Protein AF-A0A662GI03-F1 (afdb_monomer_lite)

Secondary structure (DSSP, 8-state):
------EEEPPPPPEE-GGG-EESSHHHHHHHH--TTTTT-S-SEEEEEEEE-STTHHHHHHHHHHHHHHHHHHHS-EEEEEEEEE--SSSHHHHHHHHHHHS-SSPPTTEEEEEEESS---STTT-HHHHHHHHHHTSSS---EEEEEHHHHHT--THHHHHHHHHHHHHTT----EESS-S-SS-SSEEEEEEEEPPPPBPTTSPBPPEEEEEEEE-TT--EEEEEEEEE--SSSSPPHHHHHHHHHHHHHHHHTTT----EEEEEEEB---HHHHHHHHHHHHHTT-EEEEEEE-S--PPPEETTTTEEPPTTEEEEEEEEEETTTEEEEEEEE--------TT-----EEEEEEEEEGGG---TTHHHHHHHHHHHHHHHHTT--TTSTT---SS-HHHHHHHHHHHHHTTT-------TT--TT-

Foldseek 3Di:
DDDDWDKDFDDFFWWAADPRDTDNFLQVRQQVHAANCLPPDQDQAAEEAEEEAPPPVVLVVVLVVLLQVLCCRRHVHGYHHPYYQHDDLQPVVRSQVSVVVVDDPPDGQNYAYEAEAADADPQLVSGNVQVNLQSQLVDPRHHFYQYDYVVCSVVPDSFVSNLSSLQSCLQSLHGRIWTSAWLFPLDDFEKEKFKDWADWDQHPVRDTDFIKMKIWIATRRLATFFIDIDGQPDPDPDGALVRLLVVVLVVVVVVVVVVGDHQAYEYEYEADDDPSNVNSNVVSCVVVVHWYWYKYWHDDFAFDADPVVRFGDDFRIKTFPAWDDDPNPDTWTKMWGQLDTDGDDPPDGRGTTIMTTPDGDDPQDDDDPVVVSSVSRVNSSFNNQQQCPSSGSRSGDRTRCRHVLNVLVSVSVSSVRDRDDDDSSRSSSD

Radius of gyration: 22.02 Å; chains: 1; bounding box: 53×44×62 Å

pLDDT: mean 90.19, std 10.07, range [45.5, 98.69]

Structure (mmCIF, N/CA/C/O backbone):
data_AF-A0A662GI03-F1
#
_entry.id   AF-A0A662GI03-F1
#
loop_
_atom_site.group_PDB
_atom_site.id
_atom_site.type_symbol
_atom_site.label_atom_id
_atom_site.label_alt_id
_atom_site.label_comp_id
_atom_site.label_asym_id
_atom_site.label_entity_id
_atom_site.label_seq_id
_atom_site.pdbx_PDB_ins_code
_atom_site.Cartn_x
_atom_site.Cartn_y
_atom_site.Cartn_z
_atom_site.occupancy
_atom_site.B_iso_or_equiv
_atom_site.auth_seq_id
_atom_site.auth_comp_id
_atom_site.auth_asym_id
_atom_site.auth_atom_id
_atom_site.pdbx_PDB_model_num
ATOM 1 N N . MET A 1 1 ? 7.456 24.854 -31.309 1.00 45.62 1 MET A N 1
ATOM 2 C CA . MET A 1 1 ? 7.544 23.437 -31.722 1.00 45.62 1 MET A CA 1
ATOM 3 C C . MET A 1 1 ? 6.599 22.639 -30.829 1.00 45.62 1 MET A C 1
ATOM 5 O O . MET A 1 1 ? 6.781 22.667 -29.619 1.00 45.62 1 MET A O 1
ATOM 9 N N . VAL A 1 2 ? 5.539 22.038 -31.376 1.00 51.50 2 VAL A N 1
ATOM 10 C CA . VAL A 1 2 ? 4.622 21.190 -30.591 1.00 51.50 2 VAL A CA 1
ATOM 11 C C . VAL A 1 2 ? 5.268 19.815 -30.478 1.00 51.50 2 VAL A C 1
ATOM 13 O O . VAL A 1 2 ? 5.455 19.148 -31.493 1.00 51.50 2 VAL A O 1
ATOM 16 N N . ALA A 1 3 ? 5.648 19.407 -29.269 1.00 59.94 3 ALA A N 1
ATOM 17 C CA . ALA A 1 3 ? 6.129 18.051 -29.043 1.00 59.94 3 ALA A CA 1
ATOM 18 C C . ALA A 1 3 ? 4.972 17.072 -29.296 1.00 59.94 3 ALA A C 1
ATOM 20 O O . ALA A 1 3 ? 3.913 17.186 -28.678 1.00 59.94 3 ALA A O 1
ATOM 21 N N . ARG A 1 4 ? 5.158 16.144 -30.240 1.00 70.31 4 ARG A N 1
ATOM 22 C CA . ARG A 1 4 ? 4.221 15.048 -30.505 1.00 70.31 4 ARG A CA 1
ATOM 23 C C . ARG A 1 4 ? 4.760 13.795 -29.828 1.00 70.31 4 ARG A C 1
ATOM 25 O O . ARG A 1 4 ? 5.910 13.431 -30.046 1.00 70.31 4 ARG A O 1
ATOM 32 N N . PHE A 1 5 ? 3.929 13.148 -29.022 1.00 81.44 5 PHE A N 1
ATOM 33 C CA . PHE A 1 5 ? 4.227 11.855 -28.407 1.00 81.44 5 PHE A CA 1
ATOM 34 C C . PHE A 1 5 ? 3.177 10.850 -28.874 1.00 81.44 5 PHE A C 1
ATOM 36 O O . PHE A 1 5 ? 2.023 11.224 -29.088 1.00 81.44 5 PHE A O 1
ATOM 43 N N . ILE A 1 6 ? 3.570 9.586 -29.004 1.00 86.75 6 ILE A N 1
ATOM 44 C CA . ILE A 1 6 ? 2.640 8.488 -29.268 1.00 86.75 6 ILE A CA 1
ATOM 45 C C . ILE A 1 6 ? 2.184 7.950 -27.914 1.00 86.75 6 ILE A C 1
ATOM 47 O O . ILE A 1 6 ? 3.010 7.581 -27.078 1.00 86.75 6 ILE A O 1
ATOM 51 N N . ALA A 1 7 ? 0.872 7.967 -27.688 1.00 91.62 7 ALA A N 1
ATOM 52 C CA . ALA A 1 7 ? 0.261 7.357 -26.520 1.00 91.62 7 ALA A CA 1
ATOM 53 C C . ALA A 1 7 ? -0.231 5.954 -26.865 1.00 91.62 7 ALA A C 1
ATOM 55 O O . ALA A 1 7 ? -0.853 5.738 -27.904 1.00 91.62 7 ALA A O 1
ATOM 56 N N . GLU A 1 8 ? 0.015 5.020 -25.961 1.00 94.38 8 GLU A N 1
ATOM 57 C CA . GLU A 1 8 ? -0.404 3.630 -26.070 1.00 94.38 8 GLU A CA 1
ATOM 58 C C . GLU A 1 8 ? -1.310 3.264 -24.903 1.00 94.38 8 GLU A C 1
ATOM 60 O O . GLU A 1 8 ? -1.233 3.849 -23.820 1.00 94.38 8 GLU A O 1
ATOM 65 N N . LYS A 1 9 ? -2.188 2.285 -25.123 1.00 95.44 9 LYS A N 1
ATOM 66 C CA . LYS A 1 9 ? -3.139 1.831 -24.112 1.00 95.44 9 LYS A CA 1
ATOM 67 C C . LYS A 1 9 ? -2.747 0.457 -23.588 1.00 95.44 9 LYS A C 1
ATOM 69 O O . LYS A 1 9 ? -2.629 -0.500 -24.349 1.00 95.44 9 LYS A O 1
ATOM 74 N N . ILE A 1 10 ? -2.608 0.362 -22.273 1.00 96.56 10 ILE A N 1
ATOM 75 C CA . ILE A 1 10 ? -2.456 -0.890 -21.536 1.00 96.56 10 ILE A CA 1
ATOM 76 C C . ILE A 1 10 ? -3.825 -1.288 -21.000 1.00 96.56 10 ILE A C 1
ATOM 78 O O . ILE A 1 10 ? -4.564 -0.461 -20.460 1.00 96.56 10 ILE A O 1
ATOM 82 N N . ARG A 1 11 ? -4.176 -2.563 -21.154 1.00 95.31 11 ARG A N 1
ATOM 83 C CA . ARG A 1 11 ? -5.406 -3.110 -20.585 1.00 95.31 11 ARG A CA 1
ATOM 84 C C . ARG A 1 11 ? -5.276 -3.181 -19.063 1.00 95.31 11 ARG A C 1
ATOM 86 O O . ARG A 1 11 ? -4.255 -3.628 -18.552 1.00 95.31 11 ARG A O 1
ATOM 93 N N . GLU A 1 12 ? -6.312 -2.765 -18.343 1.00 94.25 12 GLU A N 1
ATOM 94 C CA . GLU A 1 12 ? -6.364 -2.992 -16.897 1.00 94.25 12 GLU A CA 1
ATOM 95 C C . GLU A 1 12 ? -6.367 -4.502 -16.583 1.00 94.25 12 GLU A C 1
ATOM 97 O O . GLU A 1 12 ? -7.020 -5.254 -17.314 1.00 94.25 12 GLU A O 1
ATOM 102 N N . PRO A 1 13 ? -5.673 -4.944 -15.517 1.00 95.19 13 PRO A N 1
ATOM 103 C CA . PRO A 1 13 ? -5.681 -6.346 -15.120 1.00 95.19 13 PRO A CA 1
ATOM 104 C C . PRO A 1 13 ? -7.061 -6.770 -14.650 1.00 95.19 13 PRO A C 1
ATOM 106 O O . PRO A 1 13 ? -7.812 -5.971 -14.075 1.00 95.19 13 PRO A O 1
ATOM 109 N N . LYS A 1 14 ? -7.332 -8.064 -14.783 1.00 96.12 14 LYS A N 1
ATOM 110 C CA . LYS A 1 14 ? -8.406 -8.688 -14.014 1.00 96.12 14 LYS A CA 1
ATOM 111 C C . LYS A 1 14 ? -7.930 -9.058 -12.609 1.00 96.12 14 LYS A C 1
ATOM 113 O O . LYS A 1 14 ? -6.732 -9.196 -12.356 1.00 96.12 14 LYS A O 1
ATOM 118 N N . LEU A 1 15 ? -8.874 -9.229 -11.691 1.00 97.00 15 LEU A N 1
ATOM 119 C CA . LEU A 1 15 ? -8.607 -9.584 -10.300 1.00 97.00 15 LEU A CA 1
ATOM 120 C C . LEU A 1 15 ? -9.063 -11.010 -10.014 1.00 97.00 15 LEU A C 1
ATOM 122 O O . LEU A 1 15 ? -10.101 -11.438 -10.517 1.00 97.00 15 LEU A O 1
ATOM 126 N N . ARG A 1 16 ? -8.293 -11.714 -9.188 1.00 97.31 16 ARG A N 1
ATOM 127 C CA . ARG A 1 16 ? -8.521 -13.096 -8.770 1.00 97.31 16 ARG A CA 1
ATOM 128 C C . ARG A 1 16 ? -9.036 -13.153 -7.336 1.00 97.31 16 ARG A C 1
ATOM 130 O O . ARG A 1 16 ? -8.500 -12.484 -6.449 1.00 97.31 16 ARG A O 1
ATOM 137 N N . PHE A 1 17 ? -10.060 -13.970 -7.134 1.00 97.94 17 PHE A N 1
ATOM 138 C CA . PHE A 1 17 ? -10.792 -14.164 -5.885 1.00 97.94 17 PHE A CA 1
ATOM 139 C C . PHE A 1 17 ? -10.767 -15.640 -5.479 1.00 97.94 17 PHE A C 1
ATOM 141 O O . PHE A 1 17 ? -10.035 -16.445 -6.057 1.00 97.94 17 PHE A O 1
ATOM 148 N N . PHE A 1 18 ? -11.548 -15.997 -4.461 1.00 97.88 18 PHE A N 1
ATOM 149 C CA . PHE A 1 18 ? -11.647 -17.371 -3.987 1.00 97.88 18 PHE A CA 1
ATOM 150 C C . PHE A 1 18 ? -11.956 -18.362 -5.122 1.00 97.88 18 PHE A C 1
ATOM 152 O O . PHE A 1 18 ? -12.808 -18.100 -5.975 1.00 97.88 18 PHE A O 1
ATOM 159 N N . GLY A 1 19 ? -11.280 -19.515 -5.111 1.00 96.69 19 GLY A N 1
ATOM 160 C CA . GLY A 1 19 ? -11.459 -20.565 -6.119 1.00 96.69 19 GLY A CA 1
ATOM 161 C C . GLY A 1 19 ? -11.015 -20.156 -7.525 1.00 96.69 19 GLY A C 1
ATOM 162 O O . GLY A 1 19 ? -11.622 -20.601 -8.491 1.00 96.69 19 GLY A O 1
ATOM 163 N N . ASP A 1 20 ? -10.030 -19.257 -7.628 1.00 95.88 20 ASP A N 1
ATOM 164 C CA . ASP A 1 20 ? -9.485 -18.716 -8.882 1.00 95.88 20 ASP A CA 1
ATOM 165 C C . ASP A 1 20 ? -10.515 -18.010 -9.782 1.00 95.88 20 ASP A C 1
ATOM 167 O O . ASP A 1 20 ? -10.274 -17.762 -10.964 1.00 95.88 20 ASP A O 1
ATOM 171 N N . ASN A 1 21 ? -11.654 -17.612 -9.209 1.00 98.06 21 ASN A N 1
ATOM 172 C CA . ASN A 1 21 ? -12.661 -16.834 -9.917 1.00 98.06 21 ASN A CA 1
ATOM 173 C C . ASN A 1 21 ? -12.143 -15.430 -10.242 1.00 98.06 21 ASN A C 1
ATOM 175 O O . ASN A 1 21 ? -11.393 -14.829 -9.469 1.00 98.06 21 ASN A O 1
ATOM 179 N N . ILE A 1 22 ? -12.579 -14.886 -11.379 1.00 97.94 22 ILE A N 1
ATOM 180 C CA . ILE A 1 22 ? -12.039 -13.644 -11.934 1.00 97.94 22 ILE A CA 1
ATOM 181 C C . ILE A 1 22 ? -13.128 -12.570 -12.046 1.00 97.94 22 ILE A C 1
ATOM 183 O O . ILE A 1 22 ? -14.236 -12.840 -12.503 1.00 97.94 22 ILE A O 1
ATOM 187 N N . SER A 1 23 ? -12.799 -11.328 -11.682 1.00 97.44 23 SER A N 1
ATOM 188 C CA . SER A 1 23 ? -13.647 -10.150 -11.916 1.00 97.44 23 SER A CA 1
ATOM 189 C C . SER A 1 23 ? -12.811 -8.903 -12.209 1.00 97.44 23 SER A C 1
ATOM 191 O O . SER A 1 23 ? -11.705 -8.743 -11.699 1.00 97.44 23 SER A O 1
ATOM 193 N N . ASP A 1 24 ? -13.361 -7.981 -12.996 1.00 94.25 24 ASP A N 1
ATOM 194 C CA . ASP A 1 24 ? -12.740 -6.681 -13.287 1.00 94.25 24 ASP A CA 1
ATOM 195 C C . ASP A 1 24 ? -12.992 -5.654 -12.161 1.00 94.25 24 ASP A C 1
ATOM 197 O O . ASP A 1 24 ? -12.408 -4.566 -12.138 1.00 94.25 24 ASP A O 1
ATOM 201 N N . LYS A 1 25 ? -13.901 -5.974 -11.228 1.00 94.38 25 LYS A N 1
ATOM 202 C CA . LYS A 1 25 ? -14.351 -5.080 -10.155 1.00 94.38 25 LYS A CA 1
ATOM 203 C C . LYS A 1 25 ? -14.201 -5.754 -8.786 1.00 94.38 25 LYS A C 1
ATOM 205 O O . LYS A 1 25 ? -14.849 -6.776 -8.552 1.00 94.38 25 LYS A O 1
ATOM 210 N N . PRO A 1 26 ? -13.449 -5.147 -7.845 1.00 95.88 26 PRO A N 1
ATOM 211 C CA . PRO A 1 26 ? -13.208 -5.719 -6.521 1.00 95.88 26 PRO A CA 1
ATOM 212 C C . PRO A 1 26 ? -14.477 -6.114 -5.763 1.00 95.88 26 PRO A C 1
ATOM 214 O O . PRO A 1 26 ? -14.590 -7.235 -5.286 1.00 95.88 26 PRO A O 1
ATOM 217 N N . ILE A 1 27 ? -15.451 -5.205 -5.672 1.00 96.56 27 ILE A N 1
ATOM 218 C CA . ILE A 1 27 ? -16.671 -5.433 -4.883 1.00 96.56 27 ILE A CA 1
ATOM 219 C C . ILE A 1 27 ? -17.552 -6.518 -5.492 1.00 96.56 27 ILE A C 1
ATOM 221 O O . ILE A 1 27 ? -18.110 -7.324 -4.752 1.00 96.56 27 ILE A O 1
ATOM 225 N N . ASP A 1 28 ? -17.665 -6.555 -6.817 1.00 97.38 28 ASP A N 1
ATOM 226 C CA . ASP A 1 28 ? -18.482 -7.563 -7.492 1.00 97.38 28 ASP A CA 1
ATOM 227 C C . ASP A 1 28 ? -17.844 -8.950 -7.327 1.00 97.38 28 ASP A C 1
ATOM 229 O O . ASP A 1 28 ? -18.539 -9.904 -6.985 1.00 97.38 28 ASP A O 1
ATOM 233 N N . GLY A 1 29 ? -16.513 -9.042 -7.459 1.00 98.00 29 GLY A N 1
ATOM 234 C CA . GLY A 1 29 ? -15.771 -10.281 -7.216 1.00 98.00 29 GLY A CA 1
ATOM 235 C C . GLY A 1 29 ? -15.878 -10.774 -5.770 1.00 98.00 29 GLY A C 1
ATOM 236 O O . GLY A 1 29 ? -16.196 -11.936 -5.539 1.00 98.00 29 GLY A O 1
ATOM 237 N N . LEU A 1 30 ? -15.711 -9.885 -4.786 1.00 98.31 30 LEU A N 1
ATOM 238 C CA . LEU A 1 30 ? -15.852 -10.226 -3.365 1.00 98.31 30 LEU A CA 1
ATOM 239 C C . LEU A 1 30 ? -17.264 -10.700 -3.005 1.00 98.31 30 LEU A C 1
ATOM 241 O O . LEU A 1 30 ? -17.422 -11.683 -2.286 1.00 98.31 30 LEU A O 1
ATOM 245 N N . ARG A 1 31 ? -18.307 -10.040 -3.521 1.00 97.69 31 ARG A N 1
ATOM 246 C CA . ARG A 1 31 ? -19.694 -10.462 -3.272 1.00 97.69 31 ARG A CA 1
ATOM 247 C C . ARG A 1 31 ? -19.980 -11.841 -3.844 1.00 97.69 31 ARG A C 1
ATOM 249 O O . ARG A 1 31 ? -20.590 -12.656 -3.153 1.00 97.69 31 ARG A O 1
ATOM 256 N N . ALA A 1 32 ? -19.547 -12.075 -5.082 1.00 98.00 32 ALA A N 1
ATOM 257 C CA . ALA A 1 32 ? -19.814 -13.312 -5.800 1.00 98.00 32 ALA A CA 1
ATOM 258 C C . ALA A 1 32 ? -19.013 -14.495 -5.241 1.00 98.00 32 ALA A C 1
ATOM 260 O O . ALA A 1 32 ? -19.567 -15.574 -5.060 1.00 98.00 32 ALA A O 1
ATOM 261 N N . PHE A 1 33 ? -17.729 -14.289 -4.945 1.00 98.25 33 PHE A N 1
ATOM 262 C CA . PHE A 1 33 ? -16.793 -15.389 -4.697 1.00 98.25 33 PHE A CA 1
ATOM 263 C C . PHE A 1 33 ? -16.184 -15.366 -3.292 1.00 98.25 33 PHE A C 1
ATOM 265 O O . PHE A 1 33 ? -15.834 -16.414 -2.760 1.00 98.25 33 PHE A O 1
ATOM 272 N N . GLY A 1 34 ? -16.102 -14.200 -2.651 1.00 98.19 34 GLY A N 1
ATOM 273 C CA . GLY A 1 34 ? -15.358 -14.010 -1.406 1.00 98.19 34 GLY A CA 1
ATOM 274 C C . GLY A 1 34 ? -13.864 -13.735 -1.636 1.00 98.19 34 GLY A C 1
ATOM 275 O O . GLY A 1 34 ? -13.396 -13.693 -2.778 1.00 98.19 34 GLY A O 1
ATOM 276 N N . PRO A 1 35 ? -13.103 -13.492 -0.557 1.00 97.62 35 PRO A N 1
ATOM 277 C CA . PRO A 1 35 ? -11.713 -13.072 -0.645 1.00 97.62 35 PRO A CA 1
ATOM 278 C C . PRO A 1 35 ? -10.800 -14.217 -1.093 1.00 97.62 35 PRO A C 1
ATOM 280 O O . PRO A 1 35 ? -11.078 -15.383 -0.820 1.00 97.62 35 PRO A O 1
ATOM 283 N N . VAL A 1 36 ? -9.692 -13.902 -1.769 1.00 96.62 36 VAL A N 1
ATOM 284 C CA . VAL A 1 36 ? -8.783 -14.936 -2.308 1.00 96.62 36 VAL A CA 1
ATOM 285 C C . VAL A 1 36 ? -8.231 -15.871 -1.226 1.00 96.62 36 VAL A C 1
ATOM 287 O O . VAL A 1 36 ? -8.028 -17.056 -1.475 1.00 96.62 36 VAL A O 1
ATOM 290 N N . ASP A 1 37 ? -8.071 -15.375 -0.002 1.00 95.69 37 ASP A N 1
ATOM 291 C CA . ASP A 1 37 ? -7.581 -16.134 1.145 1.00 95.69 37 ASP A CA 1
ATOM 292 C C . ASP A 1 37 ? -8.682 -16.768 2.009 1.00 95.69 37 ASP A C 1
ATOM 294 O O . ASP A 1 37 ? -8.401 -17.192 3.129 1.00 95.69 37 ASP A O 1
ATOM 298 N N . LEU A 1 38 ? -9.926 -16.866 1.522 1.00 96.38 38 LEU A N 1
ATOM 299 C CA . LEU A 1 38 ? -11.083 -17.311 2.312 1.00 96.38 38 LEU A CA 1
ATOM 300 C C . LEU A 1 38 ? -10.837 -18.603 3.118 1.00 96.38 38 LEU A C 1
ATOM 302 O O . LEU A 1 38 ? -11.316 -18.714 4.243 1.00 96.38 38 LEU A O 1
ATOM 306 N N . ARG A 1 39 ? -10.082 -19.565 2.565 1.00 94.69 39 ARG A N 1
ATOM 307 C CA . ARG A 1 39 ? -9.721 -20.831 3.238 1.00 94.69 39 ARG A CA 1
ATOM 308 C C . ARG A 1 39 ? -8.345 -20.836 3.909 1.00 94.69 39 ARG A C 1
ATOM 310 O O . ARG A 1 39 ? -8.073 -21.744 4.684 1.00 94.69 39 ARG A O 1
ATOM 317 N N . SER A 1 40 ? -7.477 -19.880 3.592 1.00 93.38 40 SER A N 1
ATOM 318 C CA . SER A 1 40 ? -6.078 -19.853 4.046 1.00 93.38 40 SER A CA 1
ATOM 319 C C . SER A 1 40 ? -5.782 -18.762 5.075 1.00 93.38 40 SER A C 1
ATOM 321 O O . SER A 1 40 ? -4.675 -18.712 5.605 1.00 93.38 40 SER A O 1
ATOM 323 N N . ARG A 1 41 ? -6.729 -17.854 5.332 1.00 93.38 41 ARG A N 1
ATOM 324 C CA . ARG A 1 41 ? -6.586 -16.792 6.332 1.00 93.38 41 ARG A CA 1
ATOM 325 C C . ARG A 1 41 ? -6.449 -17.365 7.745 1.00 93.38 41 ARG A C 1
ATOM 327 O O . ARG A 1 41 ? -7.053 -18.382 8.077 1.00 93.38 41 ARG A O 1
ATOM 334 N N . LYS A 1 42 ? -5.701 -16.663 8.598 1.00 92.88 42 LYS A N 1
ATOM 335 C CA . LYS A 1 42 ? -5.391 -17.084 9.979 1.00 92.88 42 LYS A CA 1
ATOM 336 C C . LYS A 1 42 ? -6.550 -16.915 10.974 1.00 92.88 42 LYS A C 1
ATOM 338 O O . LYS A 1 42 ? -6.441 -17.340 12.118 1.00 92.88 42 LYS A O 1
ATOM 343 N N . PHE A 1 43 ? -7.656 -16.292 10.563 1.00 94.25 43 PHE A N 1
ATOM 344 C CA . PHE A 1 43 ? -8.796 -15.990 11.428 1.00 94.25 43 PHE A CA 1
ATOM 345 C C . PHE A 1 43 ? -10.130 -16.320 10.749 1.00 94.25 43 PHE A C 1
ATOM 347 O O . PHE A 1 43 ? -10.336 -16.061 9.564 1.00 94.25 43 PHE A O 1
ATOM 354 N N . THR A 1 44 ? -11.066 -16.888 11.506 1.00 93.44 44 THR A N 1
ATOM 355 C CA . THR A 1 44 ? -12.404 -17.258 11.008 1.00 93.44 44 THR A CA 1
ATOM 356 C C . THR A 1 44 ? -13.435 -16.148 11.198 1.00 93.44 44 THR A C 1
ATOM 358 O O . THR A 1 44 ? -14.379 -16.055 10.414 1.00 93.44 44 THR A O 1
ATOM 361 N N . LYS A 1 45 ? -13.211 -15.273 12.183 1.00 96.25 45 LYS A N 1
ATOM 362 C CA . LYS A 1 45 ? -14.009 -14.082 12.487 1.00 96.25 45 LYS A CA 1
ATOM 363 C C . LYS A 1 45 ? -13.111 -12.896 12.815 1.00 96.25 45 LYS A C 1
ATOM 365 O O . LYS A 1 45 ? -11.942 -13.075 13.151 1.00 96.25 45 LYS A O 1
ATOM 370 N N . MET A 1 46 ? -13.663 -11.694 12.726 1.00 98.06 46 MET A N 1
ATOM 371 C CA . MET A 1 46 ? -13.007 -10.471 13.173 1.00 98.06 46 MET A CA 1
ATOM 372 C C . MET A 1 46 ? -13.647 -9.972 14.459 1.00 98.06 46 MET A C 1
ATOM 374 O O . MET A 1 46 ? -14.867 -9.972 14.603 1.00 98.06 46 MET A O 1
ATOM 378 N N . GLN A 1 47 ? -12.816 -9.511 15.383 1.00 98.06 47 GLN A N 1
ATOM 379 C CA . GLN A 1 47 ? -13.243 -9.030 16.688 1.00 98.06 47 GLN A CA 1
ATOM 380 C C . GLN A 1 47 ? -12.768 -7.592 16.872 1.00 98.06 47 GLN A C 1
ATOM 382 O O . GLN A 1 47 ? -11.578 -7.295 16.771 1.00 98.06 47 GLN A O 1
ATOM 387 N N . VAL A 1 48 ? -13.707 -6.675 17.100 1.00 98.44 48 VAL A N 1
ATOM 388 C CA . VAL A 1 48 ? -13.420 -5.240 17.143 1.00 98.44 48 VAL A CA 1
ATOM 389 C C . VAL A 1 48 ? -13.590 -4.661 18.544 1.00 98.44 48 VAL A C 1
ATOM 391 O O . VAL A 1 48 ? -14.635 -4.822 19.177 1.00 98.44 48 VAL A O 1
ATOM 394 N N . TYR A 1 49 ? -12.568 -3.942 19.009 1.00 98.62 49 TYR A N 1
ATOM 395 C CA . TYR A 1 49 ? -12.678 -3.019 20.139 1.00 98.62 49 TYR A CA 1
ATOM 396 C C . TYR A 1 49 ? -13.148 -1.668 19.599 1.00 98.62 49 TYR A C 1
ATOM 398 O O . TYR A 1 49 ? -12.422 -1.010 18.850 1.00 98.62 49 TYR A O 1
ATOM 406 N N . VAL A 1 50 ? -14.367 -1.256 19.937 1.00 98.56 50 VAL A N 1
ATOM 407 C CA . VAL A 1 50 ? -14.942 0.010 19.466 1.00 98.56 50 VAL A CA 1
ATOM 408 C C . VAL A 1 50 ? -14.629 1.094 20.488 1.00 98.56 50 VAL A C 1
ATOM 410 O O . VAL A 1 50 ? -15.186 1.109 21.580 1.00 98.56 50 VAL A O 1
ATOM 413 N N . VAL A 1 51 ? -13.719 1.998 20.132 1.00 98.38 51 VAL A N 1
ATOM 414 C CA . VAL A 1 51 ? -13.251 3.088 20.991 1.00 98.38 51 VAL A CA 1
ATOM 415 C C . VAL A 1 51 ? -13.897 4.392 20.543 1.00 98.38 51 VAL A C 1
ATOM 417 O O . VAL A 1 51 ? -13.634 4.872 19.438 1.00 98.38 51 VAL A O 1
ATOM 420 N N . HIS A 1 52 ? -14.701 5.002 21.407 1.00 97.00 52 HIS A N 1
ATOM 421 C CA . HIS A 1 52 ? -15.336 6.293 21.139 1.00 97.00 52 HIS A CA 1
ATOM 422 C C . HIS A 1 52 ? -15.620 7.044 22.447 1.00 97.00 52 HIS A C 1
ATOM 424 O O . HIS A 1 52 ? -15.368 6.547 23.536 1.00 97.00 52 HIS A O 1
ATOM 430 N N . ASP A 1 53 ? -16.122 8.270 22.361 1.00 94.94 53 ASP A N 1
ATOM 431 C CA . ASP A 1 53 ? -16.325 9.161 23.513 1.00 94.94 53 ASP A CA 1
ATOM 432 C C . ASP A 1 53 ? -17.772 9.196 24.036 1.00 94.94 53 ASP A C 1
ATOM 434 O O . ASP A 1 53 ? -18.156 10.128 24.741 1.00 94.94 53 ASP A O 1
ATOM 438 N N . GLY A 1 54 ? -18.603 8.232 23.631 1.00 92.94 54 GLY A N 1
ATOM 439 C CA . GLY A 1 54 ? -20.017 8.149 24.008 1.00 92.94 54 GLY A CA 1
ATOM 440 C C . GLY A 1 54 ? -20.943 9.107 23.253 1.00 92.94 54 GLY A C 1
ATOM 441 O O . GLY A 1 54 ? -22.158 8.905 23.262 1.00 92.94 54 GLY A O 1
ATOM 442 N N . ARG A 1 55 ? -20.412 10.121 22.556 1.00 89.44 55 ARG A N 1
ATOM 443 C CA . ARG A 1 55 ? -21.239 11.030 21.754 1.00 89.44 55 ARG A CA 1
ATOM 444 C C . ARG A 1 55 ? -21.823 10.278 20.570 1.00 89.44 55 ARG A C 1
ATOM 446 O O . ARG A 1 55 ? -21.143 9.467 19.956 1.00 89.44 55 ARG A O 1
ATOM 453 N N . ARG A 1 56 ? -23.076 10.582 20.223 1.00 92.50 56 ARG A N 1
ATOM 454 C CA . ARG A 1 56 ? -23.726 10.040 19.016 1.00 92.50 56 ARG A CA 1
ATOM 455 C C . ARG A 1 56 ? -23.575 8.514 18.909 1.00 92.50 56 ARG A C 1
ATOM 457 O O . ARG A 1 56 ? -23.226 7.983 17.855 1.00 92.50 56 ARG A O 1
ATOM 464 N N . LYS A 1 57 ? -23.773 7.813 20.034 1.00 95.62 57 LYS A N 1
ATOM 465 C CA . LYS A 1 57 ? -23.651 6.350 20.132 1.00 95.62 57 LYS A CA 1
ATOM 466 C C . LYS A 1 57 ? -24.536 5.632 19.106 1.00 95.62 57 LYS A C 1
ATOM 468 O O . LYS A 1 57 ? -24.135 4.615 18.555 1.00 95.62 57 LYS A O 1
ATOM 473 N N . ASP A 1 58 ? -25.690 6.208 18.791 1.00 96.69 58 ASP A N 1
ATOM 474 C CA . ASP A 1 58 ? -26.581 5.792 17.707 1.00 96.69 58 ASP A CA 1
ATOM 475 C C . ASP A 1 58 ? -25.866 5.713 16.347 1.00 96.69 58 ASP A C 1
ATOM 477 O O . ASP A 1 58 ? -25.974 4.700 15.656 1.00 96.69 58 ASP A O 1
ATOM 481 N N . LEU A 1 59 ? -25.069 6.728 15.986 1.00 97.00 59 LEU A N 1
ATOM 482 C CA . LEU A 1 59 ? -24.297 6.730 14.741 1.00 97.00 59 LEU A CA 1
ATOM 483 C C . LEU A 1 59 ? -23.189 5.678 14.747 1.00 97.00 59 LEU A C 1
ATOM 485 O O . LEU A 1 59 ? -22.937 5.049 13.719 1.00 97.00 59 LEU A O 1
ATOM 489 N N . VAL A 1 60 ? -22.518 5.497 15.888 1.00 98.19 60 VAL A N 1
ATOM 490 C CA . VAL A 1 60 ? -21.465 4.483 16.042 1.00 98.19 60 VAL A CA 1
ATOM 491 C C . VAL A 1 60 ? -22.059 3.086 15.872 1.00 98.19 60 VAL A C 1
ATOM 493 O O . VAL A 1 60 ? -21.553 2.314 15.060 1.00 98.19 60 VAL A O 1
ATOM 496 N N . ASN A 1 61 ? -23.174 2.794 16.545 1.00 97.81 61 ASN A N 1
ATOM 497 C CA . ASN A 1 61 ? -23.877 1.516 16.440 1.00 97.81 61 ASN A CA 1
ATOM 498 C C . ASN A 1 61 ? -24.351 1.249 15.006 1.00 97.81 61 ASN A C 1
ATOM 500 O O . ASN A 1 61 ? -24.011 0.220 14.428 1.00 97.81 61 ASN A O 1
ATOM 504 N N . ALA A 1 62 ? -25.030 2.219 14.383 1.00 97.31 62 ALA A N 1
ATOM 505 C CA . ALA A 1 62 ? -25.490 2.093 13.001 1.00 97.31 62 ALA A CA 1
ATOM 506 C C . ALA A 1 62 ? -24.332 1.874 12.010 1.00 97.31 62 ALA A C 1
ATOM 508 O O . ALA A 1 62 ? -24.480 1.181 10.999 1.00 97.31 62 ALA A O 1
ATOM 509 N N . PHE A 1 63 ? -23.164 2.465 12.275 1.00 98.50 63 PHE A N 1
ATOM 510 C CA . PHE A 1 63 ? -21.970 2.232 11.473 1.00 98.50 63 PHE A CA 1
ATOM 511 C C . PHE A 1 63 ? -21.397 0.827 11.681 1.00 98.50 63 PHE A C 1
ATOM 513 O O . PHE A 1 63 ? -21.077 0.162 10.695 1.00 98.50 63 PHE A O 1
ATOM 520 N N . VAL A 1 64 ? -21.310 0.356 12.927 1.00 98.50 64 VAL A N 1
ATOM 521 C CA . VAL A 1 64 ? -20.870 -1.007 13.253 1.00 98.50 64 VAL A CA 1
ATOM 522 C C . VAL A 1 64 ? -21.778 -2.047 12.594 1.00 98.50 64 VAL A C 1
ATOM 524 O O . VAL A 1 64 ? -21.266 -2.983 11.988 1.00 98.50 64 VAL A O 1
ATOM 527 N N . ASP A 1 65 ? -23.096 -1.856 12.596 1.00 98.25 65 ASP A N 1
ATOM 528 C CA . ASP A 1 65 ? -24.026 -2.777 11.928 1.00 98.25 65 ASP A CA 1
ATOM 529 C C . ASP A 1 65 ? -23.801 -2.827 10.409 1.00 98.25 65 ASP A C 1
ATOM 531 O O . ASP A 1 65 ? -23.817 -3.894 9.790 1.00 98.25 65 ASP A O 1
ATOM 535 N N . ARG A 1 66 ? -23.488 -1.683 9.788 1.00 98.25 66 ARG A N 1
ATOM 536 C CA . ARG A 1 66 ? -23.090 -1.644 8.372 1.00 98.25 66 ARG A CA 1
ATOM 537 C C . ARG A 1 66 ? -21.744 -2.324 8.123 1.00 98.25 66 ARG A C 1
ATOM 539 O O . ARG A 1 66 ? -21.569 -2.906 7.052 1.00 98.25 66 ARG A O 1
ATOM 546 N N . LEU A 1 67 ? -20.801 -2.258 9.066 1.00 98.56 67 LEU A N 1
ATOM 547 C CA . LEU A 1 67 ? -19.542 -3.004 8.976 1.00 98.56 67 LEU A CA 1
ATOM 548 C C . LEU A 1 67 ? -19.781 -4.510 9.075 1.00 98.56 67 LEU A C 1
ATOM 550 O O . LEU A 1 67 ? -19.229 -5.235 8.256 1.00 98.56 67 LEU A O 1
ATOM 554 N N . LYS A 1 68 ? -20.648 -4.969 9.989 1.00 98.69 68 LYS A N 1
ATOM 555 C CA . LYS A 1 68 ? -21.038 -6.385 10.099 1.00 98.69 68 LYS A CA 1
ATOM 556 C C . LYS A 1 68 ? -21.595 -6.911 8.783 1.00 98.69 68 LYS A C 1
ATOM 558 O O . LYS A 1 68 ? -21.070 -7.879 8.243 1.00 98.69 68 LYS A O 1
ATOM 563 N N . LYS A 1 69 ? -22.559 -6.190 8.202 1.00 98.06 69 LYS A N 1
ATOM 564 C CA . LYS A 1 69 ? -23.102 -6.524 6.882 1.00 98.06 69 LYS A CA 1
ATOM 565 C C . LYS A 1 69 ? -22.026 -6.526 5.792 1.00 98.06 69 LYS A C 1
ATOM 567 O O . LYS A 1 69 ? -21.996 -7.415 4.954 1.00 98.06 69 LYS A O 1
ATOM 572 N N . SER A 1 70 ? -21.117 -5.549 5.803 1.00 98.06 70 SER A N 1
ATOM 573 C CA . SER A 1 70 ? -20.020 -5.493 4.823 1.00 98.06 70 SER A CA 1
ATOM 574 C C . SER A 1 70 ? -19.051 -6.673 4.969 1.00 98.06 70 SER A C 1
ATOM 576 O O . SER A 1 70 ? -18.544 -7.168 3.965 1.00 98.06 70 SER A O 1
ATOM 578 N N . ALA A 1 71 ? -18.781 -7.118 6.198 1.00 98.31 71 ALA A N 1
ATOM 579 C CA . ALA A 1 71 ? -17.925 -8.262 6.487 1.00 98.31 71 ALA A CA 1
ATOM 580 C C . ALA A 1 71 ? -18.544 -9.567 5.967 1.00 98.31 71 ALA A C 1
ATOM 582 O O . ALA A 1 71 ? -17.875 -10.338 5.277 1.00 98.31 71 ALA A O 1
ATOM 583 N N . GLU A 1 72 ? -19.837 -9.761 6.212 1.00 98.19 72 GLU A N 1
ATOM 584 C CA . GLU A 1 72 ? -20.594 -10.903 5.707 1.00 98.19 72 GLU A CA 1
ATOM 585 C C . GLU A 1 72 ? -20.671 -10.885 4.172 1.00 98.19 72 GLU A C 1
ATOM 587 O O . GLU A 1 72 ? -20.219 -11.826 3.513 1.00 98.19 72 GLU A O 1
ATOM 592 N N . ASP A 1 73 ? -21.150 -9.779 3.591 1.00 97.38 73 ASP A N 1
ATOM 593 C CA . ASP A 1 73 ? -21.394 -9.643 2.153 1.00 97.38 73 ASP A CA 1
ATOM 594 C C . ASP A 1 73 ? -20.109 -9.829 1.331 1.00 97.38 73 ASP A C 1
ATOM 596 O O . ASP A 1 73 ? -20.114 -10.533 0.314 1.00 97.38 73 ASP A O 1
ATOM 600 N N . LEU A 1 74 ? -19.014 -9.179 1.745 1.00 97.75 74 LEU A N 1
ATOM 601 C CA . LEU A 1 74 ? -17.778 -9.093 0.960 1.00 97.75 74 LEU A CA 1
ATOM 602 C C . LEU A 1 74 ? -16.742 -10.145 1.347 1.00 97.75 74 LEU A C 1
ATOM 604 O O . LEU A 1 74 ? -16.027 -10.649 0.486 1.00 97.75 74 LEU A O 1
ATOM 608 N N . LEU A 1 75 ? -16.607 -10.431 2.639 1.00 97.81 75 LEU A N 1
ATOM 609 C CA . LEU A 1 75 ? -15.469 -11.186 3.163 1.00 97.81 75 LEU A CA 1
ATOM 610 C C . LEU A 1 75 ? -15.859 -12.578 3.664 1.00 97.81 75 LEU A C 1
ATOM 612 O O . LEU A 1 75 ? -14.975 -13.347 4.050 1.00 97.81 75 LEU A O 1
ATOM 616 N N . LYS A 1 76 ? -17.161 -12.903 3.641 1.00 97.44 76 LYS A N 1
ATOM 617 C CA . LYS A 1 76 ? -17.720 -14.172 4.126 1.00 97.44 76 LYS A CA 1
ATOM 618 C C . LYS A 1 76 ? -17.199 -14.470 5.537 1.00 97.44 76 LYS A C 1
ATOM 620 O O . LYS A 1 76 ? -16.602 -15.517 5.800 1.00 97.44 76 LYS A O 1
ATOM 625 N N . LEU A 1 77 ? -17.291 -13.467 6.411 1.00 96.75 77 LEU A N 1
ATOM 626 C CA . LEU A 1 77 ? -16.800 -13.537 7.784 1.00 96.75 77 LEU A CA 1
ATOM 627 C C . LEU A 1 77 ? -17.725 -12.798 8.739 1.00 96.75 77 LEU A C 1
ATOM 629 O O . LEU A 1 77 ? -18.364 -11.814 8.369 1.00 96.75 77 LEU A O 1
ATOM 633 N N . GLU A 1 78 ? -17.730 -13.256 9.983 1.00 97.88 78 GLU A N 1
ATOM 634 C CA . GLU A 1 78 ? -18.440 -12.607 11.075 1.00 97.88 78 GLU A CA 1
ATOM 635 C C . GLU A 1 78 ? -17.588 -11.491 11.694 1.00 97.88 78 GLU A C 1
ATOM 637 O O . GLU A 1 78 ? -16.392 -11.673 11.940 1.00 97.88 78 GLU A O 1
ATOM 642 N N . LEU A 1 79 ? -18.207 -10.336 11.957 1.00 98.56 79 LEU A N 1
ATOM 643 C CA . LEU A 1 79 ? -17.609 -9.241 12.719 1.00 98.56 79 LEU A CA 1
ATOM 644 C C . LEU A 1 79 ? -18.328 -9.099 14.066 1.00 98.56 79 LEU A C 1
ATOM 646 O O . LEU A 1 79 ? -19.496 -8.714 14.127 1.00 98.56 79 LEU A O 1
ATOM 650 N N . GLU A 1 80 ? -17.605 -9.328 15.152 1.00 98.12 80 GLU A N 1
ATOM 651 C CA . GLU A 1 80 ? -18.119 -9.214 16.515 1.00 98.12 80 GLU A CA 1
ATOM 652 C C . GLU A 1 80 ? -17.537 -7.989 17.218 1.00 98.12 80 GLU A C 1
ATOM 654 O O . GLU A 1 80 ? -16.341 -7.708 17.125 1.00 98.12 80 GLU A O 1
ATOM 659 N N . VAL A 1 81 ? -18.364 -7.280 17.989 1.00 98.44 81 VAL A N 1
ATOM 660 C CA . VAL A 1 81 ? -17.855 -6.275 18.931 1.00 98.44 81 VAL A CA 1
ATOM 661 C C . VAL A 1 81 ? -17.357 -7.017 20.160 1.00 98.44 81 VAL A C 1
ATOM 663 O O . VAL A 1 81 ? -18.159 -7.534 20.931 1.00 98.44 81 VAL A O 1
ATOM 666 N N . LYS A 1 82 ? -16.035 -7.065 20.338 1.00 97.69 82 LYS A N 1
ATOM 667 C CA . LYS A 1 82 ? -15.418 -7.697 21.508 1.00 97.69 82 LYS A CA 1
ATOM 668 C C . LYS A 1 82 ? -15.629 -6.848 22.754 1.00 97.69 82 LYS A C 1
ATOM 670 O O . LYS A 1 82 ? -15.972 -7.366 23.811 1.00 97.69 82 LYS A O 1
ATOM 675 N N . LYS A 1 83 ? -15.454 -5.530 22.616 1.00 98.00 83 LYS A N 1
ATOM 676 C CA . LYS A 1 83 ? -15.687 -4.568 23.694 1.00 98.00 83 LYS A CA 1
ATOM 677 C C . LYS A 1 83 ? -15.987 -3.179 23.150 1.00 98.00 83 LYS A C 1
ATOM 679 O O . LYS A 1 83 ? -15.350 -2.730 22.198 1.00 98.00 83 LYS A O 1
ATOM 684 N N . GLU A 1 84 ? -16.924 -2.487 23.784 1.00 98.12 84 GLU A N 1
ATOM 685 C CA . GLU A 1 84 ? -17.148 -1.052 23.600 1.00 98.12 84 GLU A CA 1
ATOM 686 C C . GLU A 1 84 ? -16.403 -0.303 24.716 1.00 98.12 84 GLU A C 1
ATOM 688 O O . GLU A 1 84 ? -16.643 -0.540 25.899 1.00 98.12 84 GLU A O 1
ATOM 693 N N . ILE A 1 85 ? -15.471 0.577 24.347 1.00 97.88 85 ILE A N 1
ATOM 694 C CA . ILE A 1 85 ? -14.643 1.350 25.278 1.00 97.88 85 ILE A CA 1
ATOM 695 C C . ILE A 1 85 ? -15.030 2.822 25.132 1.00 97.88 85 ILE A C 1
ATOM 697 O O . ILE A 1 85 ? -14.634 3.497 24.177 1.00 97.88 85 ILE A O 1
ATOM 701 N N . ILE A 1 86 ? -15.813 3.313 26.095 1.00 96.56 86 ILE A N 1
ATOM 702 C CA . ILE A 1 86 ? -16.291 4.697 26.136 1.00 96.56 86 ILE A CA 1
ATOM 703 C C . ILE A 1 86 ? -15.326 5.539 26.971 1.00 96.56 86 ILE A C 1
ATOM 705 O O . ILE A 1 86 ? -15.210 5.348 28.184 1.00 96.56 86 ILE A O 1
ATOM 709 N N . VAL A 1 87 ? -14.630 6.474 26.326 1.00 95.56 87 VAL A N 1
ATOM 710 C CA . VAL A 1 87 ? -13.605 7.297 26.974 1.00 95.56 87 VAL A CA 1
ATOM 711 C C . VAL A 1 87 ? -13.459 8.671 26.312 1.00 95.56 87 VAL A C 1
ATOM 713 O O . VAL A 1 87 ? -13.461 8.794 25.085 1.00 95.56 87 VAL A O 1
ATOM 716 N N . ASP A 1 88 ? -13.338 9.729 27.120 1.00 91.50 88 ASP A N 1
ATOM 717 C CA . ASP A 1 88 ? -13.125 11.082 26.598 1.00 91.50 88 ASP A CA 1
ATOM 718 C C . ASP A 1 88 ? -11.730 11.211 25.968 1.00 91.50 88 ASP A C 1
ATOM 720 O O . ASP A 1 88 ? -10.735 10.762 26.522 1.00 91.50 88 ASP A O 1
ATOM 724 N N . GLN A 1 89 ? -11.666 11.850 24.801 1.00 89.31 89 GLN A N 1
ATOM 725 C CA . GLN A 1 89 ? -10.444 12.047 24.015 1.00 89.31 89 GLN A CA 1
ATOM 726 C C . GLN A 1 89 ? -9.669 13.311 24.408 1.00 89.31 89 GLN A C 1
ATOM 728 O O . GLN A 1 89 ? -8.560 13.510 23.920 1.00 89.31 89 GLN A O 1
ATOM 733 N N . LYS A 1 90 ? -10.252 14.188 25.239 1.00 87.44 90 LYS A N 1
ATOM 734 C CA . LYS A 1 90 ? -9.605 15.439 25.678 1.00 87.44 90 LYS A CA 1
ATOM 735 C C . LYS A 1 90 ? -8.460 15.196 26.655 1.00 87.44 90 LYS A C 1
ATOM 737 O O . LYS A 1 90 ? -7.424 15.843 26.544 1.00 87.44 90 LYS A O 1
ATOM 742 N N . ASP A 1 91 ? -8.653 14.279 27.597 1.00 90.50 91 ASP A N 1
ATOM 743 C CA . ASP A 1 91 ? -7.590 13.822 28.485 1.00 90.50 91 ASP A CA 1
ATOM 744 C C . ASP A 1 91 ? -6.892 12.627 27.838 1.00 90.50 91 ASP A C 1
ATOM 746 O O . ASP A 1 91 ? -7.304 11.478 27.989 1.00 90.50 91 ASP A O 1
ATOM 750 N N . LEU A 1 92 ? -5.837 12.921 27.081 1.00 93.00 92 LEU A N 1
ATOM 751 C CA . LEU A 1 92 ? -5.088 11.924 26.331 1.00 93.00 92 LEU A CA 1
ATOM 752 C C . LEU A 1 92 ? -4.467 10.840 27.234 1.00 93.00 92 LEU A C 1
ATOM 754 O O . LEU A 1 92 ? -4.397 9.680 26.833 1.00 93.00 92 LEU A O 1
ATOM 758 N N . THR A 1 93 ? -4.036 11.179 28.449 1.00 93.75 93 THR A N 1
ATOM 759 C CA . THR A 1 93 ? -3.406 10.212 29.362 1.00 93.75 93 THR A CA 1
ATOM 760 C C . THR A 1 93 ? -4.427 9.198 29.860 1.00 93.75 93 THR A C 1
ATOM 762 O O . THR A 1 93 ? -4.192 7.987 29.773 1.00 93.75 93 THR A O 1
ATOM 765 N N . THR A 1 94 ? -5.585 9.681 30.318 1.00 94.12 94 THR A N 1
ATOM 766 C CA . THR A 1 94 ? -6.700 8.822 30.736 1.00 94.12 94 THR A CA 1
ATOM 767 C C . THR A 1 94 ? -7.252 8.032 29.550 1.00 94.12 94 THR A C 1
ATOM 769 O O . THR A 1 94 ? -7.523 6.838 29.680 1.00 94.12 94 THR A O 1
ATOM 772 N N . TYR A 1 95 ? -7.347 8.666 28.376 1.00 96.00 95 TYR A N 1
ATOM 773 C CA . TYR A 1 95 ? -7.753 8.039 27.121 1.00 96.00 95 TYR A CA 1
ATOM 774 C C . TYR A 1 95 ? -6.918 6.800 26.796 1.00 96.00 95 TYR A C 1
ATOM 776 O O . TYR A 1 95 ? -7.464 5.709 26.632 1.00 96.00 95 TYR A O 1
ATOM 784 N N . LEU A 1 96 ? -5.593 6.955 26.738 1.00 97.00 96 LEU A N 1
ATOM 785 C CA . LEU A 1 96 ? -4.680 5.871 26.378 1.00 97.00 96 LEU A CA 1
ATOM 786 C C . LEU A 1 96 ? -4.655 4.775 27.448 1.00 97.00 96 LEU A C 1
ATOM 788 O O . LEU A 1 96 ? -4.840 3.608 27.113 1.00 97.00 96 LEU A O 1
ATOM 792 N N . THR A 1 97 ? -4.495 5.154 28.720 1.00 95.75 97 THR A N 1
ATOM 793 C CA . THR A 1 97 ? -4.403 4.202 29.843 1.00 95.75 97 THR A CA 1
ATOM 794 C C . THR A 1 97 ? -5.650 3.331 29.938 1.00 95.75 97 THR A C 1
ATOM 796 O O . THR A 1 97 ? -5.557 2.118 30.112 1.00 95.75 97 THR A O 1
ATOM 799 N N . ARG A 1 98 ? -6.839 3.930 29.781 1.00 96.31 98 ARG A N 1
ATOM 800 C CA . ARG A 1 98 ? -8.089 3.172 29.825 1.00 96.31 98 ARG A CA 1
ATOM 801 C C . ARG A 1 98 ? -8.174 2.167 28.684 1.00 96.31 98 ARG A C 1
ATOM 803 O O . ARG A 1 98 ? -8.508 1.020 28.935 1.00 96.31 98 ARG A O 1
ATOM 810 N N . ILE A 1 99 ? -7.847 2.560 27.454 1.00 97.12 99 ILE A N 1
ATOM 811 C CA . ILE A 1 99 ? -7.899 1.635 26.313 1.00 97.12 99 ILE A CA 1
ATOM 812 C C . ILE A 1 99 ? -6.897 0.490 26.486 1.00 97.12 99 ILE A C 1
ATOM 814 O O . ILE A 1 99 ? -7.245 -0.659 26.234 1.00 97.12 99 ILE A O 1
ATOM 818 N N . GLU A 1 100 ? -5.676 0.781 26.939 1.00 94.69 100 GLU A N 1
ATOM 819 C CA . GLU A 1 100 ? -4.644 -0.236 27.175 1.00 94.69 100 GLU A CA 1
ATOM 820 C C . GLU A 1 100 ? -5.066 -1.274 28.224 1.00 94.69 100 GLU A C 1
ATOM 822 O O . GLU A 1 100 ? -4.815 -2.459 28.016 1.00 94.69 100 GLU A O 1
ATOM 827 N N . ASN A 1 101 ? -5.735 -0.843 29.299 1.00 94.88 101 ASN A N 1
ATOM 828 C CA . ASN A 1 101 ? -6.234 -1.726 30.359 1.00 94.88 101 ASN A CA 1
ATOM 829 C C . ASN A 1 101 ? -7.433 -2.583 29.926 1.00 94.88 101 ASN A C 1
ATOM 831 O O . ASN A 1 101 ? -7.677 -3.642 30.497 1.00 94.88 101 ASN A O 1
ATOM 835 N N . GLU A 1 102 ? -8.206 -2.111 28.949 1.00 96.12 102 GLU A N 1
ATOM 836 C CA . GLU A 1 102 ? -9.433 -2.768 28.489 1.00 96.12 102 GLU A CA 1
ATOM 837 C C . GLU A 1 102 ? -9.178 -3.760 27.339 1.00 96.12 102 GLU A C 1
ATOM 839 O O . GLU A 1 102 ? -10.042 -4.592 27.052 1.00 96.12 102 GLU A O 1
ATOM 844 N N . ILE A 1 103 ? -8.016 -3.673 26.677 1.00 95.06 103 ILE A N 1
ATOM 845 C CA . ILE A 1 103 ? -7.581 -4.612 25.636 1.00 95.06 103 ILE A CA 1
ATOM 846 C C . ILE A 1 103 ? -6.942 -5.836 26.288 1.00 95.06 103 ILE A C 1
ATOM 848 O O . ILE A 1 103 ? -5.935 -5.743 26.989 1.00 95.06 103 ILE A O 1
ATOM 852 N N . GLU A 1 104 ? -7.517 -6.999 26.006 1.00 92.00 104 GLU A N 1
ATOM 853 C CA . GLU A 1 104 ? -7.062 -8.278 26.541 1.00 92.00 104 GLU A CA 1
ATOM 854 C C . GLU A 1 104 ? -5.783 -8.762 25.841 1.00 92.00 104 GLU A C 1
ATOM 856 O O . GLU A 1 104 ? -5.636 -8.633 24.625 1.00 92.00 104 GLU A O 1
ATOM 861 N N . SER A 1 105 ? -4.884 -9.379 26.611 1.00 90.06 105 SER A N 1
ATOM 862 C CA . SER A 1 105 ? -3.692 -10.074 26.111 1.00 90.06 105 SER A CA 1
ATOM 863 C C . SER A 1 105 ? -3.782 -11.584 26.371 1.00 90.06 105 SER A C 1
ATOM 865 O O . SER A 1 105 ? -4.241 -11.972 27.447 1.00 90.06 105 SER A O 1
ATOM 867 N N . PRO A 1 106 ? -3.282 -12.447 25.462 1.00 90.94 106 PRO A N 1
ATOM 868 C CA . PRO A 1 106 ? -2.662 -12.104 24.180 1.00 90.94 106 PRO A CA 1
ATOM 869 C C . PRO A 1 106 ? -3.693 -11.738 23.099 1.00 90.94 106 PRO A C 1
ATOM 871 O O . PRO A 1 106 ? -4.734 -12.388 22.982 1.00 90.94 106 PRO A O 1
ATOM 874 N N . VAL A 1 107 ? -3.368 -10.739 22.274 1.00 90.38 107 VAL A N 1
ATOM 875 C CA . VAL A 1 107 ? -4.161 -10.367 21.087 1.00 90.38 107 VAL A CA 1
ATOM 876 C C . VAL A 1 107 ? -4.106 -11.487 20.038 1.00 90.38 107 VAL A C 1
ATOM 878 O O . VAL A 1 107 ? -3.027 -11.975 19.697 1.00 90.38 107 VAL A O 1
ATOM 881 N N . ARG A 1 108 ? -5.268 -11.891 19.512 1.00 91.25 108 ARG A N 1
ATOM 882 C CA . ARG A 1 108 ? -5.401 -12.937 18.479 1.00 91.25 108 ARG A CA 1
ATOM 883 C C . ARG A 1 108 ? -5.484 -12.350 17.068 1.00 91.25 108 ARG A C 1
ATOM 885 O O . ARG A 1 108 ? -5.847 -11.189 16.881 1.00 91.25 108 ARG A O 1
ATOM 892 N N . ASP A 1 109 ? -5.202 -13.168 16.054 1.00 91.25 109 ASP A N 1
ATOM 893 C CA . ASP A 1 109 ? -5.469 -12.784 14.665 1.00 91.25 109 ASP A CA 1
ATOM 894 C C . ASP A 1 109 ? -6.958 -12.484 14.450 1.00 91.25 109 ASP A C 1
ATOM 896 O O . ASP A 1 109 ? -7.834 -13.141 15.010 1.00 91.25 109 ASP A O 1
ATOM 900 N N . GLY A 1 110 ? -7.243 -11.462 13.641 1.00 93.94 110 GLY A N 1
ATOM 901 C CA . GLY A 1 110 ? -8.599 -10.940 13.458 1.00 93.94 110 GLY A CA 1
ATOM 902 C C . GLY A 1 110 ? -9.044 -9.917 14.513 1.00 93.94 110 GLY A C 1
ATOM 903 O O . GLY A 1 110 ? -10.106 -9.320 14.336 1.00 93.94 110 GLY A O 1
ATOM 904 N N . GLU A 1 111 ? -8.256 -9.658 15.567 1.00 96.31 111 GLU A N 1
ATOM 905 C CA . GLU A 1 111 ? -8.532 -8.577 16.526 1.00 96.31 111 GLU A CA 1
ATOM 906 C C . GLU A 1 111 ? -8.039 -7.207 16.022 1.00 96.31 111 GLU A C 1
ATOM 908 O O . GLU A 1 111 ? -6.943 -7.080 15.469 1.00 96.31 111 GLU A O 1
ATOM 913 N N . ILE A 1 112 ? -8.853 -6.161 16.207 1.00 97.50 112 ILE A N 1
ATOM 914 C CA . ILE A 1 112 ? -8.557 -4.791 15.754 1.00 97.50 112 ILE A CA 1
ATOM 915 C C . ILE A 1 112 ? -9.263 -3.732 16.610 1.00 97.50 112 ILE A C 1
ATOM 917 O O . ILE A 1 112 ? -10.373 -3.944 17.093 1.00 97.50 112 ILE A O 1
ATOM 921 N N . ALA A 1 113 ? -8.662 -2.551 16.760 1.00 98.25 113 ALA A N 1
ATOM 922 C CA . ALA A 1 113 ? -9.323 -1.393 17.360 1.00 98.25 113 ALA A CA 1
ATOM 923 C C . ALA A 1 113 ? -9.960 -0.487 16.288 1.00 98.25 113 ALA A C 1
ATOM 925 O O . ALA A 1 113 ? -9.277 -0.033 15.365 1.00 98.25 113 ALA A O 1
ATOM 926 N N . LEU A 1 114 ? -11.252 -0.174 16.431 1.00 98.62 114 LEU A N 1
ATOM 927 C CA . LEU A 1 114 ? -11.955 0.858 15.664 1.00 98.62 114 LEU A CA 1
ATOM 928 C C . LEU A 1 114 ? -12.087 2.125 16.514 1.00 98.62 114 LEU A C 1
ATOM 930 O O . LEU A 1 114 ? -12.907 2.200 17.423 1.00 98.62 114 LEU A O 1
ATOM 934 N N . GLN A 1 115 ? -11.287 3.133 16.192 1.00 98.31 115 GLN A N 1
ATOM 935 C CA . GLN A 1 115 ? -11.243 4.421 16.869 1.00 98.31 115 GLN A CA 1
ATOM 936 C C . GLN A 1 115 ? -12.139 5.451 16.167 1.00 98.31 115 GLN A C 1
ATOM 938 O O . GLN A 1 115 ? -11.869 5.853 15.033 1.00 98.31 115 GLN A O 1
ATOM 943 N N . VAL A 1 116 ? -13.162 5.946 16.857 1.00 98.06 116 VAL A N 1
ATOM 944 C CA . VAL A 1 116 ? -14.006 7.050 16.380 1.00 98.06 116 VAL A CA 1
ATOM 945 C C . VAL A 1 116 ? -13.510 8.362 16.981 1.00 98.06 116 VAL A C 1
ATOM 947 O O . VAL A 1 116 ? -13.516 8.543 18.195 1.00 98.06 116 VAL A O 1
ATOM 950 N N . LEU A 1 117 ? -13.060 9.284 16.135 1.00 96.62 117 LEU A N 1
ATOM 951 C CA . LEU A 1 117 ? -12.433 10.548 16.517 1.00 96.62 117 LEU A CA 1
ATOM 952 C C . LEU A 1 117 ? -13.402 11.727 16.380 1.00 96.62 117 LEU A C 1
ATOM 954 O O . LEU A 1 117 ? -14.167 11.804 15.415 1.00 96.62 117 LEU A O 1
ATOM 958 N N . ARG A 1 118 ? -13.314 12.686 17.309 1.00 93.81 118 ARG A N 1
ATOM 959 C CA . ARG A 1 118 ? -14.037 13.973 17.226 1.00 93.81 118 ARG A CA 1
ATOM 960 C C . ARG A 1 118 ? -13.597 14.793 16.028 1.00 93.81 118 ARG A C 1
ATOM 962 O O . ARG A 1 118 ? -14.406 15.184 15.192 1.00 93.81 118 ARG A O 1
ATOM 969 N N . GLU A 1 119 ? -12.298 15.016 15.951 1.00 92.62 119 GLU A N 1
ATOM 970 C CA . GLU A 1 119 ? -11.677 15.917 15.000 1.00 92.62 119 GLU A CA 1
ATOM 971 C C . GLU A 1 119 ? -10.263 15.446 14.671 1.00 92.62 119 GLU A C 1
ATOM 973 O O . GLU A 1 119 ? -9.760 14.461 15.222 1.00 92.62 119 GLU A O 1
ATOM 978 N N . LYS A 1 120 ? -9.633 16.131 13.719 1.00 92.19 120 LYS A N 1
ATOM 979 C CA . LYS A 1 120 ? -8.225 15.910 13.414 1.00 92.19 120 LYS A CA 1
ATOM 980 C C . LYS A 1 120 ? -7.392 16.804 14.319 1.00 92.19 120 LYS A C 1
ATOM 982 O O . LYS A 1 120 ? -7.562 18.013 14.291 1.00 92.19 120 LYS A O 1
ATOM 987 N N . GLU A 1 121 ? -6.460 16.201 15.039 1.00 91.31 121 GLU A N 1
ATOM 988 C CA . GLU A 1 121 ? -5.391 16.913 15.735 1.00 91.31 121 GLU A CA 1
ATOM 989 C C . GLU A 1 121 ? -4.087 16.663 14.974 1.00 91.31 121 GLU A C 1
ATOM 991 O O . GLU A 1 121 ? -3.669 15.509 14.801 1.00 91.31 121 GLU A O 1
ATOM 996 N N . GLU A 1 122 ? -3.491 17.738 14.462 1.00 84.25 122 GLU A N 1
ATOM 997 C CA . GLU A 1 122 ? -2.286 17.688 13.628 1.00 84.25 122 GLU A CA 1
ATOM 998 C C . GLU A 1 122 ? -1.013 17.542 14.465 1.00 84.25 122 GLU A C 1
ATOM 1000 O O . GLU A 1 122 ? -0.023 16.977 13.993 1.00 84.25 122 GLU A O 1
ATOM 1005 N N . THR A 1 123 ? -1.050 17.993 15.720 1.00 86.62 123 THR A N 1
ATOM 1006 C CA . THR A 1 123 ? 0.078 17.902 16.642 1.00 86.62 123 THR A CA 1
ATOM 1007 C C . THR A 1 123 ? 0.195 16.474 17.168 1.00 86.62 123 THR A C 1
ATOM 1009 O O . THR A 1 123 ? -0.649 16.000 17.926 1.00 86.62 123 THR A O 1
ATOM 1012 N N . ILE A 1 124 ? 1.246 15.763 16.752 1.00 86.19 124 ILE A N 1
ATOM 1013 C CA . ILE A 1 124 ? 1.428 14.323 17.007 1.00 86.19 124 ILE A CA 1
ATOM 1014 C C . ILE A 1 124 ? 1.316 13.954 18.494 1.00 86.19 124 ILE A C 1
ATOM 1016 O O . ILE A 1 124 ? 0.681 12.952 18.815 1.00 86.19 124 ILE A O 1
ATOM 1020 N N . ASP A 1 125 ? 1.915 14.742 19.388 1.00 86.56 125 ASP A N 1
ATOM 1021 C CA . ASP A 1 125 ? 1.939 14.532 20.845 1.00 86.56 125 ASP A CA 1
ATOM 1022 C C . ASP A 1 125 ? 0.561 14.692 21.503 1.00 86.56 125 ASP A C 1
ATOM 1024 O O . ASP A 1 125 ? 0.287 14.047 22.508 1.00 86.56 125 ASP A O 1
ATOM 1028 N N . LYS A 1 126 ? -0.324 15.500 20.915 1.00 89.00 126 LYS A N 1
ATOM 1029 C CA . LYS A 1 126 ? -1.700 15.707 21.394 1.00 89.00 126 LYS A CA 1
ATOM 1030 C C . LYS A 1 126 ? -2.726 14.833 20.690 1.00 89.00 126 LYS A C 1
ATOM 1032 O O . LYS A 1 126 ? -3.851 14.711 21.157 1.00 89.00 126 LYS A O 1
ATOM 1037 N N . SER A 1 127 ? -2.360 14.262 19.548 1.00 93.25 127 SER A N 1
ATOM 1038 C CA . SER A 1 127 ? -3.301 13.619 18.643 1.00 93.25 127 SER A CA 1
ATOM 1039 C C . SER A 1 127 ? -3.701 12.227 19.129 1.00 93.25 127 SER A C 1
ATOM 1041 O O . SER A 1 127 ? -2.876 11.308 19.058 1.00 93.25 127 SER A O 1
ATOM 1043 N N . PRO A 1 128 ? -4.976 11.992 19.507 1.00 95.69 128 PRO A N 1
ATOM 1044 C CA . PRO A 1 128 ? -5.434 10.651 19.872 1.00 95.69 128 PRO A CA 1
ATOM 1045 C C . PRO A 1 128 ? -5.243 9.653 18.721 1.00 95.69 128 PRO A C 1
ATOM 1047 O O . PRO A 1 128 ? -5.018 8.465 18.950 1.00 95.69 128 PRO A O 1
ATOM 1050 N N . TYR A 1 129 ? -5.278 10.135 17.472 1.00 95.38 129 TYR A N 1
ATOM 1051 C CA . TYR A 1 129 ? -5.013 9.344 16.270 1.00 95.38 129 TYR A CA 1
ATOM 1052 C C . TYR A 1 129 ? -3.603 8.733 16.261 1.00 95.38 129 TYR A C 1
ATOM 1054 O O . TYR A 1 129 ? -3.458 7.532 16.010 1.00 95.38 129 TYR A O 1
ATOM 1062 N N . TYR A 1 130 ? -2.567 9.548 16.490 1.00 93.19 130 TYR A N 1
ATOM 1063 C CA . TYR A 1 130 ? -1.179 9.078 16.454 1.00 93.19 130 TYR A CA 1
ATOM 1064 C C . TYR A 1 130 ? -0.832 8.318 17.730 1.00 93.19 130 TYR A C 1
ATOM 1066 O O . TYR A 1 130 ? -0.290 7.218 17.657 1.00 93.19 130 TYR A O 1
ATOM 1074 N N . GLN A 1 131 ? -1.203 8.863 18.886 1.00 94.75 131 GLN A N 1
ATOM 1075 C CA . GLN A 1 131 ? -0.813 8.311 20.179 1.00 94.75 131 GLN A CA 1
ATOM 1076 C C . GLN A 1 131 ? -1.402 6.922 20.420 1.00 94.75 131 GLN A C 1
ATOM 1078 O O . GLN A 1 131 ? -0.673 6.025 20.838 1.00 94.75 131 GLN A O 1
ATOM 1083 N N . LEU A 1 132 ? -2.669 6.686 20.053 1.00 95.94 132 LEU A N 1
ATOM 1084 C CA . LEU A 1 132 ? -3.246 5.347 20.176 1.00 95.94 132 LEU A CA 1
ATOM 1085 C C . LEU A 1 132 ? -2.516 4.329 19.291 1.00 95.94 132 LEU A C 1
ATOM 1087 O O . LEU A 1 132 ? -2.254 3.217 19.732 1.00 95.94 132 LEU A O 1
ATOM 1091 N N . ARG A 1 133 ? -2.138 4.702 18.061 1.00 95.00 133 ARG A N 1
ATOM 1092 C CA . ARG A 1 133 ? -1.370 3.813 17.173 1.00 95.00 133 ARG A CA 1
ATOM 1093 C C . ARG A 1 133 ? 0.006 3.496 17.732 1.00 95.00 133 ARG A C 1
ATOM 1095 O O . ARG A 1 133 ? 0.394 2.337 17.690 1.00 95.00 133 ARG A O 1
ATOM 1102 N N . ILE A 1 134 ? 0.721 4.500 18.243 1.00 92.06 134 ILE A N 1
ATOM 1103 C CA . ILE A 1 134 ? 2.046 4.321 18.855 1.00 92.06 134 ILE A CA 1
ATOM 1104 C C . ILE A 1 134 ? 1.955 3.308 19.991 1.00 92.06 134 ILE A C 1
ATOM 1106 O O . ILE A 1 134 ? 2.727 2.354 20.020 1.00 92.06 134 ILE A O 1
ATOM 1110 N N . ARG A 1 135 ? 0.968 3.476 20.876 1.00 93.38 135 ARG A N 1
ATOM 1111 C CA . ARG A 1 135 ? 0.734 2.550 21.980 1.00 93.38 135 ARG A CA 1
ATOM 1112 C C . ARG A 1 135 ? 0.388 1.152 21.489 1.00 93.38 135 ARG A C 1
ATOM 1114 O O . ARG A 1 135 ? 1.101 0.212 21.808 1.00 93.38 135 ARG A O 1
ATOM 1121 N N . LEU A 1 136 ? -0.657 1.017 20.676 1.00 94.50 136 LEU A N 1
ATOM 1122 C CA . LEU A 1 136 ? -1.226 -0.277 20.299 1.00 94.50 136 LEU A CA 1
ATOM 1123 C C . LEU A 1 136 ? -0.355 -1.095 19.337 1.00 94.50 136 LEU A C 1
ATOM 1125 O O . LEU A 1 136 ? -0.279 -2.314 19.481 1.00 94.50 136 LEU A O 1
ATOM 1129 N N . LEU A 1 137 ? 0.349 -0.448 18.406 1.00 92.31 137 LEU A N 1
ATOM 1130 C CA . LEU A 1 137 ? 1.295 -1.123 17.512 1.00 92.31 137 LEU A CA 1
ATOM 1131 C C . LEU A 1 137 ? 2.665 -1.365 18.169 1.00 92.31 137 LEU A C 1
ATOM 1133 O O . LEU A 1 137 ? 3.401 -2.240 17.722 1.00 92.31 137 LEU A O 1
ATOM 1137 N N . GLY A 1 138 ? 3.006 -0.621 19.226 1.00 90.00 138 GLY A N 1
ATOM 1138 C CA . GLY A 1 138 ? 4.245 -0.790 19.996 1.00 90.00 138 GLY A CA 1
ATOM 1139 C C . GLY A 1 138 ? 4.181 -1.873 21.083 1.00 90.00 138 GLY A C 1
ATOM 1140 O O . GLY A 1 138 ? 5.174 -2.117 21.775 1.00 90.00 138 GLY A O 1
ATOM 1141 N N . ARG A 1 139 ? 3.025 -2.525 21.262 1.00 90.31 139 ARG A N 1
ATOM 1142 C CA . ARG A 1 139 ? 2.827 -3.626 22.219 1.00 90.31 139 ARG A CA 1
ATOM 1143 C C . ARG A 1 139 ? 3.653 -4.858 21.849 1.00 90.31 139 ARG A C 1
ATOM 1145 O O . ARG A 1 139 ? 4.059 -5.030 20.706 1.00 90.31 139 ARG A O 1
ATOM 1152 N N . LYS A 1 140 ? 3.899 -5.739 22.830 1.00 88.50 140 LYS A N 1
ATOM 1153 C CA . LYS A 1 140 ? 4.497 -7.066 22.570 1.00 88.50 140 LYS A CA 1
ATOM 1154 C C . LYS A 1 140 ? 3.590 -7.929 21.683 1.00 88.50 140 LYS A C 1
ATOM 1156 O O . LYS A 1 140 ? 4.105 -8.692 20.880 1.00 88.50 140 LYS A O 1
ATOM 1161 N N . ASP A 1 141 ? 2.279 -7.769 21.832 1.00 89.69 141 ASP A N 1
ATOM 1162 C CA . ASP A 1 141 ? 1.207 -8.327 21.012 1.00 89.69 141 ASP A CA 1
ATOM 1163 C C . ASP A 1 141 ? 0.468 -7.175 20.289 1.00 89.69 141 ASP A C 1
ATOM 1165 O O . ASP A 1 141 ? -0.522 -6.640 20.798 1.00 89.69 141 ASP A O 1
ATOM 1169 N N . PRO A 1 142 ? 0.988 -6.699 19.143 1.00 92.00 142 PRO A N 1
ATOM 1170 C CA . PRO A 1 142 ? 0.459 -5.523 18.460 1.00 92.00 142 PRO A CA 1
ATOM 1171 C C . PRO A 1 142 ? -0.998 -5.702 18.037 1.00 92.00 142 PRO A C 1
ATOM 1173 O O . PRO A 1 142 ? -1.361 -6.724 17.453 1.00 92.00 142 PRO A O 1
ATOM 1176 N N . ILE A 1 143 ? -1.807 -4.660 18.229 1.00 93.69 143 ILE A N 1
ATOM 1177 C CA . ILE A 1 143 ? -3.182 -4.612 17.722 1.00 93.69 143 ILE A CA 1
ATOM 1178 C C . ILE A 1 143 ? -3.319 -3.513 16.658 1.00 93.69 143 ILE A C 1
ATOM 1180 O O . ILE A 1 143 ? -2.997 -2.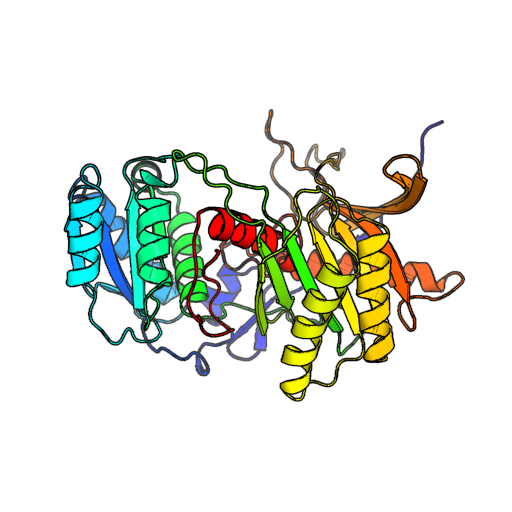347 16.919 1.00 93.69 143 ILE A O 1
ATOM 1184 N N . PRO A 1 144 ? -3.788 -3.843 15.442 1.00 95.06 144 PRO A N 1
ATOM 1185 C CA . PRO A 1 144 ? -4.021 -2.841 14.416 1.00 95.06 144 PRO A CA 1
ATOM 1186 C C . PRO A 1 144 ? -5.081 -1.815 14.830 1.00 95.06 144 PRO A C 1
ATOM 1188 O O . PRO A 1 144 ? -5.975 -2.090 15.631 1.00 95.06 144 PRO A O 1
ATOM 1191 N N . VAL A 1 145 ? -5.009 -0.619 14.237 1.00 96.75 145 VAL A N 1
ATOM 1192 C CA . VAL A 1 145 ? -5.955 0.471 14.517 1.00 96.75 145 VAL A CA 1
ATOM 1193 C C . VAL A 1 145 ? -6.550 1.013 13.223 1.00 96.75 145 VAL A C 1
ATOM 1195 O O . VAL A 1 145 ? -5.849 1.508 12.329 1.00 96.75 145 VAL A O 1
ATOM 1198 N N . GLN A 1 146 ? -7.872 0.979 13.136 1.00 97.94 146 GLN A N 1
ATOM 1199 C CA . GLN A 1 146 ? -8.656 1.675 12.129 1.00 97.94 146 GLN A CA 1
ATOM 1200 C C . GLN A 1 146 ? -9.298 2.907 12.761 1.00 97.94 146 GLN A C 1
ATOM 1202 O O . GLN A 1 146 ? -9.923 2.794 13.805 1.00 97.94 146 GLN A O 1
ATOM 1207 N N . SER A 1 147 ? -9.172 4.080 12.135 1.00 97.38 147 SER A N 1
ATOM 1208 C CA . SER A 1 147 ? -9.811 5.302 12.647 1.00 97.38 147 SER A CA 1
ATOM 1209 C C . SER A 1 147 ? -10.837 5.859 11.669 1.00 97.38 147 SER A C 1
ATOM 1211 O O . SER A 1 147 ? -10.686 5.713 10.453 1.00 97.38 147 SER A O 1
ATOM 1213 N N . ILE A 1 148 ? -11.852 6.532 12.201 1.00 97.56 148 ILE A N 1
ATOM 1214 C CA . ILE A 1 148 ? -12.874 7.267 11.451 1.00 97.56 148 ILE A CA 1
ATOM 1215 C C . ILE A 1 148 ? -13.287 8.519 12.233 1.00 97.56 148 ILE A C 1
ATOM 1217 O O . ILE A 1 148 ? -13.190 8.538 13.453 1.00 97.56 148 ILE A O 1
ATOM 1221 N N . LEU A 1 149 ? -13.716 9.581 11.549 1.00 97.12 149 LEU A N 1
ATOM 1222 C CA . LEU A 1 149 ? -14.206 10.805 12.196 1.00 97.12 149 LEU A CA 1
ATOM 1223 C C . LEU A 1 149 ? -15.724 10.758 12.370 1.00 97.12 149 LEU A C 1
ATOM 1225 O O . LEU A 1 149 ? -16.417 10.276 11.472 1.00 97.12 149 LEU A O 1
ATOM 1229 N N . TYR A 1 150 ? -16.254 11.369 13.432 1.00 96.19 150 TYR A N 1
ATOM 1230 C CA . TYR A 1 150 ? -17.703 11.562 13.582 1.00 96.19 150 TYR A CA 1
ATOM 1231 C C . TYR A 1 150 ? -18.325 12.278 12.382 1.00 96.19 150 TYR A C 1
ATOM 1233 O O . TYR A 1 150 ? -19.340 11.823 11.866 1.00 96.19 150 TYR A O 1
ATOM 1241 N N . SER A 1 151 ? -17.663 13.303 11.840 1.00 95.38 151 SER A N 1
ATOM 1242 C CA . SER A 1 151 ? -18.129 14.008 10.634 1.00 95.38 151 SER A CA 1
ATOM 1243 C C . SER A 1 151 ? -18.271 13.101 9.402 1.00 95.38 151 SER A C 1
ATOM 1245 O O . SER A 1 151 ? -19.051 13.387 8.491 1.00 95.38 151 SER A O 1
ATOM 1247 N N . THR A 1 152 ? -17.531 11.983 9.367 1.00 95.88 152 THR A N 1
ATOM 1248 C CA . THR A 1 152 ? -17.661 10.945 8.333 1.00 95.88 152 THR A CA 1
ATOM 1249 C C . THR A 1 152 ? -18.862 10.035 8.595 1.00 95.88 152 THR A C 1
ATOM 1251 O O . THR A 1 152 ? -19.520 9.628 7.641 1.00 95.88 152 THR A O 1
ATOM 1254 N N . LEU A 1 153 ? -19.163 9.737 9.863 1.00 95.69 153 LEU A N 1
ATOM 1255 C CA . LEU A 1 153 ? -20.346 8.967 10.263 1.00 95.69 153 LEU A CA 1
ATOM 1256 C C . LEU A 1 153 ? -21.646 9.752 10.041 1.00 95.69 153 LEU A C 1
ATOM 1258 O O . LEU A 1 153 ? -22.638 9.184 9.599 1.00 95.69 153 LEU A O 1
ATOM 1262 N N . GLU A 1 154 ? -21.632 11.062 10.277 1.00 93.44 154 GLU A N 1
ATOM 1263 C CA . GLU A 1 154 ? -22.776 11.946 10.016 1.00 93.44 154 GLU A CA 1
ATOM 1264 C C . GLU A 1 154 ? -23.119 12.026 8.523 1.00 93.44 154 GLU A C 1
ATOM 1266 O O . GLU A 1 154 ? -24.283 12.121 8.151 1.00 93.44 154 GLU A O 1
ATOM 1271 N N . ASN A 1 155 ? -22.105 11.928 7.659 1.00 91.88 155 ASN A N 1
ATOM 1272 C CA . ASN A 1 155 ? -22.243 11.986 6.204 1.00 91.88 155 ASN A CA 1
ATOM 1273 C C . ASN A 1 155 ? -21.908 10.635 5.554 1.00 91.88 155 ASN A C 1
ATOM 1275 O O . ASN A 1 155 ? -21.156 10.558 4.571 1.00 91.88 155 ASN A O 1
ATOM 1279 N N . LEU A 1 156 ? -22.437 9.552 6.131 1.00 90.81 156 LEU A N 1
ATOM 1280 C CA . LEU A 1 156 ? -22.044 8.192 5.786 1.00 90.81 156 LEU A CA 1
ATOM 1281 C C . LEU A 1 156 ? -22.526 7.772 4.390 1.00 90.81 156 LEU A C 1
ATOM 1283 O O . LEU A 1 156 ? -23.648 7.304 4.190 1.00 90.81 156 LEU A O 1
ATOM 1287 N N . ARG A 1 157 ? -21.622 7.860 3.414 1.00 90.56 157 ARG A N 1
ATOM 1288 C CA . ARG A 1 157 ? -21.827 7.325 2.061 1.00 90.56 157 ARG A CA 1
ATOM 1289 C C . ARG A 1 157 ? -21.752 5.798 2.055 1.00 90.56 157 ARG A C 1
ATOM 1291 O O . ARG A 1 157 ? -20.959 5.208 2.786 1.00 90.56 157 ARG A O 1
ATOM 1298 N N . SER A 1 158 ? -22.496 5.167 1.149 1.00 87.06 158 SER A N 1
ATOM 1299 C CA . SER A 1 158 ? -22.582 3.701 1.017 1.00 87.06 158 SER A CA 1
ATOM 1300 C C . SER A 1 158 ? -21.234 2.998 0.808 1.00 87.06 158 SER A C 1
ATOM 1302 O O . SER A 1 158 ? -21.063 1.867 1.244 1.00 87.06 158 SER A O 1
ATOM 1304 N N . ALA A 1 159 ? -20.256 3.662 0.187 1.00 91.25 159 ALA A N 1
ATOM 1305 C CA . ALA A 1 159 ? -18.930 3.087 -0.048 1.00 91.25 159 ALA A CA 1
ATOM 1306 C C . ALA A 1 159 ? -18.016 3.076 1.194 1.00 91.25 159 ALA A C 1
ATOM 1308 O O . ALA A 1 159 ? -17.008 2.371 1.200 1.00 91.25 159 ALA A O 1
ATOM 1309 N N . ILE A 1 160 ? -18.317 3.873 2.227 1.00 95.75 160 ILE A N 1
ATOM 1310 C CA . ILE A 1 160 ? -17.429 4.046 3.387 1.00 95.75 160 ILE A CA 1
ATOM 1311 C C . ILE A 1 160 ? -17.328 2.766 4.230 1.00 95.75 160 ILE A C 1
ATOM 1313 O O . ILE A 1 160 ? -16.192 2.368 4.487 1.00 95.75 160 ILE A O 1
ATOM 1317 N N . PRO A 1 161 ? -18.431 2.082 4.608 1.00 97.19 161 PRO A N 1
ATOM 1318 C CA . PRO A 1 161 ? -18.346 0.810 5.328 1.00 97.19 161 PRO A CA 1
ATOM 1319 C C . PRO A 1 161 ? -17.488 -0.226 4.593 1.00 97.19 161 PRO A C 1
ATOM 1321 O O . PRO A 1 161 ? -16.581 -0.787 5.196 1.00 97.19 161 PRO A O 1
ATOM 1324 N N . ASN A 1 162 ? -17.665 -0.378 3.275 1.00 97.44 162 ASN A N 1
ATOM 1325 C CA . ASN A 1 162 ? -16.853 -1.293 2.465 1.00 97.44 162 ASN A CA 1
ATOM 1326 C C . ASN A 1 162 ? -15.359 -0.936 2.510 1.00 97.44 162 ASN A C 1
ATOM 1328 O O . ASN A 1 162 ? -14.522 -1.813 2.699 1.00 97.44 162 ASN A O 1
ATOM 1332 N N . ASN A 1 163 ? -15.004 0.347 2.364 1.00 97.50 163 ASN A N 1
ATOM 1333 C CA . ASN A 1 163 ? -13.604 0.785 2.437 1.00 97.50 163 ASN A CA 1
ATOM 1334 C C . ASN A 1 163 ? -12.987 0.505 3.814 1.00 97.50 163 ASN A C 1
ATOM 1336 O O . ASN A 1 163 ? -11.845 0.053 3.903 1.00 97.50 163 ASN A O 1
ATOM 1340 N N . VAL A 1 164 ? -13.731 0.802 4.883 1.00 98.19 164 VAL A N 1
ATOM 1341 C CA . VAL A 1 164 ? -13.273 0.609 6.262 1.00 98.19 164 VAL A CA 1
ATOM 1342 C C . VAL A 1 164 ? -13.127 -0.878 6.563 1.00 98.19 164 VAL A C 1
ATOM 1344 O O . VAL A 1 164 ? -12.086 -1.276 7.071 1.00 98.19 164 VAL A O 1
ATOM 1347 N N . MET A 1 165 ? -14.097 -1.701 6.166 1.00 98.00 165 MET A N 1
ATOM 1348 C CA . MET A 1 165 ? -14.053 -3.145 6.369 1.00 98.00 165 MET A CA 1
ATOM 1349 C C . MET A 1 165 ? -12.886 -3.798 5.619 1.00 98.00 165 MET A C 1
ATOM 1351 O O . MET A 1 165 ? -12.146 -4.577 6.208 1.00 98.00 165 MET A O 1
ATOM 1355 N N . LEU A 1 166 ? -12.647 -3.422 4.356 1.00 97.88 166 LEU A N 1
ATOM 1356 C CA . LEU A 1 166 ? -11.484 -3.899 3.596 1.00 97.88 166 LEU A CA 1
ATOM 1357 C C . LEU A 1 166 ? -10.154 -3.483 4.242 1.00 97.88 166 LEU A C 1
ATOM 1359 O O . LEU A 1 166 ? -9.226 -4.285 4.330 1.00 97.88 166 LEU A O 1
ATOM 1363 N N . SER A 1 167 ? -10.082 -2.251 4.755 1.00 96.88 167 SER A N 1
ATOM 1364 C CA . SER A 1 167 ? -8.904 -1.761 5.480 1.00 96.88 167 SER A CA 1
ATOM 1365 C C . SER A 1 167 ? -8.668 -2.541 6.775 1.00 96.88 167 SER A C 1
ATOM 1367 O O . SER A 1 167 ? -7.534 -2.903 7.071 1.00 96.88 167 SER A O 1
ATOM 1369 N N . MET A 1 168 ? -9.729 -2.823 7.539 1.00 98.00 168 MET A N 1
ATOM 1370 C CA . MET A 1 168 ? -9.655 -3.643 8.751 1.00 98.00 168 MET A CA 1
ATOM 1371 C C . MET A 1 168 ? -9.198 -5.068 8.421 1.00 98.00 168 MET A C 1
ATOM 1373 O O . MET A 1 168 ? -8.301 -5.581 9.082 1.00 98.00 168 MET A O 1
ATOM 1377 N N . TYR A 1 169 ? -9.757 -5.678 7.373 1.00 97.31 169 TYR A N 1
ATOM 1378 C CA . TYR A 1 169 ? -9.392 -7.024 6.930 1.00 97.31 169 TYR A CA 1
ATOM 1379 C C . TYR A 1 169 ? -7.902 -7.124 6.589 1.00 97.31 169 TYR A C 1
ATOM 1381 O O . TYR A 1 169 ? -7.199 -7.965 7.145 1.00 97.31 169 TYR A O 1
ATOM 1389 N N . ALA A 1 170 ? -7.394 -6.198 5.768 1.00 95.19 170 ALA A N 1
ATOM 1390 C CA . ALA A 1 170 ? -5.982 -6.141 5.384 1.00 95.19 170 ALA A CA 1
ATOM 1391 C C . ALA A 1 170 ? -5.035 -5.864 6.564 1.00 95.19 170 ALA A C 1
ATOM 1393 O O . ALA A 1 170 ? -3.925 -6.392 6.630 1.00 95.19 170 ALA A O 1
ATOM 1394 N N . LYS A 1 171 ? -5.477 -5.062 7.536 1.00 94.81 171 LYS A N 1
ATOM 1395 C CA . LYS A 1 171 ? -4.734 -4.805 8.778 1.00 94.81 171 LYS A CA 1
ATOM 1396 C C . LYS A 1 171 ? -4.596 -6.034 9.664 1.00 94.81 171 LYS A C 1
ATOM 1398 O O . LYS A 1 171 ? -3.594 -6.158 10.361 1.00 94.81 171 LYS A O 1
ATOM 1403 N N . CYS A 1 172 ? -5.579 -6.924 9.626 1.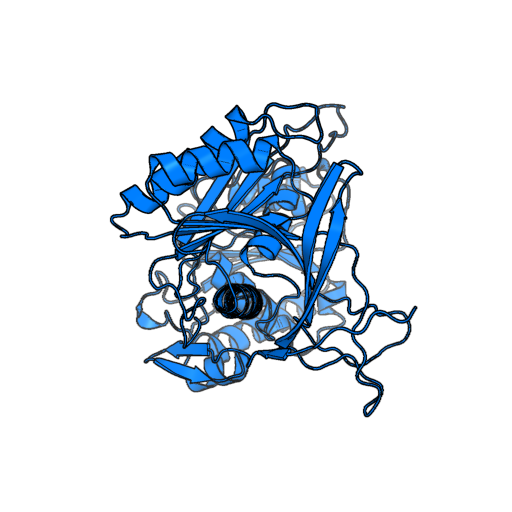00 93.75 172 CYS A N 1
ATOM 1404 C CA . CYS A 1 172 ? -5.555 -8.195 10.340 1.00 93.75 172 CYS A CA 1
ATOM 1405 C C . CYS A 1 172 ? -4.843 -9.316 9.564 1.00 93.75 1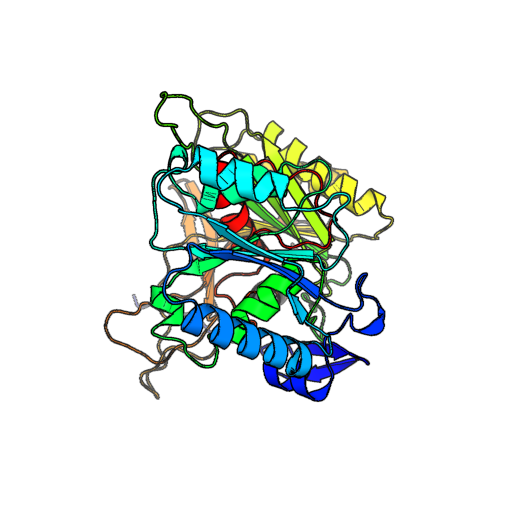72 CYS A C 1
ATOM 1407 O O . CYS A 1 172 ? -4.782 -10.429 10.071 1.00 93.75 172 CYS A O 1
ATOM 1409 N N . GLY A 1 173 ? -4.292 -9.035 8.376 1.00 91.62 173 GLY A N 1
ATOM 1410 C CA . GLY A 1 173 ? -3.570 -10.008 7.543 1.00 91.62 173 GLY A CA 1
ATOM 1411 C C . GLY A 1 173 ? -4.415 -10.638 6.431 1.00 91.62 173 GLY A C 1
ATOM 1412 O O . GLY A 1 173 ? -3.930 -11.494 5.696 1.00 91.62 173 GLY A O 1
ATOM 1413 N N . GLY A 1 174 ? -5.676 -10.218 6.294 1.00 94.62 174 GLY A N 1
ATOM 1414 C CA . GLY A 1 174 ? -6.576 -10.689 5.250 1.00 94.62 174 GLY A CA 1
ATOM 1415 C C . GLY A 1 174 ? -6.202 -10.165 3.859 1.00 94.62 174 GLY A C 1
ATOM 1416 O O . GLY A 1 174 ? -5.852 -8.998 3.683 1.00 94.62 174 GLY A O 1
ATOM 1417 N N . LYS A 1 175 ? -6.322 -11.015 2.843 1.00 94.81 175 LYS A N 1
ATOM 1418 C CA . LYS A 1 175 ? -5.981 -10.729 1.445 1.00 94.81 175 LYS A CA 1
ATOM 1419 C C . LYS A 1 175 ? -7.257 -10.766 0.604 1.00 94.81 175 LYS A C 1
ATOM 1421 O O . LYS A 1 175 ? -7.745 -11.841 0.266 1.00 94.81 175 LYS A O 1
ATOM 1426 N N . PRO A 1 176 ? -7.851 -9.608 0.272 1.00 96.12 176 PRO A N 1
ATOM 1427 C CA . PRO A 1 176 ? -9.170 -9.593 -0.344 1.00 96.12 176 PRO A CA 1
ATOM 1428 C C . PRO A 1 176 ? -9.139 -10.068 -1.805 1.00 96.12 176 PRO A C 1
ATOM 1430 O O . PRO A 1 176 ? -10.050 -10.768 -2.233 1.00 96.12 176 PRO A O 1
ATOM 1433 N N . TRP A 1 177 ? -8.096 -9.743 -2.572 1.00 96.75 177 TRP A N 1
ATOM 1434 C CA . TRP A 1 177 ? -7.919 -10.221 -3.948 1.00 96.75 177 TRP A CA 1
ATOM 1435 C C . TRP A 1 177 ? -6.459 -10.124 -4.392 1.00 96.75 177 TRP A C 1
ATOM 1437 O O . TRP A 1 177 ? -5.686 -9.336 -3.838 1.00 96.75 177 TRP A O 1
ATOM 1447 N N . PHE A 1 178 ? -6.124 -10.865 -5.447 1.00 95.31 178 PHE A N 1
ATOM 1448 C CA . PHE A 1 178 ? -4.863 -10.747 -6.185 1.00 95.31 178 PHE A CA 1
ATOM 1449 C C . PHE A 1 178 ? -5.102 -10.311 -7.627 1.00 95.31 178 PHE A C 1
ATOM 1451 O O . PHE A 1 178 ? -6.243 -10.137 -8.060 1.00 95.31 178 PHE A O 1
ATOM 1458 N N . LEU A 1 179 ? -4.023 -10.120 -8.379 1.00 96.19 179 LEU A N 1
ATOM 1459 C CA . LEU A 1 179 ? -4.113 -10.040 -9.830 1.00 96.19 179 LEU A CA 1
ATOM 1460 C C . LEU A 1 179 ? -4.417 -11.440 -10.390 1.00 96.19 179 LEU A C 1
ATOM 1462 O O . LEU A 1 179 ? -3.982 -12.453 -9.838 1.00 96.19 179 LEU A O 1
ATOM 1466 N N . ALA A 1 180 ? -5.197 -11.499 -11.468 1.00 96.06 180 ALA A N 1
ATOM 1467 C CA . ALA A 1 180 ? -5.406 -12.736 -12.226 1.00 96.06 180 ALA A CA 1
ATOM 1468 C C . ALA A 1 180 ? -4.249 -13.035 -13.192 1.00 96.06 180 ALA A C 1
ATOM 1470 O O . ALA A 1 180 ? -4.120 -14.150 -13.683 1.00 96.06 180 ALA A O 1
ATOM 1471 N N . GLU A 1 181 ? -3.423 -12.028 -13.458 1.00 95.31 181 GLU A N 1
ATOM 1472 C CA . GLU A 1 181 ? -2.267 -12.065 -14.345 1.00 95.31 181 GLU A CA 1
ATOM 1473 C C . GLU A 1 181 ? -1.033 -11.608 -13.560 1.00 95.31 181 GLU A C 1
ATOM 1475 O O . GLU A 1 181 ? -1.155 -10.851 -12.592 1.00 95.31 181 GLU A O 1
ATOM 1480 N N . SER A 1 182 ? 0.156 -12.015 -13.996 1.00 95.25 182 SER A N 1
ATOM 1481 C CA . SER A 1 182 ? 1.403 -11.511 -13.427 1.00 95.25 182 SER A CA 1
ATOM 1482 C C . SER A 1 182 ? 1.558 -10.000 -13.637 1.00 95.25 182 SER A C 1
ATOM 1484 O O . SER A 1 182 ? 1.031 -9.405 -14.587 1.00 95.25 182 SER A O 1
ATOM 1486 N N . VAL A 1 183 ? 2.301 -9.363 -12.730 1.00 96.88 183 VAL A N 1
ATOM 1487 C CA . VAL A 1 183 ? 2.599 -7.926 -12.775 1.00 96.88 183 VAL A CA 1
ATOM 1488 C C . VAL A 1 183 ? 3.407 -7.585 -14.033 1.00 96.88 183 VAL A C 1
ATOM 1490 O O . VAL A 1 183 ? 3.094 -6.598 -14.703 1.00 96.88 183 VAL A O 1
ATOM 1493 N N . SER A 1 184 ? 4.403 -8.409 -14.371 1.00 96.19 184 SER A N 1
ATOM 1494 C CA . SER A 1 184 ? 5.152 -8.345 -15.632 1.00 96.19 184 SER A CA 1
ATOM 1495 C C . SER A 1 184 ? 4.726 -9.461 -16.590 1.00 96.19 184 SER A C 1
ATOM 1497 O O . SER A 1 184 ? 4.465 -10.586 -16.168 1.00 96.19 184 SER A O 1
ATOM 1499 N N . GLU A 1 185 ? 4.674 -9.150 -17.886 1.00 94.62 185 GLU A N 1
ATOM 1500 C CA . GLU A 1 185 ? 4.527 -10.132 -18.974 1.00 94.62 185 GLU A CA 1
ATOM 1501 C C . GLU A 1 185 ? 5.868 -10.691 -19.457 1.00 94.62 185 GLU A C 1
ATOM 1503 O O . GLU A 1 185 ? 5.901 -11.722 -20.122 1.00 94.62 185 GLU A O 1
ATOM 1508 N N . LEU A 1 186 ? 6.969 -9.994 -19.171 1.00 95.00 186 LEU A N 1
ATOM 1509 C CA . LEU A 1 186 ? 8.303 -10.342 -19.667 1.00 95.00 186 LEU A CA 1
ATOM 1510 C C . LEU A 1 186 ? 9.154 -11.075 -18.629 1.00 95.00 186 LEU A C 1
ATOM 1512 O O . LEU A 1 186 ? 10.143 -11.711 -18.989 1.00 95.00 186 LEU A O 1
ATOM 1516 N N . PHE A 1 187 ? 8.778 -10.968 -17.359 1.00 93.00 187 PHE A N 1
ATOM 1517 C CA . PHE A 1 187 ? 9.539 -11.457 -16.223 1.00 93.00 187 PHE A CA 1
ATOM 1518 C C . PHE A 1 187 ? 8.613 -12.238 -15.282 1.00 93.00 187 PHE A C 1
ATOM 1520 O O . PHE A 1 187 ? 7.504 -11.796 -14.986 1.00 93.00 187 PHE A O 1
ATOM 1527 N N . ASN A 1 188 ? 9.063 -13.398 -14.809 1.00 88.44 188 ASN A N 1
ATOM 1528 C CA . ASN A 1 188 ? 8.299 -14.325 -13.973 1.00 88.44 188 ASN A CA 1
ATOM 1529 C C . ASN A 1 188 ? 8.582 -14.141 -12.474 1.00 88.44 188 ASN A C 1
ATOM 1531 O O . ASN A 1 188 ? 7.654 -14.167 -11.670 1.00 88.44 188 ASN A O 1
ATOM 1535 N N . ASN A 1 189 ? 9.841 -13.903 -12.099 1.00 89.06 189 ASN A N 1
ATOM 1536 C CA . ASN A 1 189 ? 10.332 -13.976 -10.719 1.00 89.06 189 ASN A CA 1
ATOM 1537 C C . ASN A 1 189 ? 10.954 -12.646 -10.272 1.00 89.06 189 ASN A C 1
ATOM 1539 O O . ASN A 1 189 ? 12.113 -12.577 -9.854 1.00 89.06 189 ASN A O 1
ATOM 1543 N N . VAL A 1 190 ? 10.175 -11.568 -10.384 1.00 93.81 190 VAL A N 1
ATOM 1544 C CA . VAL A 1 190 ? 10.599 -10.203 -10.043 1.00 93.81 190 VAL A CA 1
ATOM 1545 C C . VAL A 1 190 ? 9.993 -9.737 -8.727 1.00 93.81 190 VAL A C 1
ATOM 1547 O O . VAL A 1 190 ? 8.798 -9.908 -8.482 1.00 93.81 190 VAL A O 1
ATOM 1550 N N . LEU A 1 191 ? 10.815 -9.091 -7.895 1.00 95.00 191 LEU A N 1
ATOM 1551 C CA . LEU A 1 191 ? 10.335 -8.358 -6.724 1.00 95.00 191 LEU A CA 1
ATOM 1552 C C . LEU A 1 191 ? 10.177 -6.873 -7.030 1.00 95.00 191 LEU A C 1
ATOM 1554 O O . LEU A 1 191 ? 11.073 -6.242 -7.587 1.00 95.00 191 LEU A O 1
ATOM 1558 N N . TYR A 1 192 ? 9.083 -6.289 -6.560 1.00 97.31 192 TYR A N 1
ATOM 1559 C CA . TYR A 1 192 ? 8.803 -4.863 -6.650 1.00 97.31 192 TYR A CA 1
ATOM 1560 C C . TYR A 1 192 ? 8.993 -4.235 -5.278 1.00 97.31 192 TYR A C 1
ATOM 1562 O O . TYR A 1 192 ? 8.188 -4.442 -4.370 1.00 97.31 192 TYR A O 1
ATOM 1570 N N . ILE A 1 193 ? 10.066 -3.466 -5.120 1.00 96.44 193 ILE A N 1
ATOM 1571 C CA . ILE A 1 193 ? 10.479 -2.890 -3.840 1.00 96.44 193 ILE A CA 1
ATOM 1572 C C . ILE A 1 193 ? 10.208 -1.390 -3.884 1.00 96.44 193 ILE A C 1
ATOM 1574 O O . ILE A 1 193 ? 10.939 -0.624 -4.510 1.00 96.44 193 ILE A O 1
ATOM 1578 N N . GLY A 1 194 ? 9.141 -0.960 -3.217 1.00 96.00 194 GLY A N 1
ATOM 1579 C CA . GLY A 1 194 ? 8.844 0.453 -3.016 1.00 96.00 194 GLY A CA 1
ATOM 1580 C C . GLY A 1 194 ? 9.496 0.982 -1.762 1.00 96.00 194 GLY A C 1
ATOM 1581 O O . GLY A 1 194 ? 9.315 0.384 -0.705 1.00 96.00 194 GLY A O 1
ATOM 1582 N N . TYR A 1 195 ? 10.192 2.114 -1.857 1.00 93.12 195 TYR A N 1
ATOM 1583 C CA . TYR A 1 195 ? 10.696 2.794 -0.675 1.00 93.12 195 TYR A CA 1
ATOM 1584 C C . TYR A 1 195 ? 10.411 4.294 -0.651 1.00 93.12 195 TYR A C 1
ATOM 1586 O O . TYR A 1 195 ? 10.397 4.988 -1.675 1.00 93.12 195 TYR A O 1
ATOM 1594 N N . ASP A 1 196 ? 10.174 4.780 0.567 1.00 90.56 196 ASP A N 1
ATOM 1595 C CA . ASP A 1 196 ? 10.084 6.198 0.894 1.00 90.56 196 ASP A CA 1
ATOM 1596 C C . ASP A 1 196 ? 10.872 6.497 2.171 1.00 90.56 196 ASP A C 1
ATOM 1598 O O . ASP A 1 196 ? 11.137 5.609 2.982 1.00 90.56 196 ASP A O 1
ATOM 1602 N N . ILE A 1 197 ? 11.270 7.753 2.340 1.00 82.31 197 ILE A N 1
ATOM 1603 C CA . ILE A 1 197 ? 12.078 8.220 3.459 1.00 82.31 197 ILE A CA 1
ATOM 1604 C C . ILE A 1 197 ? 11.405 9.424 4.049 1.00 82.31 197 ILE A C 1
ATOM 1606 O O . ILE A 1 197 ? 11.217 10.440 3.372 1.00 82.31 197 ILE A O 1
ATOM 1610 N N . SER A 1 198 ? 11.106 9.320 5.336 1.00 74.06 198 SER A N 1
ATOM 1611 C CA . SER A 1 198 ? 10.377 10.374 6.004 1.00 74.06 198 SER A CA 1
ATOM 1612 C C . SER A 1 198 ? 11.178 11.672 6.003 1.00 74.06 198 SER A C 1
ATOM 1614 O O . SER A 1 198 ? 12.418 11.703 6.046 1.00 74.06 198 SER A O 1
ATOM 1616 N N . GLY A 1 199 ? 10.451 12.785 5.941 1.00 67.31 199 GLY A N 1
ATOM 1617 C CA . GLY A 1 199 ? 11.004 14.055 6.386 1.00 67.31 199 GLY A CA 1
ATOM 1618 C C . GLY A 1 199 ? 11.357 13.966 7.872 1.00 67.31 199 GLY A C 1
ATOM 1619 O O . GLY A 1 199 ? 10.778 13.167 8.611 1.00 67.31 199 GLY A O 1
ATOM 1620 N N . ARG A 1 200 ? 12.301 14.795 8.323 1.00 63.75 200 ARG A N 1
ATOM 1621 C CA . ARG A 1 200 ? 12.511 14.976 9.762 1.00 63.75 200 ARG A CA 1
ATOM 1622 C C . ARG A 1 200 ? 11.268 15.610 10.365 1.00 63.75 200 ARG A C 1
ATOM 1624 O O . ARG A 1 200 ? 10.827 16.653 9.886 1.00 63.75 200 ARG A O 1
ATOM 1631 N N . ILE A 1 201 ? 10.754 15.012 11.432 1.00 62.50 201 ILE A N 1
ATOM 1632 C CA . ILE A 1 201 ? 9.795 15.676 12.308 1.00 62.50 201 ILE A CA 1
ATOM 1633 C C . ILE A 1 201 ? 10.571 16.205 13.506 1.00 62.50 201 ILE A C 1
ATOM 1635 O O . ILE A 1 201 ? 11.325 15.475 14.152 1.00 62.50 201 ILE A O 1
ATOM 1639 N N . VAL A 1 202 ? 10.423 17.501 13.761 1.00 58.16 202 VAL A N 1
ATOM 1640 C CA . VAL A 1 202 ? 10.884 18.127 14.998 1.00 58.16 202 VAL A CA 1
ATOM 1641 C C . VAL A 1 202 ? 9.732 18.000 15.983 1.00 58.16 202 VAL A C 1
ATOM 1643 O O . VAL A 1 202 ? 8.641 18.506 15.720 1.00 58.16 202 VAL A O 1
ATOM 1646 N N . THR A 1 203 ? 9.937 17.269 17.077 1.00 59.44 203 THR A N 1
ATOM 1647 C CA . THR A 1 203 ? 8.942 17.222 18.151 1.00 59.44 203 THR A CA 1
ATOM 1648 C C . THR A 1 203 ? 8.865 18.581 18.846 1.00 59.44 203 THR A C 1
ATOM 1650 O O . THR A 1 203 ? 9.753 19.424 18.712 1.00 59.44 203 THR A O 1
ATOM 1653 N N . ARG A 1 204 ? 7.813 18.800 19.637 1.00 45.50 204 ARG A N 1
ATOM 1654 C CA . ARG A 1 204 ? 7.628 20.039 20.404 1.00 45.50 204 ARG A CA 1
ATOM 1655 C C . ARG A 1 204 ? 8.765 20.314 21.402 1.00 45.50 204 ARG A C 1
ATOM 1657 O O . ARG A 1 204 ? 9.039 21.469 21.700 1.00 45.50 204 ARG A O 1
ATOM 1664 N N . GLU A 1 205 ? 9.460 19.270 21.855 1.00 59.31 205 GLU A N 1
ATOM 1665 C CA . GLU A 1 205 ? 10.663 19.357 22.701 1.00 59.31 205 GLU A CA 1
ATOM 1666 C C . GLU A 1 205 ? 11.944 19.691 21.910 1.00 59.31 205 GLU A C 1
ATOM 1668 O O . GLU A 1 205 ? 13.046 19.617 22.447 1.00 59.31 205 GLU A O 1
ATOM 1673 N N . GLY A 1 206 ? 11.841 19.981 20.610 1.00 59.44 206 GLY A N 1
ATOM 1674 C CA . GLY A 1 206 ? 12.993 20.237 19.745 1.00 59.44 206 GLY A CA 1
ATOM 1675 C C . GLY A 1 206 ? 13.792 18.983 19.371 1.00 59.44 206 GLY A C 1
ATOM 1676 O O . GLY A 1 206 ? 14.782 19.087 18.643 1.00 59.44 206 GLY A O 1
ATOM 1677 N N . LYS A 1 207 ? 13.373 17.785 19.811 1.00 60.69 207 LYS A N 1
ATOM 1678 C CA . LYS A 1 207 ? 14.030 16.528 19.429 1.00 60.69 207 LYS A CA 1
ATOM 1679 C C . LYS A 1 207 ? 13.736 16.230 17.963 1.00 60.69 207 LYS A C 1
ATOM 1681 O O . LYS A 1 207 ? 12.584 16.148 17.537 1.00 60.69 207 LYS A O 1
ATOM 1686 N N . LYS A 1 208 ? 14.797 16.058 17.178 1.00 64.38 208 LYS A N 1
ATOM 1687 C CA . LYS A 1 208 ? 14.697 15.608 15.789 1.00 64.38 208 LYS A CA 1
ATOM 1688 C C . LYS A 1 208 ? 14.471 14.102 15.795 1.00 64.38 208 LYS A C 1
ATOM 1690 O O . LYS A 1 208 ? 15.343 13.363 16.242 1.00 64.38 208 LYS A O 1
ATOM 1695 N N . VAL A 1 209 ? 13.329 13.651 15.284 1.00 65.38 209 VAL A N 1
ATOM 1696 C CA . VAL A 1 209 ? 13.126 12.225 15.007 1.00 65.38 209 VAL A CA 1
ATOM 1697 C C . VAL A 1 209 ? 14.027 11.847 13.821 1.00 65.38 209 VAL A C 1
ATOM 1699 O O . VAL A 1 209 ? 14.013 12.563 12.807 1.00 65.38 209 VAL A O 1
ATOM 1702 N N . PRO A 1 210 ? 14.827 10.769 13.923 1.00 65.75 210 PRO A N 1
ATOM 1703 C CA . PRO A 1 210 ? 15.624 10.269 12.809 1.00 65.75 210 PRO A CA 1
ATOM 1704 C C . PRO A 1 210 ? 14.769 10.027 11.561 1.00 65.75 210 PRO A C 1
ATOM 1706 O O . PRO A 1 210 ? 13.597 9.644 11.641 1.00 65.75 210 PRO A O 1
ATOM 1709 N N . ARG A 1 211 ? 15.350 10.244 10.376 1.00 73.94 211 ARG A N 1
ATOM 1710 C CA . ARG A 1 211 ? 14.657 9.915 9.125 1.00 73.94 211 ARG A CA 1
ATOM 1711 C C . ARG A 1 211 ? 14.505 8.401 9.063 1.00 73.94 211 ARG A C 1
ATOM 1713 O O . ARG A 1 211 ? 15.475 7.673 9.238 1.00 73.94 211 ARG A O 1
ATOM 1720 N N . THR A 1 212 ? 13.295 7.933 8.803 1.00 76.38 212 THR A N 1
ATOM 1721 C CA . THR A 1 212 ? 12.995 6.507 8.697 1.00 76.38 212 THR A CA 1
ATOM 1722 C C . THR A 1 212 ? 12.706 6.184 7.240 1.00 76.38 212 THR A C 1
ATOM 1724 O O . THR A 1 212 ? 11.750 6.695 6.649 1.00 76.38 212 THR A O 1
ATOM 1727 N N . GLY A 1 213 ? 13.565 5.356 6.654 1.00 77.75 213 GLY A N 1
ATOM 1728 C CA . GLY A 1 213 ? 13.307 4.671 5.400 1.00 77.75 213 GLY A CA 1
ATOM 1729 C C . GLY A 1 213 ? 12.316 3.538 5.621 1.00 77.75 213 GLY A C 1
ATOM 1730 O O . GLY A 1 213 ? 12.338 2.863 6.647 1.00 77.75 213 GLY A O 1
ATOM 1731 N N . THR A 1 214 ? 11.415 3.337 4.673 1.00 87.12 214 THR A N 1
ATOM 1732 C CA . THR A 1 214 ? 10.485 2.208 4.664 1.00 87.12 214 THR A CA 1
ATOM 1733 C C . THR A 1 214 ? 10.612 1.473 3.352 1.00 87.12 214 THR A C 1
ATOM 1735 O O . THR A 1 214 ? 10.636 2.138 2.324 1.00 87.12 214 THR A O 1
ATOM 1738 N N . ALA A 1 215 ? 10.631 0.142 3.378 1.0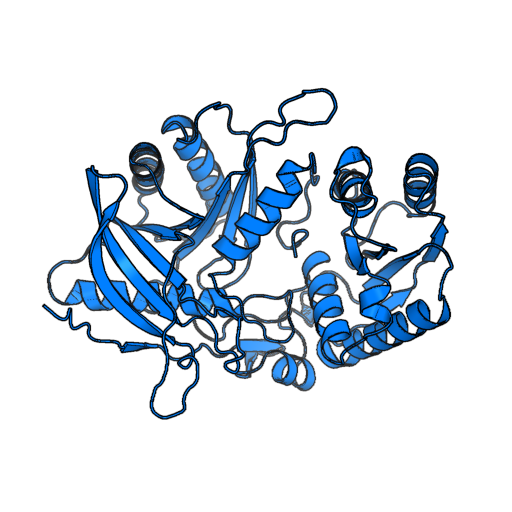0 90.31 215 ALA A N 1
ATOM 1739 C CA . ALA A 1 215 ? 10.504 -0.687 2.186 1.00 90.31 215 ALA A CA 1
ATOM 1740 C C . ALA A 1 215 ? 9.243 -1.543 2.266 1.00 90.31 215 ALA A C 1
ATOM 1742 O O . ALA A 1 215 ? 8.918 -2.105 3.312 1.00 90.31 215 ALA A O 1
ATOM 1743 N N . ILE A 1 216 ? 8.556 -1.642 1.135 1.00 92.69 216 ILE A N 1
ATOM 1744 C CA . ILE A 1 216 ? 7.394 -2.497 0.922 1.00 92.69 216 ILE A CA 1
ATOM 1745 C C . ILE A 1 216 ? 7.657 -3.329 -0.316 1.00 92.69 216 ILE A C 1
ATOM 1747 O O . ILE A 1 216 ? 7.961 -2.777 -1.375 1.00 92.69 216 ILE A O 1
ATOM 1751 N N . VAL A 1 217 ? 7.517 -4.642 -0.178 1.00 93.56 217 VAL A N 1
ATOM 1752 C CA . VAL A 1 217 ? 7.856 -5.590 -1.232 1.00 93.56 217 VAL A CA 1
ATOM 1753 C C . VAL A 1 217 ? 6.615 -6.336 -1.686 1.00 93.56 217 VAL A C 1
ATOM 1755 O O . VAL A 1 217 ? 5.869 -6.888 -0.872 1.00 93.56 217 VAL A O 1
ATOM 1758 N N . TYR A 1 218 ? 6.431 -6.345 -3.000 1.00 94.12 218 TYR A N 1
ATOM 1759 C CA . TYR A 1 218 ? 5.460 -7.175 -3.692 1.00 94.12 218 TYR A CA 1
ATOM 1760 C C . TYR A 1 218 ? 6.183 -8.164 -4.602 1.00 94.12 218 TYR A C 1
ATOM 1762 O O . TYR A 1 218 ? 7.246 -7.843 -5.133 1.00 94.12 218 TYR A O 1
ATOM 1770 N N . ASP A 1 219 ? 5.619 -9.350 -4.792 1.00 92.44 219 ASP A N 1
ATOM 1771 C CA . ASP A 1 219 ? 6.082 -10.278 -5.825 1.00 92.44 219 ASP A CA 1
ATOM 1772 C C . ASP A 1 219 ? 5.351 -10.075 -7.159 1.00 92.44 219 ASP A C 1
ATOM 1774 O O . ASP A 1 219 ? 4.506 -9.188 -7.318 1.00 92.44 219 ASP A O 1
ATOM 1778 N N . ASN A 1 220 ? 5.705 -10.904 -8.139 1.00 92.38 220 ASN A N 1
ATOM 1779 C CA . ASN A 1 220 ? 5.161 -10.844 -9.487 1.00 92.38 220 ASN A CA 1
ATOM 1780 C C . ASN A 1 220 ? 3.715 -11.334 -9.615 1.00 92.38 220 ASN A C 1
ATOM 1782 O O . ASN A 1 220 ? 3.101 -11.110 -10.653 1.00 92.38 220 ASN A O 1
ATOM 1786 N N . GLU A 1 221 ? 3.135 -11.912 -8.565 1.00 89.38 221 GLU A N 1
ATOM 1787 C CA . GLU A 1 221 ? 1.698 -12.198 -8.494 1.00 89.38 221 GLU A CA 1
ATOM 1788 C C . GLU A 1 221 ? 0.906 -11.026 -7.888 1.00 89.38 221 GLU A C 1
ATOM 1790 O O . GLU A 1 221 ? -0.324 -11.064 -7.787 1.00 89.38 221 GLU A O 1
ATOM 1795 N N . GLY A 1 222 ? 1.599 -9.962 -7.468 1.00 88.19 222 GLY A N 1
ATOM 1796 C CA . GLY A 1 222 ? 0.982 -8.844 -6.772 1.00 88.19 222 GLY A CA 1
ATOM 1797 C C . GLY A 1 222 ? 0.659 -9.157 -5.312 1.00 88.19 222 GLY A C 1
ATOM 1798 O O . GLY A 1 222 ? -0.189 -8.489 -4.716 1.00 88.19 222 GLY A O 1
ATOM 1799 N N . GLN A 1 223 ? 1.316 -10.147 -4.705 1.00 89.56 223 GLN A N 1
ATOM 1800 C CA . GLN A 1 223 ? 1.179 -10.391 -3.276 1.00 89.56 223 GLN A CA 1
ATOM 1801 C C . GLN A 1 223 ? 2.108 -9.464 -2.499 1.00 89.56 223 GLN A C 1
ATOM 1803 O O . GLN A 1 223 ? 3.264 -9.273 -2.867 1.00 89.56 223 GLN A O 1
ATOM 1808 N N . TYR A 1 224 ? 1.611 -8.908 -1.397 1.00 90.12 224 TYR A N 1
ATOM 1809 C CA . TYR A 1 224 ? 2.446 -8.262 -0.391 1.00 90.12 224 TYR A CA 1
ATOM 1810 C C . TYR A 1 224 ? 3.186 -9.336 0.412 1.00 90.12 224 TYR A C 1
ATOM 1812 O O . TYR A 1 224 ? 2.548 -10.255 0.932 1.00 90.12 224 TYR A O 1
ATOM 1820 N N . ILE A 1 225 ? 4.516 -9.240 0.476 1.00 87.94 225 ILE A N 1
ATOM 1821 C CA . ILE A 1 225 ? 5.357 -10.325 1.014 1.00 87.94 225 ILE A CA 1
ATOM 1822 C C . ILE A 1 225 ? 6.323 -9.887 2.107 1.00 87.94 225 ILE A C 1
ATOM 1824 O O . ILE A 1 225 ? 6.863 -10.737 2.810 1.00 87.94 225 ILE A O 1
ATOM 1828 N N . TYR A 1 226 ? 6.613 -8.589 2.207 1.00 87.50 226 TYR A N 1
ATOM 1829 C CA . TYR A 1 226 ? 7.577 -8.091 3.176 1.00 87.50 226 TYR A CA 1
ATOM 1830 C C . TYR A 1 226 ? 7.444 -6.584 3.389 1.00 87.50 226 TYR A C 1
ATOM 1832 O O . TYR A 1 226 ? 7.216 -5.807 2.454 1.00 87.50 226 TYR A O 1
ATOM 1840 N N . PHE A 1 227 ? 7.672 -6.178 4.632 1.00 88.38 227 PHE A N 1
ATOM 1841 C CA . PHE A 1 227 ? 7.847 -4.796 5.043 1.00 88.38 227 PHE A CA 1
ATOM 1842 C C . PHE A 1 227 ? 9.023 -4.713 5.991 1.00 88.38 227 PHE A C 1
ATOM 1844 O O . PHE A 1 227 ? 9.202 -5.560 6.863 1.00 88.38 227 PHE A O 1
ATOM 1851 N N . THR A 1 228 ? 9.783 -3.636 5.863 1.00 86.12 228 THR A N 1
ATOM 1852 C CA . THR A 1 228 ? 10.778 -3.289 6.865 1.00 86.12 228 THR A CA 1
ATOM 1853 C C . THR A 1 228 ? 10.943 -1.784 6.957 1.00 86.12 228 THR A C 1
ATOM 1855 O O . THR A 1 228 ? 10.612 -1.028 6.034 1.00 86.12 228 THR A O 1
ATOM 1858 N N . LYS A 1 229 ? 11.483 -1.352 8.091 1.00 84.50 229 LYS A N 1
ATOM 1859 C CA . LYS A 1 229 ? 11.895 0.024 8.336 1.00 84.50 229 LYS A CA 1
ATOM 1860 C C . LYS A 1 229 ? 13.400 0.060 8.558 1.00 84.50 229 LYS A C 1
ATOM 1862 O O . LYS A 1 229 ? 13.988 -0.883 9.079 1.00 84.50 229 LYS A O 1
ATOM 1867 N N . TYR A 1 230 ? 14.008 1.175 8.200 1.00 78.00 230 TYR A N 1
ATOM 1868 C CA . TYR A 1 230 ? 15.431 1.390 8.384 1.00 78.00 230 TYR A CA 1
ATOM 1869 C C . TYR A 1 230 ? 15.679 2.818 8.843 1.00 78.00 230 TYR A C 1
ATOM 1871 O O . TYR A 1 230 ? 15.169 3.772 8.255 1.00 78.00 230 TYR A O 1
ATOM 1879 N N . GLU A 1 231 ? 16.448 2.968 9.912 1.00 77.06 231 GLU A N 1
ATOM 1880 C CA . GLU A 1 231 ? 16.840 4.280 10.402 1.00 77.06 231 GLU A CA 1
ATOM 1881 C C . GLU A 1 231 ? 17.972 4.834 9.538 1.00 77.06 231 GLU A C 1
ATOM 1883 O O . GLU A 1 231 ? 19.017 4.207 9.375 1.00 77.06 231 GLU A O 1
ATOM 1888 N N . ILE A 1 232 ? 17.771 6.023 8.975 1.00 72.94 232 ILE A N 1
ATOM 1889 C CA . ILE A 1 232 ? 18.767 6.677 8.134 1.00 72.94 232 ILE A CA 1
ATOM 1890 C C . ILE A 1 232 ? 19.470 7.750 8.956 1.00 72.94 232 ILE A C 1
ATOM 1892 O O . ILE A 1 232 ? 18.924 8.826 9.222 1.00 72.94 232 ILE A O 1
ATOM 1896 N N . GLN A 1 233 ? 20.726 7.470 9.293 1.00 68.56 233 GLN A N 1
ATOM 1897 C CA . GLN A 1 233 ? 21.625 8.383 9.995 1.00 68.56 233 GLN A CA 1
ATOM 1898 C C . GLN A 1 233 ? 22.206 9.436 9.034 1.00 68.56 233 GLN A C 1
ATOM 1900 O O . GLN A 1 233 ? 23.396 9.448 8.735 1.00 68.56 233 GLN A O 1
ATOM 1905 N N . THR A 1 234 ? 21.359 10.318 8.496 1.00 67.06 234 THR A N 1
ATOM 1906 C CA . THR A 1 234 ? 21.816 11.476 7.711 1.00 67.06 234 THR A CA 1
ATOM 1907 C C . THR A 1 234 ? 20.967 12.719 7.952 1.00 67.06 234 THR A C 1
ATOM 1909 O O . THR A 1 234 ? 19.741 12.666 8.094 1.00 67.06 234 THR A O 1
ATOM 1912 N N . ASP A 1 235 ? 21.647 13.863 7.952 1.00 61.38 235 ASP A N 1
ATOM 1913 C CA . ASP A 1 235 ? 21.057 15.199 8.025 1.00 61.38 235 ASP A CA 1
ATOM 1914 C C . ASP A 1 235 ? 20.676 15.748 6.644 1.00 61.38 235 ASP A C 1
ATOM 1916 O O . ASP A 1 235 ? 19.937 16.729 6.551 1.00 61.38 235 ASP A O 1
ATOM 1920 N N . LYS A 1 236 ? 21.174 15.123 5.571 1.00 67.06 236 LYS A N 1
ATOM 1921 C CA . LYS A 1 236 ? 21.027 15.599 4.191 1.00 67.06 236 LYS A CA 1
ATOM 1922 C C . LYS A 1 236 ? 19.765 15.048 3.524 1.00 67.06 236 LYS A C 1
ATOM 1924 O O . LYS A 1 236 ? 19.226 14.019 3.928 1.00 67.06 236 LYS A O 1
ATOM 1929 N N . GLU A 1 237 ? 19.297 15.736 2.476 1.00 65.25 237 GLU A N 1
ATOM 1930 C CA . GLU A 1 237 ? 18.221 15.234 1.603 1.00 65.25 237 GLU A CA 1
ATOM 1931 C C . GLU A 1 237 ? 18.653 13.928 0.917 1.00 65.25 237 GLU A C 1
ATOM 1933 O O . GLU A 1 237 ? 17.869 12.979 0.875 1.00 65.25 237 GLU A O 1
ATOM 1938 N N . VAL A 1 238 ? 19.917 13.891 0.477 1.00 76.38 238 VAL A N 1
ATOM 1939 C CA . VAL A 1 238 ? 20.591 12.767 -0.184 1.00 76.38 238 VAL A CA 1
ATOM 1940 C C . VAL A 1 238 ? 20.937 11.675 0.824 1.00 76.38 238 VAL A C 1
ATOM 1942 O O . VAL A 1 238 ? 21.544 11.944 1.866 1.00 76.38 238 VAL A O 1
ATOM 1945 N N . ILE A 1 239 ? 20.586 10.437 0.489 1.00 82.69 239 ILE A N 1
ATOM 1946 C CA . ILE A 1 239 ? 20.996 9.263 1.257 1.00 82.69 239 ILE A CA 1
ATOM 1947 C C . ILE A 1 239 ? 22.425 8.894 0.856 1.00 82.69 239 ILE A C 1
ATOM 1949 O O . ILE A 1 239 ? 22.689 8.743 -0.338 1.00 82.69 239 ILE A O 1
ATOM 1953 N N . PRO A 1 240 ? 23.339 8.685 1.814 1.00 87.88 240 PRO A N 1
ATOM 1954 C CA . PRO A 1 240 ? 24.644 8.122 1.506 1.00 87.88 240 PRO A CA 1
ATOM 1955 C C . PRO A 1 240 ? 24.516 6.760 0.815 1.00 87.88 240 PRO A C 1
ATOM 1957 O O . PRO A 1 240 ? 23.719 5.917 1.236 1.00 87.88 240 PRO A O 1
ATOM 1960 N N . LYS A 1 241 ? 25.354 6.529 -0.200 1.00 91.94 241 LYS A N 1
ATOM 1961 C CA . LYS A 1 241 ? 25.428 5.277 -0.969 1.00 91.94 241 LYS A CA 1
ATOM 1962 C C . LYS A 1 241 ? 25.480 4.028 -0.082 1.00 91.94 241 LYS A C 1
ATOM 1964 O O . LYS A 1 241 ? 24.771 3.059 -0.328 1.00 91.94 241 LYS A O 1
ATOM 1969 N N . GLU A 1 242 ? 26.280 4.063 0.979 1.00 90.75 242 GLU A N 1
ATOM 1970 C CA . GLU A 1 242 ? 26.439 2.927 1.894 1.00 90.75 242 GLU A CA 1
ATOM 1971 C C . GLU A 1 242 ? 25.164 2.605 2.680 1.00 90.75 242 GLU A C 1
ATOM 1973 O O . GLU A 1 242 ? 24.811 1.438 2.843 1.00 90.75 242 GLU A O 1
ATOM 1978 N N . SER A 1 243 ? 24.425 3.630 3.112 1.00 88.81 243 SER A N 1
ATOM 1979 C CA . SER A 1 243 ? 23.178 3.449 3.860 1.00 88.81 243 SER A CA 1
ATOM 1980 C C . SER A 1 243 ? 22.089 2.822 2.990 1.00 88.81 243 SER A C 1
ATOM 1982 O O . SER A 1 243 ? 21.433 1.871 3.410 1.00 88.81 243 SER A O 1
ATOM 1984 N N . ILE A 1 244 ? 21.911 3.318 1.761 1.00 90.75 244 ILE A N 1
ATOM 1985 C CA . ILE A 1 244 ? 20.929 2.761 0.818 1.00 90.75 244 ILE A CA 1
ATOM 1986 C C . ILE A 1 244 ? 21.335 1.363 0.336 1.00 90.75 244 ILE A C 1
ATOM 1988 O O . ILE A 1 244 ? 20.481 0.482 0.253 1.00 90.75 244 ILE A O 1
ATOM 1992 N N . ARG A 1 245 ? 22.633 1.118 0.114 1.00 93.81 245 ARG A N 1
ATOM 1993 C CA . ARG A 1 245 ? 23.162 -0.215 -0.200 1.00 93.81 245 ARG A CA 1
ATOM 1994 C C . ARG A 1 245 ? 22.855 -1.214 0.912 1.00 93.81 245 ARG A C 1
ATOM 1996 O O . ARG A 1 245 ? 22.261 -2.250 0.636 1.00 93.81 245 ARG A O 1
ATOM 2003 N N . GLY A 1 246 ? 23.199 -0.897 2.162 1.00 91.81 246 GLY A N 1
ATOM 2004 C CA . GLY A 1 246 ? 22.935 -1.772 3.310 1.00 91.81 246 GLY A CA 1
ATOM 2005 C C . GLY A 1 246 ? 21.443 -2.030 3.528 1.00 91.81 246 GLY A C 1
ATOM 2006 O O . GLY A 1 246 ? 21.035 -3.164 3.778 1.00 91.81 246 GLY A O 1
ATOM 2007 N N . PHE A 1 247 ? 20.612 -0.998 3.365 1.00 89.94 247 PHE A N 1
ATOM 2008 C CA . PHE A 1 247 ? 19.160 -1.121 3.466 1.00 89.94 247 PHE A CA 1
ATOM 2009 C C . PHE A 1 247 ? 18.581 -2.093 2.430 1.00 89.94 247 PHE A C 1
ATOM 2011 O O . PHE A 1 247 ? 17.897 -3.049 2.796 1.00 89.94 247 PHE A O 1
ATOM 2018 N N . ILE A 1 248 ? 18.880 -1.882 1.147 1.00 92.81 248 ILE A N 1
ATOM 2019 C CA . ILE A 1 248 ? 18.356 -2.723 0.064 1.00 92.81 248 ILE A CA 1
ATOM 2020 C C . ILE A 1 248 ? 18.964 -4.127 0.115 1.00 92.81 248 ILE A C 1
ATOM 2022 O O . ILE A 1 248 ? 18.251 -5.098 -0.129 1.00 92.81 248 ILE A O 1
ATOM 2026 N N . TYR A 1 249 ? 20.234 -4.261 0.508 1.00 94.19 249 TYR A N 1
ATOM 2027 C CA . TYR A 1 249 ? 20.867 -5.559 0.744 1.00 94.19 249 TYR A CA 1
ATOM 2028 C C . TYR A 1 249 ? 20.092 -6.384 1.774 1.00 94.19 249 TYR A C 1
ATOM 2030 O O . TYR A 1 249 ? 19.780 -7.541 1.507 1.00 94.19 249 TYR A O 1
ATOM 2038 N N . ASN A 1 250 ? 19.728 -5.791 2.917 1.00 90.94 250 ASN A N 1
ATOM 2039 C CA . ASN A 1 250 ? 18.962 -6.486 3.953 1.00 90.94 250 ASN A CA 1
ATOM 2040 C C . ASN A 1 250 ? 17.573 -6.902 3.453 1.00 90.94 250 ASN A C 1
ATOM 2042 O O . ASN A 1 250 ? 17.183 -8.046 3.655 1.00 90.94 250 ASN A O 1
ATOM 2046 N N . VAL A 1 251 ? 16.865 -6.018 2.737 1.00 89.81 251 VAL A N 1
ATOM 2047 C CA . VAL A 1 251 ? 15.562 -6.348 2.129 1.00 89.81 251 VAL A CA 1
ATOM 2048 C C . VAL A 1 251 ? 15.687 -7.551 1.191 1.00 89.81 251 VAL A C 1
ATOM 2050 O O . VAL A 1 251 ? 14.929 -8.510 1.307 1.00 89.81 251 VAL A O 1
ATOM 2053 N N . VAL A 1 252 ? 16.652 -7.520 0.269 1.00 91.81 252 VAL A N 1
ATOM 2054 C CA . VAL A 1 252 ? 16.848 -8.588 -0.722 1.00 91.81 252 VAL A CA 1
ATOM 2055 C C . VAL A 1 252 ? 17.271 -9.893 -0.045 1.00 91.81 252 VAL A C 1
ATOM 2057 O O . VAL A 1 252 ? 16.690 -10.939 -0.327 1.00 91.81 252 VAL A O 1
ATOM 2060 N N . ARG A 1 253 ? 18.223 -9.836 0.894 1.00 92.06 253 ARG A N 1
ATOM 2061 C CA . ARG A 1 253 ? 18.681 -10.995 1.672 1.00 92.06 253 ARG A CA 1
ATOM 2062 C C . ARG A 1 253 ? 17.528 -11.661 2.421 1.00 92.06 253 ARG A C 1
ATOM 2064 O O . ARG A 1 253 ? 17.383 -12.877 2.337 1.00 92.06 253 ARG A O 1
ATOM 2071 N N . ASP A 1 254 ? 16.717 -10.883 3.134 1.00 88.44 254 ASP A N 1
ATOM 2072 C CA . ASP A 1 254 ? 15.632 -11.408 3.968 1.00 88.44 254 ASP A CA 1
ATOM 2073 C C . ASP A 1 254 ? 14.526 -12.062 3.125 1.00 88.44 254 ASP A C 1
ATOM 2075 O O . ASP A 1 254 ? 13.928 -13.054 3.545 1.00 88.44 254 ASP A O 1
ATOM 2079 N N . VAL A 1 255 ? 14.267 -11.548 1.916 1.00 85.62 255 VAL A N 1
ATOM 2080 C CA . VAL A 1 255 ? 13.302 -12.160 0.991 1.00 85.62 255 VAL A CA 1
ATOM 2081 C C . VAL A 1 255 ? 13.881 -13.413 0.319 1.00 85.62 255 VAL A C 1
ATOM 2083 O O . VAL A 1 255 ? 13.184 -14.424 0.242 1.00 85.62 255 VAL A O 1
ATOM 2086 N N . ILE A 1 256 ? 15.151 -13.399 -0.111 1.00 84.81 256 ILE A N 1
ATOM 2087 C CA . ILE A 1 256 ? 15.828 -14.575 -0.697 1.00 84.81 256 ILE A CA 1
ATOM 2088 C C . ILE A 1 256 ? 15.921 -15.723 0.315 1.00 84.81 256 ILE A C 1
ATOM 2090 O O . ILE A 1 256 ? 15.669 -16.876 -0.038 1.00 84.81 256 ILE A O 1
ATOM 2094 N N . ALA A 1 257 ? 16.229 -15.425 1.583 1.00 82.06 257 ALA A N 1
ATOM 2095 C CA . ALA A 1 257 ? 16.338 -16.423 2.651 1.00 82.06 257 ALA A CA 1
ATOM 2096 C C . ALA A 1 257 ? 15.060 -17.267 2.822 1.00 82.06 257 ALA A C 1
ATOM 2098 O O . ALA A 1 257 ? 15.119 -18.399 3.301 1.00 82.06 257 ALA A O 1
ATOM 2099 N N . LYS A 1 258 ? 13.911 -16.768 2.352 1.00 78.19 258 LYS A N 1
ATOM 2100 C CA . LYS A 1 258 ? 12.623 -17.479 2.335 1.00 78.19 258 LYS A CA 1
ATOM 2101 C C . LYS A 1 258 ? 12.454 -18.409 1.126 1.00 78.19 258 LYS A C 1
ATOM 2103 O O . LYS A 1 258 ? 11.329 -18.742 0.765 1.00 78.19 258 LYS A O 1
ATOM 2108 N N . LYS A 1 259 ? 13.569 -18.842 0.521 1.00 63.78 259 LYS A N 1
ATOM 2109 C CA . LYS A 1 259 ? 13.662 -19.816 -0.582 1.00 63.78 259 LYS A CA 1
ATOM 2110 C C . LYS A 1 259 ? 12.870 -19.424 -1.834 1.00 63.78 259 LYS A C 1
ATOM 2112 O O . LYS A 1 259 ? 12.276 -20.278 -2.485 1.00 63.78 259 LYS A O 1
ATOM 2117 N N . ARG A 1 260 ? 12.862 -18.134 -2.178 1.00 70.75 260 ARG A N 1
ATOM 2118 C CA . ARG A 1 260 ? 12.291 -17.654 -3.443 1.00 70.75 260 ARG A CA 1
ATOM 2119 C C . ARG A 1 260 ? 13.395 -17.538 -4.486 1.00 70.75 260 ARG A C 1
ATOM 2121 O O . ARG A 1 260 ? 14.364 -16.814 -4.268 1.00 70.75 260 ARG A O 1
ATOM 2128 N N . GLU A 1 261 ? 13.240 -18.226 -5.613 1.00 82.81 261 GLU A N 1
ATOM 2129 C CA . GLU A 1 261 ? 14.041 -17.926 -6.799 1.00 82.81 261 GLU A CA 1
ATOM 2130 C C . GLU A 1 261 ? 13.636 -16.545 -7.318 1.00 82.81 261 GLU A C 1
ATOM 2132 O O . GLU A 1 261 ? 12.455 -16.272 -7.521 1.00 82.81 261 GLU A O 1
ATOM 2137 N N . ILE A 1 262 ? 14.611 -15.651 -7.475 1.00 89.12 262 ILE A N 1
ATOM 2138 C CA . ILE A 1 262 ? 14.392 -14.267 -7.900 1.00 89.12 262 ILE A CA 1
ATOM 2139 C C . ILE A 1 262 ? 15.327 -13.997 -9.072 1.00 89.12 262 ILE A C 1
ATOM 2141 O O . ILE A 1 262 ? 16.536 -14.186 -8.964 1.00 89.12 262 ILE A O 1
ATOM 2145 N N . GLU A 1 263 ? 14.772 -13.547 -10.193 1.00 92.19 263 GLU A N 1
ATOM 2146 C CA . GLU A 1 263 ? 15.542 -13.212 -11.397 1.00 92.19 263 GLU A CA 1
ATOM 2147 C C . GLU A 1 263 ? 15.914 -11.727 -11.453 1.00 92.19 263 GLU A C 1
ATOM 2149 O O . GLU A 1 263 ? 16.864 -11.321 -12.134 1.00 92.19 263 GLU A O 1
ATOM 2154 N N . GLY A 1 264 ? 15.146 -10.892 -10.752 1.00 95.44 264 GLY A N 1
ATOM 2155 C CA . GLY A 1 264 ? 15.296 -9.455 -10.823 1.00 95.44 264 GLY A CA 1
ATOM 2156 C C . GLY A 1 264 ? 14.520 -8.688 -9.767 1.00 95.44 264 GLY A C 1
ATOM 2157 O O . GLY A 1 264 ? 13.636 -9.206 -9.086 1.00 95.44 264 GLY A O 1
ATOM 2158 N N . ILE A 1 265 ? 14.870 -7.415 -9.647 1.00 97.12 265 ILE A N 1
ATOM 2159 C CA . ILE A 1 265 ? 14.215 -6.463 -8.761 1.00 97.12 265 ILE A CA 1
ATOM 2160 C C . ILE A 1 265 ? 13.854 -5.192 -9.530 1.00 97.12 265 ILE A C 1
ATOM 2162 O O . ILE A 1 265 ? 14.632 -4.681 -10.338 1.00 97.12 265 ILE A O 1
ATOM 2166 N N . VAL A 1 266 ? 12.670 -4.659 -9.254 1.00 98.31 266 VAL A N 1
ATOM 2167 C CA . VAL A 1 266 ? 12.215 -3.354 -9.727 1.00 98.31 266 VAL A CA 1
ATOM 2168 C C . VAL A 1 266 ? 12.075 -2.452 -8.512 1.00 98.31 266 VAL A C 1
ATOM 2170 O O . VAL A 1 266 ? 11.286 -2.704 -7.601 1.00 98.31 266 VAL A O 1
ATOM 2173 N N . ILE A 1 267 ? 12.875 -1.395 -8.483 1.00 98.31 267 ILE A N 1
ATOM 2174 C CA . ILE A 1 267 ? 12.942 -0.461 -7.369 1.00 98.31 267 ILE A CA 1
ATOM 2175 C C . ILE A 1 267 ? 12.044 0.727 -7.677 1.00 98.31 267 ILE A C 1
ATOM 2177 O O . ILE A 1 267 ? 12.202 1.390 -8.699 1.00 98.31 267 ILE A O 1
ATOM 2181 N N . HIS A 1 268 ? 11.113 1.017 -6.777 1.00 98.12 268 HIS A N 1
ATOM 2182 C CA . HIS A 1 268 ? 10.198 2.142 -6.868 1.00 98.12 268 HIS A CA 1
ATOM 2183 C C . HIS A 1 268 ? 10.536 3.174 -5.783 1.00 98.12 268 HIS A C 1
ATOM 2185 O O . HIS A 1 268 ? 10.251 2.964 -4.606 1.00 98.12 268 HIS A O 1
ATOM 2191 N N . ARG A 1 269 ? 11.097 4.323 -6.172 1.00 94.88 269 ARG A N 1
ATOM 2192 C CA . ARG A 1 269 ? 11.395 5.439 -5.261 1.00 94.88 269 ARG A CA 1
ATOM 2193 C C . ARG A 1 269 ? 10.291 6.506 -5.288 1.00 94.88 269 ARG A C 1
ATOM 2195 O O . ARG A 1 269 ? 10.060 7.105 -6.338 1.00 94.88 269 ARG A O 1
ATOM 2202 N N . ASP A 1 270 ? 9.632 6.792 -4.153 1.00 92.62 270 ASP A N 1
ATOM 2203 C CA . ASP A 1 270 ? 8.744 7.974 -4.048 1.00 92.62 270 ASP A CA 1
ATOM 2204 C C . ASP A 1 270 ? 9.568 9.264 -4.179 1.00 92.62 270 ASP A C 1
ATOM 2206 O O . ASP A 1 270 ? 10.461 9.515 -3.378 1.00 92.62 270 ASP A O 1
ATOM 2210 N N . GLY A 1 271 ? 9.273 10.105 -5.167 1.00 90.12 271 GLY A N 1
ATOM 2211 C CA . GLY A 1 271 ? 10.017 11.340 -5.410 1.00 90.12 271 GLY A CA 1
ATOM 2212 C C . GLY A 1 271 ? 11.199 11.194 -6.369 1.00 90.12 271 GLY A C 1
ATOM 2213 O O . GLY A 1 271 ? 11.194 10.361 -7.270 1.00 90.12 271 GLY A O 1
ATOM 2214 N N . GLU A 1 272 ? 12.164 12.102 -6.233 1.00 88.75 272 GLU A N 1
ATOM 2215 C CA . GLU A 1 272 ? 13.378 12.134 -7.056 1.00 88.75 272 GLU A CA 1
ATOM 2216 C C . GLU A 1 272 ? 14.414 11.128 -6.540 1.00 88.75 272 GLU A C 1
ATOM 2218 O O . GLU A 1 272 ? 14.402 10.786 -5.360 1.00 88.75 272 GLU A O 1
ATOM 2223 N N . ILE A 1 273 ? 15.323 10.701 -7.418 1.00 89.88 273 ILE A N 1
ATOM 2224 C CA . ILE A 1 273 ? 16.399 9.759 -7.092 1.00 89.88 273 ILE A CA 1
ATOM 2225 C C . ILE A 1 273 ? 17.774 10.376 -7.354 1.00 89.88 273 ILE A C 1
ATOM 2227 O O . ILE A 1 273 ? 17.929 11.158 -8.297 1.00 89.88 273 ILE A O 1
ATOM 2231 N N . TYR A 1 274 ? 18.752 10.020 -6.522 1.00 89.38 274 TYR A N 1
ATOM 2232 C CA . TYR A 1 274 ? 20.128 10.507 -6.599 1.00 89.38 274 TYR A CA 1
ATOM 2233 C C . TYR A 1 274 ? 21.107 9.456 -7.122 1.00 89.38 274 TYR A C 1
ATOM 2235 O O . TYR A 1 274 ? 20.850 8.252 -7.077 1.00 89.38 274 TYR A O 1
ATOM 2243 N N . ARG A 1 275 ? 22.262 9.924 -7.603 1.00 90.75 275 ARG A N 1
ATOM 2244 C CA . ARG A 1 275 ? 23.319 9.068 -8.148 1.00 90.75 275 ARG A CA 1
ATOM 2245 C C . ARG A 1 275 ? 23.823 8.062 -7.112 1.00 90.75 275 ARG A C 1
ATOM 2247 O O . ARG A 1 275 ? 23.978 6.892 -7.434 1.00 90.75 275 ARG A O 1
ATOM 2254 N N . GLU A 1 276 ? 24.001 8.496 -5.871 1.00 91.19 276 GLU A N 1
ATOM 2255 C CA . GLU A 1 276 ? 24.438 7.668 -4.747 1.00 91.19 276 GLU A CA 1
ATOM 2256 C C . GLU A 1 276 ? 23.457 6.523 -4.465 1.00 91.19 276 GLU A C 1
ATOM 2258 O O . GLU A 1 276 ? 23.877 5.404 -4.170 1.00 91.19 276 GLU A O 1
ATOM 2263 N N . GLU A 1 277 ? 22.152 6.781 -4.605 1.00 92.62 277 GLU A N 1
ATOM 2264 C CA . GLU A 1 277 ? 21.118 5.748 -4.501 1.00 92.62 277 GLU A CA 1
ATOM 2265 C C . GLU A 1 277 ? 21.203 4.757 -5.653 1.00 92.62 277 GLU A C 1
ATOM 2267 O O . GLU A 1 277 ? 21.234 3.552 -5.412 1.00 92.62 277 GLU A O 1
ATOM 2272 N N . ILE A 1 278 ? 21.290 5.252 -6.892 1.00 95.00 278 ILE A N 1
ATOM 2273 C CA . ILE A 1 278 ? 21.407 4.407 -8.087 1.00 95.00 278 ILE A CA 1
ATOM 2274 C C . ILE A 1 278 ? 22.620 3.480 -7.968 1.00 95.00 278 ILE A C 1
ATOM 2276 O O . ILE A 1 278 ? 22.491 2.276 -8.175 1.00 95.00 278 ILE A O 1
ATOM 2280 N N . GLU A 1 279 ? 23.782 4.023 -7.602 1.00 96.12 279 GLU A N 1
ATOM 2281 C CA . GLU A 1 279 ? 25.019 3.257 -7.452 1.00 96.12 279 GLU A CA 1
ATOM 2282 C C . GLU A 1 279 ? 24.916 2.214 -6.333 1.00 96.12 279 GLU A C 1
ATOM 2284 O O . GLU A 1 279 ? 25.256 1.052 -6.554 1.00 96.12 279 GLU A O 1
ATOM 2289 N N . GLY A 1 280 ? 24.408 2.595 -5.154 1.00 96.50 280 GLY A N 1
ATOM 2290 C CA . GLY A 1 280 ? 24.254 1.674 -4.026 1.00 96.50 280 GLY A CA 1
ATOM 2291 C C . GLY A 1 280 ? 23.279 0.533 -4.324 1.00 96.50 280 GLY A C 1
ATOM 2292 O O . GLY A 1 280 ? 23.574 -0.624 -4.035 1.00 96.50 280 GLY A O 1
ATOM 2293 N N . ILE A 1 281 ? 22.146 0.832 -4.965 1.00 97.25 281 ILE A N 1
ATOM 2294 C CA . ILE A 1 281 ? 21.151 -0.167 -5.386 1.00 97.25 281 ILE A CA 1
ATOM 2295 C C . ILE A 1 281 ? 21.724 -1.094 -6.468 1.00 97.25 281 ILE A C 1
ATOM 2297 O O . ILE A 1 281 ? 21.538 -2.312 -6.408 1.00 97.25 281 ILE A O 1
ATOM 2301 N N . ALA A 1 282 ? 22.431 -0.537 -7.456 1.00 98.25 282 ALA A N 1
ATOM 2302 C CA . ALA A 1 282 ? 23.032 -1.313 -8.536 1.00 98.25 282 ALA A CA 1
ATOM 2303 C C . ALA A 1 282 ? 24.101 -2.289 -8.025 1.00 98.25 282 ALA A C 1
ATOM 2305 O O . ALA A 1 282 ? 24.198 -3.402 -8.542 1.00 98.25 282 ALA A O 1
ATOM 2306 N N . GLU A 1 283 ? 24.875 -1.912 -7.003 1.00 98.31 283 GLU A N 1
ATOM 2307 C CA . GLU A 1 283 ? 25.820 -2.821 -6.344 1.00 98.31 283 GLU A CA 1
ATOM 2308 C C . GLU A 1 283 ? 25.122 -4.023 -5.703 1.00 98.31 283 GLU A C 1
ATOM 2310 O O . GLU A 1 283 ? 25.584 -5.148 -5.893 1.00 98.31 283 GLU A O 1
ATOM 2315 N N . VAL A 1 284 ? 23.985 -3.819 -5.026 1.00 97.38 284 VAL A N 1
ATOM 2316 C CA . VAL A 1 284 ? 23.206 -4.926 -4.441 1.00 97.38 284 VAL A CA 1
ATOM 2317 C C . VAL A 1 284 ? 22.688 -5.867 -5.528 1.00 97.38 284 VAL A C 1
ATOM 2319 O O . VAL A 1 284 ? 22.849 -7.082 -5.431 1.00 97.38 284 VAL A O 1
ATOM 2322 N N . ALA A 1 285 ? 22.095 -5.334 -6.600 1.00 97.38 285 ALA A N 1
ATOM 2323 C CA . ALA A 1 285 ? 21.616 -6.180 -7.692 1.00 97.38 285 ALA A CA 1
ATOM 2324 C C . ALA A 1 285 ? 22.754 -7.004 -8.312 1.00 97.38 285 ALA A C 1
ATOM 2326 O O . ALA A 1 285 ? 22.589 -8.194 -8.573 1.00 97.38 285 ALA A O 1
ATOM 2327 N N . LYS A 1 286 ? 23.935 -6.400 -8.494 1.00 97.06 286 LYS A N 1
ATOM 2328 C CA . LYS A 1 286 ? 25.122 -7.098 -9.003 1.00 97.06 286 LYS A CA 1
ATOM 2329 C C . LYS A 1 286 ? 25.613 -8.180 -8.040 1.00 97.06 286 LYS A C 1
ATOM 2331 O O . LYS A 1 286 ? 25.904 -9.275 -8.511 1.00 97.06 286 LYS A O 1
ATOM 2336 N N . SER A 1 287 ? 25.652 -7.923 -6.728 1.00 96.62 287 SER A N 1
ATOM 2337 C CA . SER A 1 287 ? 26.121 -8.906 -5.737 1.00 96.62 287 SER A CA 1
ATOM 2338 C C . SER A 1 287 ? 25.230 -10.145 -5.654 1.00 96.62 287 SER A C 1
ATOM 2340 O O . SER A 1 287 ? 25.729 -11.240 -5.428 1.00 96.62 287 SER A O 1
ATOM 2342 N N . PHE A 1 288 ? 23.921 -9.984 -5.866 1.00 95.38 288 PHE A N 1
ATOM 2343 C CA . PHE A 1 288 ? 22.964 -11.094 -5.931 1.00 95.38 288 PHE A CA 1
ATOM 2344 C C . PHE A 1 288 ? 22.745 -11.633 -7.353 1.00 95.38 288 PHE A C 1
ATOM 2346 O O . PHE A 1 288 ? 21.893 -12.491 -7.560 1.00 95.38 288 PHE A O 1
ATOM 2353 N N . ASN A 1 289 ? 23.500 -11.147 -8.344 1.00 95.38 289 ASN A N 1
ATOM 2354 C CA . ASN A 1 289 ? 23.371 -11.539 -9.747 1.00 95.38 289 ASN A CA 1
ATOM 2355 C C . ASN A 1 289 ? 21.970 -11.279 -10.357 1.00 95.38 289 ASN A C 1
ATOM 2357 O O . ASN A 1 289 ? 21.588 -11.930 -11.329 1.00 95.38 289 ASN A O 1
ATOM 2361 N N . LEU A 1 290 ? 21.233 -10.282 -9.867 1.00 96.06 290 LEU A N 1
ATOM 2362 C CA . LEU A 1 290 ? 19.854 -9.973 -10.258 1.00 96.06 290 LEU A CA 1
ATOM 2363 C C . LEU A 1 290 ? 19.774 -8.986 -11.430 1.00 96.06 290 LEU A C 1
ATOM 2365 O O . LEU A 1 290 ? 20.618 -8.096 -11.581 1.00 96.06 290 LEU A O 1
ATOM 2369 N N . SER A 1 291 ? 18.727 -9.111 -12.245 1.00 97.44 291 SER A N 1
ATOM 2370 C CA . SER A 1 291 ? 18.303 -8.047 -13.164 1.00 97.44 291 SER A CA 1
ATOM 2371 C C . SER A 1 291 ? 17.732 -6.867 -12.374 1.00 97.44 291 SER A C 1
ATOM 2373 O O . SER A 1 291 ? 17.159 -7.056 -11.304 1.00 97.44 291 SER A O 1
ATOM 2375 N N . LEU A 1 292 ? 17.893 -5.638 -12.868 1.00 98.50 292 LEU A N 1
ATOM 2376 C CA . LEU A 1 292 ? 17.470 -4.449 -12.123 1.00 98.50 292 LEU A CA 1
ATOM 2377 C C . LEU A 1 292 ? 16.831 -3.396 -13.025 1.00 98.50 292 LEU A C 1
ATOM 2379 O O . LEU A 1 292 ? 17.398 -3.030 -14.053 1.00 98.50 292 LEU A O 1
ATOM 2383 N N . ALA A 1 293 ? 15.707 -2.850 -12.570 1.00 98.50 293 ALA A N 1
ATOM 2384 C CA . ALA A 1 293 ? 15.177 -1.571 -13.024 1.00 98.50 293 ALA A CA 1
ATOM 2385 C C . ALA A 1 293 ? 14.987 -0.636 -11.824 1.00 98.50 293 ALA A C 1
ATOM 2387 O O . ALA A 1 293 ? 14.432 -1.034 -10.802 1.00 98.50 293 ALA A O 1
ATOM 2388 N N . ILE A 1 294 ? 15.429 0.616 -11.938 1.00 98.44 294 ILE A N 1
ATOM 2389 C CA . ILE A 1 294 ? 15.207 1.645 -10.918 1.00 98.44 294 ILE A CA 1
ATOM 2390 C C . ILE A 1 294 ? 14.285 2.715 -11.481 1.00 98.44 294 ILE A C 1
ATOM 2392 O O . ILE A 1 294 ? 14.619 3.371 -12.470 1.00 98.44 294 ILE A O 1
ATOM 2396 N N . LEU A 1 295 ? 13.144 2.917 -10.824 1.00 98.31 295 LEU A N 1
ATOM 2397 C CA . LEU A 1 295 ? 12.143 3.911 -11.177 1.00 98.31 295 LEU A CA 1
ATOM 2398 C C . LEU A 1 295 ? 11.998 4.964 -10.076 1.00 98.31 295 LEU A C 1
ATOM 2400 O O . LEU A 1 295 ? 11.941 4.636 -8.890 1.00 98.31 295 LEU A O 1
ATOM 2404 N N . SER A 1 296 ? 11.856 6.229 -10.468 1.00 95.88 296 SER A N 1
ATOM 2405 C CA . SER A 1 296 ? 11.535 7.334 -9.556 1.00 95.88 296 SER A CA 1
ATOM 2406 C C . SER A 1 296 ? 10.188 7.971 -9.899 1.00 95.88 296 SER A C 1
ATOM 2408 O O . SER A 1 296 ? 9.832 8.086 -11.074 1.00 95.88 296 SER A O 1
ATOM 2410 N N . PHE A 1 297 ? 9.419 8.366 -8.880 1.00 95.56 297 PHE A N 1
ATOM 2411 C CA . PHE A 1 297 ? 8.029 8.829 -9.006 1.00 95.56 297 PHE A CA 1
ATOM 2412 C C . PHE A 1 297 ? 7.851 10.275 -8.507 1.00 95.56 297 PHE A C 1
ATOM 2414 O O . PHE A 1 297 ? 7.335 10.512 -7.411 1.00 95.56 297 PHE A O 1
ATOM 2421 N N . PRO A 1 298 ? 8.248 11.289 -9.293 1.00 91.94 298 PRO A N 1
ATOM 2422 C CA . PRO A 1 298 ? 8.061 12.693 -8.931 1.00 91.94 298 PRO A CA 1
ATOM 2423 C C . PRO A 1 298 ? 6.580 13.123 -8.938 1.00 91.94 298 PRO A C 1
ATOM 2425 O O . PRO A 1 298 ? 5.780 12.723 -9.783 1.00 91.94 298 PRO A O 1
ATOM 2428 N N . LYS A 1 299 ? 6.203 14.022 -8.016 1.00 84.69 299 LYS A N 1
ATOM 2429 C CA . LYS A 1 299 ? 4.788 14.347 -7.715 1.00 84.69 299 LYS A CA 1
ATOM 2430 C C . LYS A 1 299 ? 4.107 15.297 -8.717 1.00 84.69 299 LYS A C 1
ATOM 2432 O O . LYS A 1 299 ? 2.878 15.305 -8.818 1.00 84.69 299 LYS A O 1
ATOM 2437 N N . LYS A 1 300 ? 4.873 16.106 -9.461 1.00 84.25 300 LYS A N 1
ATOM 2438 C CA . LYS A 1 300 ? 4.338 17.099 -10.415 1.00 84.25 300 LYS A CA 1
ATOM 2439 C C . LYS A 1 300 ? 4.111 16.475 -11.793 1.00 84.25 300 LYS A C 1
ATOM 2441 O O . LYS A 1 300 ? 5.064 16.092 -12.469 1.00 84.25 300 LYS A O 1
ATOM 2446 N N . ALA A 1 301 ? 2.853 16.431 -12.221 1.00 86.38 301 ALA A N 1
ATOM 2447 C CA . ALA A 1 301 ? 2.449 15.888 -13.513 1.00 86.38 301 ALA A CA 1
ATOM 2448 C C . ALA A 1 301 ? 1.230 16.646 -14.071 1.00 86.38 301 ALA A C 1
ATOM 2450 O O . ALA A 1 301 ? 0.435 17.150 -13.271 1.00 86.38 301 ALA A O 1
ATOM 2451 N N . PRO A 1 302 ? 1.077 16.731 -15.404 1.00 88.25 302 PRO A N 1
ATOM 2452 C CA . PRO A 1 302 ? -0.123 17.268 -16.032 1.00 88.25 302 PRO A CA 1
ATOM 2453 C C . PRO A 1 302 ? -1.292 16.282 -15.906 1.00 88.25 302 PRO A C 1
ATOM 2455 O O . PRO A 1 302 ? -1.117 15.146 -15.461 1.00 88.25 302 PRO A O 1
ATOM 2458 N N . ALA A 1 303 ? -2.482 16.711 -16.312 1.00 87.88 303 ALA A N 1
ATOM 2459 C CA . ALA A 1 303 ? -3.621 15.827 -16.528 1.00 87.88 303 ALA A CA 1
ATOM 2460 C C . ALA A 1 303 ? -3.693 15.400 -18.001 1.00 87.88 303 ALA A C 1
ATOM 2462 O O . ALA A 1 303 ? -3.284 16.161 -18.877 1.00 87.88 303 ALA A O 1
ATOM 2463 N N . LEU A 1 304 ? -4.239 14.212 -18.264 1.00 88.12 304 LEU A N 1
ATOM 2464 C CA . LEU A 1 304 ? -4.596 13.774 -19.611 1.00 88.12 304 LEU A CA 1
ATOM 2465 C C . LEU A 1 304 ? -6.112 13.878 -19.778 1.00 88.12 304 LEU A C 1
ATOM 2467 O O . LEU A 1 304 ? -6.866 13.258 -19.023 1.00 88.12 304 LEU A O 1
ATOM 2471 N N . ILE A 1 305 ? -6.543 14.689 -20.741 1.00 87.19 305 ILE A N 1
ATOM 2472 C CA . ILE A 1 305 ? -7.954 14.961 -21.016 1.00 87.19 305 ILE A CA 1
ATOM 2473 C C . ILE A 1 305 ? -8.315 14.310 -22.346 1.00 87.19 305 ILE A C 1
ATOM 2475 O O . ILE A 1 305 ? -7.644 14.517 -23.354 1.00 87.19 305 ILE A O 1
ATOM 2479 N N . ASP A 1 306 ? -9.384 13.531 -22.326 1.00 86.44 306 ASP A N 1
ATOM 2480 C CA . ASP A 1 306 ? -10.092 13.089 -23.511 1.00 86.44 306 ASP A CA 1
ATOM 2481 C C . ASP A 1 306 ? -11.047 14.205 -23.951 1.00 86.44 306 ASP A C 1
ATOM 2483 O O . ASP A 1 306 ? -12.076 14.453 -23.316 1.00 86.44 306 ASP A O 1
ATOM 2487 N N . LEU A 1 307 ? -10.672 14.896 -25.028 1.00 85.88 307 LEU A N 1
ATOM 2488 C CA . LEU A 1 307 ? -11.428 16.022 -25.574 1.00 85.88 307 LEU A CA 1
ATOM 2489 C C . LEU A 1 307 ? -12.762 15.596 -26.194 1.00 85.88 307 LEU A C 1
ATOM 2491 O O . LEU A 1 307 ? -13.680 16.406 -26.229 1.00 85.88 307 LEU A O 1
ATOM 2495 N N . SER A 1 308 ? -12.892 14.341 -26.640 1.00 87.00 308 SER A N 1
ATOM 2496 C CA . SER A 1 308 ? -14.141 13.849 -27.239 1.00 87.00 308 SER A CA 1
ATOM 2497 C C . SER A 1 308 ? -15.271 13.762 -26.212 1.00 87.00 308 SER A C 1
ATOM 2499 O O . SER A 1 308 ? -16.423 14.045 -26.521 1.00 87.00 308 SER A O 1
ATOM 2501 N N . ASN A 1 309 ? -14.916 13.435 -24.968 1.00 82.75 309 ASN A N 1
ATOM 2502 C CA . ASN A 1 309 ? -15.852 13.265 -23.860 1.00 82.75 309 ASN A CA 1
ATOM 2503 C C . ASN A 1 309 ? -15.771 14.397 -22.824 1.00 82.75 309 ASN A C 1
ATOM 2505 O O . ASN A 1 309 ? -16.499 14.367 -21.835 1.00 82.75 309 ASN A O 1
ATOM 2509 N N . ASN A 1 310 ? -14.857 15.357 -23.004 1.00 82.88 310 ASN A N 1
ATOM 2510 C CA . ASN A 1 310 ? -14.519 16.399 -22.030 1.00 82.88 310 ASN A CA 1
ATOM 2511 C C . ASN A 1 310 ? -14.287 15.840 -20.607 1.00 82.88 310 ASN A C 1
ATOM 2513 O O . ASN A 1 310 ? -14.804 16.335 -19.603 1.00 82.88 310 ASN A O 1
ATOM 2517 N N . MET A 1 311 ? -13.529 14.745 -20.521 1.00 84.50 311 MET A N 1
ATOM 2518 C CA . MET A 1 311 ? -13.272 14.010 -19.280 1.00 84.50 311 MET A CA 1
ATOM 2519 C C . MET A 1 311 ? -11.793 13.663 -19.144 1.00 84.50 311 MET A C 1
ATOM 2521 O O . MET A 1 311 ? -11.046 13.680 -20.116 1.00 84.50 311 MET A O 1
ATOM 2525 N N . PHE A 1 312 ? -11.349 13.292 -17.941 1.00 8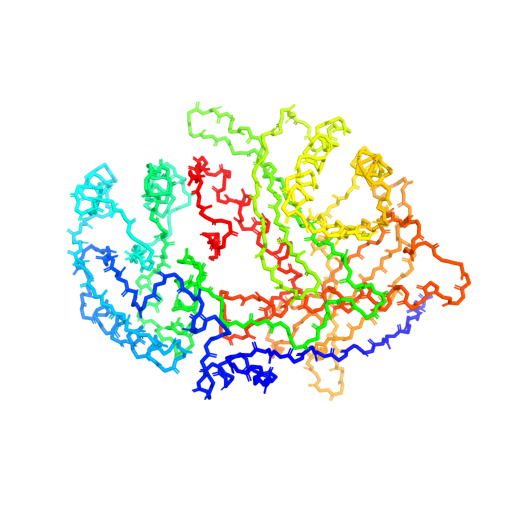7.81 312 PHE A N 1
ATOM 2526 C CA . PHE A 1 312 ? -10.036 12.659 -17.814 1.00 87.81 312 PHE A CA 1
ATOM 2527 C C . PHE A 1 312 ? -10.011 11.349 -18.607 1.00 87.81 312 PHE A C 1
ATOM 2529 O O . PHE A 1 312 ? -11.005 10.611 -18.626 1.00 87.81 312 PHE A O 1
ATOM 2536 N N . ALA A 1 313 ? -8.872 11.082 -19.245 1.00 89.44 313 ALA A N 1
ATOM 2537 C CA . ALA A 1 313 ? -8.678 9.883 -20.044 1.00 89.44 313 ALA A CA 1
ATOM 2538 C C . ALA A 1 313 ? -8.884 8.608 -19.212 1.00 89.44 313 ALA A C 1
ATOM 2540 O O . ALA A 1 313 ? -8.679 8.586 -17.991 1.00 89.44 313 ALA A O 1
ATOM 2541 N N . GLU A 1 314 ? -9.291 7.537 -19.892 1.00 90.62 314 GLU A N 1
ATOM 2542 C CA . GLU A 1 314 ? -9.421 6.218 -19.275 1.00 90.62 314 GLU A CA 1
ATOM 2543 C C . GLU A 1 314 ? -8.094 5.728 -18.685 1.00 90.62 314 GLU A C 1
ATOM 2545 O O . GLU A 1 314 ? -7.020 6.082 -19.185 1.00 90.62 314 GLU A O 1
ATOM 2550 N N . PRO A 1 315 ? -8.123 4.895 -17.634 1.00 91.62 315 PRO A N 1
ATOM 2551 C CA . PRO A 1 315 ? -6.902 4.301 -17.136 1.00 91.62 315 PRO A CA 1
ATOM 2552 C C . PRO A 1 315 ? -6.196 3.438 -18.190 1.00 91.62 315 PRO A C 1
ATOM 2554 O O . PRO A 1 315 ? -6.828 2.847 -19.066 1.00 91.62 315 PRO A O 1
ATOM 2557 N N . GLY A 1 316 ? -4.872 3.357 -18.076 1.00 94.19 316 GLY A N 1
ATOM 2558 C CA . GLY A 1 316 ? -4.020 2.531 -18.930 1.00 94.19 316 GLY A CA 1
ATOM 2559 C C . GLY A 1 316 ? -3.376 3.260 -20.107 1.00 94.19 316 GLY A C 1
ATOM 2560 O O . GLY A 1 316 ? -2.451 2.718 -20.703 1.00 94.19 316 GLY A O 1
ATOM 2561 N N . TRP A 1 317 ? -3.783 4.493 -20.417 1.00 95.06 317 TRP A N 1
ATOM 2562 C CA . TRP A 1 317 ? -3.037 5.330 -21.362 1.00 95.06 317 TRP A CA 1
ATOM 2563 C C . TRP A 1 317 ? -1.665 5.700 -20.796 1.00 95.06 317 TRP A C 1
ATOM 2565 O O . TRP A 1 317 ? -1.588 6.265 -19.703 1.00 95.06 317 TRP A O 1
ATOM 2575 N N . TYR A 1 318 ? -0.596 5.430 -21.541 1.00 96.00 318 TYR A N 1
ATOM 2576 C CA . TYR A 1 318 ? 0.763 5.836 -21.191 1.00 96.00 318 TYR A CA 1
ATOM 2577 C C . TYR A 1 318 ? 1.526 6.373 -22.403 1.00 96.00 318 TYR A C 1
ATOM 2579 O O . TYR A 1 318 ? 1.175 6.090 -23.546 1.00 96.00 318 TYR A O 1
ATOM 2587 N N . PHE A 1 319 ? 2.568 7.166 -22.158 1.00 95.12 319 PHE A N 1
ATOM 2588 C CA . PHE A 1 319 ? 3.469 7.639 -23.209 1.00 95.12 319 PHE A CA 1
ATOM 2589 C C . PHE A 1 319 ? 4.869 7.947 -22.672 1.00 95.12 319 PHE A C 1
ATOM 2591 O O . PHE A 1 319 ? 5.045 8.351 -21.516 1.00 95.12 319 PHE A O 1
ATOM 2598 N N . HIS A 1 320 ? 5.863 7.792 -23.546 1.00 95.19 320 HIS A N 1
ATOM 2599 C CA . HIS A 1 320 ? 7.239 8.225 -23.322 1.00 95.19 320 HIS A CA 1
ATOM 2600 C C . HIS A 1 320 ? 7.384 9.700 -23.721 1.00 95.19 320 HIS A C 1
ATOM 2602 O O . HIS A 1 320 ? 7.208 10.068 -24.879 1.00 95.19 320 HIS A O 1
ATOM 2608 N N . ALA A 1 321 ? 7.716 10.555 -22.757 1.00 93.00 321 ALA A N 1
ATOM 2609 C CA . ALA A 1 321 ? 7.868 11.997 -22.945 1.00 93.00 321 ALA A CA 1
ATOM 2610 C C . ALA A 1 321 ? 9.299 12.417 -23.327 1.00 93.00 321 ALA A C 1
ATOM 2612 O O . ALA A 1 321 ? 9.618 13.606 -23.293 1.00 93.00 321 ALA A O 1
ATOM 2613 N N . GLY A 1 322 ? 10.163 11.449 -23.641 1.00 92.06 322 GLY A N 1
ATOM 2614 C CA . GLY A 1 322 ? 11.573 11.665 -23.937 1.00 92.06 322 GLY A CA 1
ATOM 2615 C C . GLY A 1 322 ? 12.452 11.823 -22.696 1.00 92.06 322 GLY A C 1
ATOM 2616 O O . GLY A 1 322 ? 12.041 11.599 -21.550 1.00 92.06 322 GLY A O 1
ATOM 2617 N N . LEU A 1 323 ? 13.697 12.221 -22.951 1.00 92.69 323 LEU A N 1
ATOM 2618 C CA . LEU A 1 323 ? 14.675 12.563 -21.928 1.00 92.69 323 LEU A CA 1
ATOM 2619 C C . LEU A 1 323 ? 14.338 13.926 -21.318 1.00 92.69 323 LEU A C 1
ATOM 2621 O O . LEU A 1 323 ? 14.243 14.927 -22.025 1.00 92.69 323 LEU A O 1
ATOM 2625 N N . GLN A 1 324 ? 14.188 13.979 -19.996 1.00 91.12 324 GLN A N 1
ATOM 2626 C CA . GLN A 1 324 ? 14.022 15.237 -19.268 1.00 91.12 324 GLN A CA 1
ATOM 2627 C C . GLN A 1 324 ? 15.198 15.464 -18.333 1.00 91.12 324 GLN A C 1
ATOM 2629 O O . GLN A 1 324 ? 15.604 14.550 -17.615 1.00 91.12 324 GLN A O 1
ATOM 2634 N N . LEU A 1 325 ? 15.688 16.703 -18.309 1.00 87.19 325 LEU A N 1
ATOM 2635 C CA . LEU A 1 325 ? 16.706 17.135 -17.365 1.00 87.19 325 LEU A CA 1
ATOM 2636 C C . LEU A 1 325 ? 16.154 17.066 -15.937 1.00 87.19 325 LEU A C 1
ATOM 2638 O O . LEU A 1 325 ? 15.116 17.647 -15.606 1.00 87.19 325 LEU A O 1
ATOM 2642 N N . VAL A 1 326 ? 16.874 16.359 -15.082 1.00 82.69 326 VAL A N 1
ATOM 2643 C CA . VAL A 1 326 ? 16.620 16.208 -13.655 1.00 82.69 326 VAL A CA 1
ATOM 2644 C C . VAL A 1 326 ? 17.761 16.887 -12.917 1.00 82.69 326 VAL A C 1
ATOM 2646 O O . VAL A 1 326 ? 18.930 16.614 -13.181 1.00 82.69 326 VAL A O 1
ATOM 2649 N N . ARG A 1 327 ? 17.409 17.823 -12.025 1.00 71.44 327 ARG A N 1
ATOM 2650 C CA . ARG A 1 327 ? 18.342 18.532 -11.127 1.00 71.44 327 ARG A CA 1
ATOM 2651 C C . ARG A 1 327 ? 19.601 19.101 -11.821 1.00 71.44 327 ARG A C 1
ATOM 2653 O O . ARG A 1 327 ? 20.633 19.230 -11.187 1.00 71.44 327 ARG A O 1
ATOM 2660 N N . LYS A 1 328 ? 19.476 19.510 -13.093 1.00 70.00 328 LYS A N 1
ATOM 2661 C CA . LYS A 1 328 ? 20.511 20.156 -13.933 1.00 70.00 328 LYS A CA 1
ATOM 2662 C C . LYS A 1 328 ? 21.697 19.289 -14.383 1.00 70.00 328 LYS A C 1
ATOM 2664 O O . LYS A 1 328 ? 22.550 19.814 -15.086 1.00 70.00 328 LYS A O 1
ATOM 2669 N N . GLU A 1 329 ? 21.721 17.991 -14.081 1.00 74.62 329 GLU A N 1
ATOM 2670 C CA . GLU A 1 329 ? 22.907 17.156 -14.359 1.00 74.62 329 GLU A CA 1
ATOM 2671 C C . GLU A 1 329 ? 22.596 15.810 -15.022 1.00 74.62 329 GLU A C 1
ATOM 2673 O O . GLU A 1 329 ? 23.480 15.191 -15.606 1.00 74.62 329 GLU A O 1
ATOM 2678 N N . THR A 1 330 ? 21.350 15.329 -14.967 1.0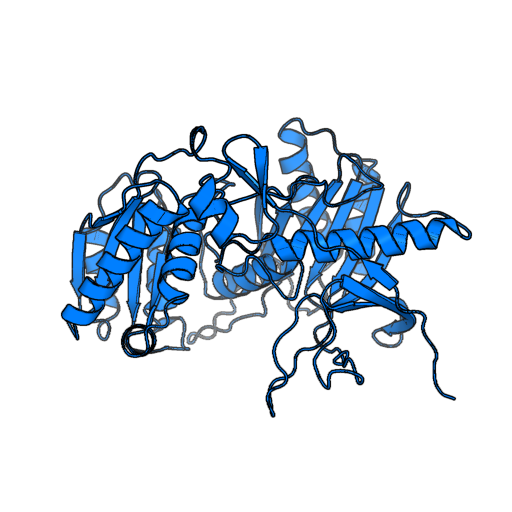0 84.44 330 THR A N 1
ATOM 2679 C CA . THR A 1 330 ? 21.016 13.986 -15.462 1.00 84.44 330 THR A CA 1
ATOM 2680 C C . THR A 1 330 ? 19.778 14.014 -16.337 1.00 84.44 330 THR A C 1
ATOM 2682 O O . THR A 1 330 ? 18.746 14.555 -15.951 1.00 84.44 330 THR A O 1
ATOM 2685 N N . TYR A 1 331 ? 19.859 13.398 -17.511 1.00 90.12 331 TYR A N 1
ATOM 2686 C CA . TYR A 1 331 ? 18.714 13.202 -18.390 1.00 90.12 331 TYR A CA 1
ATOM 2687 C C . TYR A 1 331 ? 18.130 11.815 -18.165 1.00 90.12 331 TYR A C 1
ATOM 2689 O O . TYR A 1 331 ? 18.823 10.821 -18.352 1.00 90.12 331 TYR A O 1
ATOM 2697 N N . LEU A 1 332 ? 16.856 11.750 -17.778 1.00 94.31 332 LEU A N 1
ATOM 2698 C CA . LEU A 1 332 ? 16.164 10.482 -17.550 1.00 94.31 332 LEU A CA 1
ATOM 2699 C C . LEU A 1 332 ? 14.969 10.326 -18.484 1.00 94.31 332 LEU A C 1
ATOM 2701 O O . LEU A 1 332 ? 14.209 11.281 -18.703 1.00 94.31 332 LEU A O 1
ATOM 2705 N N . HIS A 1 333 ? 14.771 9.100 -18.972 1.00 95.25 333 HIS A N 1
ATOM 2706 C CA . HIS A 1 333 ? 13.583 8.720 -19.729 1.00 95.25 333 HIS A CA 1
ATOM 2707 C C . HIS A 1 333 ? 12.352 8.915 -18.850 1.00 95.25 333 HIS A C 1
ATOM 2709 O O . HIS A 1 333 ? 12.199 8.263 -17.815 1.00 95.25 333 HIS A O 1
ATOM 2715 N N . THR A 1 334 ? 11.498 9.856 -19.241 1.00 95.75 334 THR A N 1
ATOM 2716 C CA . THR A 1 334 ? 10.318 10.243 -18.473 1.00 95.75 334 THR A CA 1
ATOM 2717 C C . THR A 1 334 ? 9.065 9.702 -19.130 1.00 95.75 334 THR A C 1
ATOM 2719 O O . THR A 1 334 ? 8.865 9.853 -20.331 1.00 95.75 334 THR A O 1
ATOM 2722 N N . PHE A 1 335 ? 8.183 9.142 -18.316 1.00 96.62 335 PHE A N 1
ATOM 2723 C CA . PHE A 1 335 ? 6.930 8.555 -18.747 1.00 96.62 335 PHE A CA 1
ATOM 2724 C C . PHE A 1 335 ? 5.770 9.127 -17.949 1.00 96.62 335 PHE A C 1
ATOM 2726 O O . PHE A 1 335 ? 5.917 9.581 -16.806 1.00 96.62 335 PHE A O 1
ATOM 2733 N N . TYR A 1 336 ? 4.599 9.066 -18.564 1.00 96.06 336 TYR A N 1
ATOM 2734 C CA . TYR A 1 336 ? 3.340 9.397 -17.925 1.00 96.06 336 TYR A CA 1
ATOM 2735 C C . TYR A 1 336 ? 2.354 8.256 -18.121 1.00 96.06 336 TYR A C 1
ATOM 2737 O O . TYR A 1 336 ? 2.267 7.710 -19.214 1.00 96.06 336 TYR A O 1
ATOM 2745 N N . LEU A 1 337 ? 1.608 7.926 -17.069 1.00 95.94 337 LEU A N 1
ATOM 2746 C CA . LEU A 1 337 ? 0.591 6.877 -17.059 1.00 95.94 337 LEU A CA 1
ATOM 2747 C C . LEU A 1 337 ? -0.700 7.402 -16.422 1.00 95.94 337 LEU A C 1
ATOM 2749 O O . LEU A 1 337 ? -0.696 7.947 -15.313 1.00 95.94 337 LEU A O 1
ATOM 2753 N N . GLN A 1 338 ? -1.828 7.204 -17.093 1.00 93.00 338 GLN A N 1
ATOM 2754 C CA . GLN A 1 338 ? -3.148 7.459 -16.536 1.00 93.00 338 GLN A CA 1
ATOM 2755 C C . GLN A 1 338 ? -3.541 6.280 -15.645 1.00 93.00 338 GLN A C 1
ATOM 2757 O O . GLN A 1 338 ? -4.050 5.264 -16.104 1.00 93.00 338 GLN A O 1
ATOM 2762 N N . GLY A 1 339 ? -3.287 6.399 -14.342 1.00 86.88 339 GLY A N 1
ATOM 2763 C CA . GLY A 1 339 ? -3.627 5.343 -13.385 1.00 86.88 339 GLY A CA 1
ATOM 2764 C C . GLY A 1 339 ? -5.114 5.296 -13.022 1.00 86.88 339 GLY A C 1
ATOM 2765 O O . GLY A 1 339 ? -5.611 4.253 -12.609 1.00 86.88 339 GLY A O 1
ATOM 2766 N N . PHE A 1 340 ? -5.853 6.403 -13.146 1.00 82.69 340 PHE A N 1
ATOM 2767 C CA . PHE A 1 340 ? -7.197 6.514 -12.568 1.00 82.69 340 PHE A CA 1
ATOM 2768 C C . PHE A 1 340 ? -8.067 7.542 -13.298 1.00 82.69 340 PHE A C 1
ATOM 2770 O O . PHE A 1 340 ? -7.573 8.612 -13.628 1.00 82.69 340 PHE A O 1
ATOM 2777 N N . ARG A 1 341 ? -9.368 7.286 -13.470 1.00 82.12 341 ARG A N 1
ATOM 2778 C CA . ARG A 1 341 ? -10.332 8.255 -14.023 1.00 82.12 341 ARG A CA 1
ATOM 2779 C C . ARG A 1 341 ? -11.274 8.759 -12.931 1.00 82.12 341 ARG A C 1
ATOM 2781 O O . ARG A 1 341 ? -11.818 7.970 -12.165 1.00 82.12 341 ARG A O 1
ATOM 2788 N N . PHE A 1 342 ? -11.489 10.070 -12.867 1.00 70.19 342 PHE A N 1
ATOM 2789 C CA . PHE A 1 342 ? -12.634 10.656 -12.161 1.00 70.19 342 PHE A CA 1
ATOM 2790 C C . PHE A 1 342 ? -13.471 11.470 -13.152 1.00 70.19 342 PHE A C 1
ATOM 2792 O O . PHE A 1 342 ? -12.949 11.887 -14.185 1.00 70.19 342 PHE A O 1
ATOM 2799 N N . PRO A 1 343 ? -14.749 11.741 -12.845 1.00 63.31 343 PRO A N 1
ATOM 2800 C CA . PRO A 1 343 ? -15.477 12.799 -13.526 1.00 63.31 343 PRO A CA 1
ATOM 2801 C C . PRO A 1 343 ? -14.714 14.115 -13.384 1.00 63.31 343 PRO A C 1
ATOM 2803 O O . PRO A 1 343 ? -14.202 14.414 -12.295 1.00 63.31 343 PRO A O 1
ATOM 2806 N N . TYR A 1 344 ? -14.639 14.889 -14.467 1.00 60.69 344 TYR A N 1
ATOM 2807 C CA . TYR A 1 344 ? -14.119 16.245 -14.390 1.00 60.69 344 TYR A CA 1
ATOM 2808 C C . TYR A 1 344 ? -14.984 17.038 -13.403 1.00 60.69 344 TYR A C 1
ATOM 2810 O O . TYR A 1 344 ? -16.211 17.036 -13.483 1.00 60.69 344 TYR A O 1
ATOM 2818 N N . ARG A 1 345 ? -14.342 17.653 -12.412 1.00 62.66 345 ARG A N 1
ATOM 2819 C CA . ARG A 1 345 ? -14.968 18.599 -11.488 1.00 62.66 345 ARG A CA 1
ATOM 2820 C C . ARG A 1 345 ? -14.026 19.776 -11.359 1.00 62.66 345 ARG A C 1
ATOM 2822 O O . ARG A 1 345 ? -12.832 19.566 -11.135 1.00 62.66 345 ARG A O 1
ATOM 2829 N N . GLU A 1 346 ? -14.566 20.978 -11.495 1.00 54.66 346 GLU A N 1
ATOM 2830 C CA . GLU A 1 346 ? -13.805 22.213 -11.356 1.00 54.66 346 GLU A CA 1
ATOM 2831 C C . GLU A 1 346 ? -13.002 22.202 -10.040 1.00 54.66 346 GLU A C 1
ATOM 2833 O O . GLU A 1 346 ? -13.475 21.742 -8.999 1.00 54.66 346 GLU A O 1
ATOM 2838 N N . GLY A 1 347 ? -11.721 22.575 -10.116 1.00 60.44 347 GLY A N 1
ATOM 2839 C CA . GLY A 1 347 ? -10.779 22.522 -8.990 1.00 60.44 347 GLY A CA 1
ATOM 2840 C C . GLY A 1 347 ? -10.153 21.149 -8.680 1.00 60.44 347 GLY A C 1
ATOM 2841 O O . GLY A 1 347 ? -9.129 21.095 -7.993 1.00 60.44 347 GLY A O 1
ATOM 2842 N N . ARG A 1 348 ? -10.669 20.025 -9.207 1.00 63.88 348 ARG A N 1
ATOM 2843 C CA . ARG A 1 348 ? -10.105 18.685 -8.950 1.00 63.88 348 ARG A CA 1
ATOM 2844 C C . ARG A 1 348 ? -9.077 18.282 -10.012 1.00 63.88 348 ARG A C 1
ATOM 2846 O O . ARG A 1 348 ? -9.422 17.854 -11.108 1.00 63.88 348 ARG A O 1
ATOM 2853 N N . LYS A 1 349 ? -7.789 18.336 -9.658 1.00 67.06 349 LYS A N 1
ATOM 2854 C CA . LYS A 1 349 ? -6.683 17.904 -10.532 1.00 67.06 349 LYS A CA 1
ATOM 2855 C C . LYS A 1 349 ? -6.468 16.387 -10.464 1.00 67.06 349 LYS A C 1
ATOM 2857 O O . LYS A 1 349 ? -5.939 15.879 -9.475 1.00 67.06 349 LYS A O 1
ATOM 2862 N N . VAL A 1 350 ? -6.837 15.660 -11.521 1.00 74.00 350 VAL A N 1
ATOM 2863 C CA . VAL A 1 350 ? -6.422 14.260 -11.720 1.00 74.00 350 VAL A CA 1
ATOM 2864 C C . VAL A 1 350 ? -5.184 14.248 -12.601 1.00 74.00 350 VAL A C 1
ATOM 2866 O O . VAL A 1 350 ? -5.255 14.208 -13.824 1.00 74.00 350 VAL A O 1
ATOM 2869 N N . ASN A 1 351 ? -4.028 14.322 -11.953 1.00 84.50 351 ASN A N 1
ATOM 2870 C CA . ASN A 1 351 ? -2.758 14.308 -12.663 1.00 84.50 351 ASN A CA 1
ATOM 2871 C C . ASN A 1 351 ? -2.364 12.875 -13.028 1.00 84.50 351 ASN A C 1
ATOM 2873 O O . ASN A 1 351 ? -2.565 11.958 -12.226 1.00 84.50 351 ASN A O 1
ATOM 2877 N N . LEU A 1 352 ? -1.692 12.728 -14.164 1.00 91.94 352 LEU A N 1
ATOM 2878 C CA . LEU A 1 352 ? -0.969 11.528 -14.559 1.00 91.94 352 LEU A CA 1
ATOM 2879 C C . LEU A 1 352 ? -0.008 11.073 -13.446 1.00 91.94 352 LEU A C 1
ATOM 2881 O O . LEU A 1 352 ? 0.464 11.865 -12.615 1.00 91.94 352 LEU A O 1
ATOM 2885 N N . LEU A 1 353 ? 0.279 9.777 -13.416 1.00 94.88 353 LEU A N 1
ATOM 2886 C CA . LEU A 1 353 ? 1.440 9.245 -12.724 1.00 94.88 353 LEU A CA 1
ATOM 2887 C C . LEU A 1 353 ? 2.664 9.564 -13.579 1.00 94.88 353 LEU A C 1
ATOM 2889 O O . LEU A 1 353 ? 2.763 9.081 -14.702 1.00 94.88 353 LEU A O 1
ATOM 2893 N N . LYS A 1 354 ? 3.575 10.385 -13.061 1.00 95.81 354 LYS A N 1
ATOM 2894 C CA . LYS A 1 354 ? 4.875 10.617 -13.685 1.00 95.81 354 LYS A CA 1
ATOM 2895 C C . LYS A 1 354 ? 5.872 9.644 -13.076 1.00 95.81 354 LYS A C 1
ATOM 2897 O O . LYS A 1 354 ? 5.983 9.591 -11.853 1.00 95.81 354 LYS A O 1
ATOM 2902 N N . TYR A 1 355 ? 6.597 8.923 -13.918 1.00 97.31 355 TYR A N 1
ATOM 2903 C CA . TYR A 1 355 ? 7.722 8.107 -13.479 1.00 97.31 355 TYR A CA 1
ATOM 2904 C C . TYR A 1 355 ? 8.905 8.264 -14.426 1.00 97.31 355 TYR A C 1
ATOM 2906 O O . TYR A 1 355 ? 8.756 8.701 -15.570 1.00 97.31 355 TYR A O 1
ATOM 2914 N N . ARG A 1 356 ? 10.098 7.963 -13.927 1.00 96.88 356 ARG A N 1
ATOM 2915 C CA . ARG A 1 356 ? 11.336 8.013 -14.700 1.00 96.88 356 ARG A CA 1
ATOM 2916 C C . ARG A 1 356 ? 12.082 6.709 -14.551 1.00 96.88 356 ARG A C 1
ATOM 2918 O O . ARG A 1 356 ? 12.185 6.209 -13.437 1.00 96.88 356 ARG A O 1
ATOM 2925 N N . ILE A 1 357 ? 12.626 6.207 -15.650 1.00 97.62 357 ILE A N 1
ATOM 2926 C CA . ILE A 1 357 ? 13.572 5.095 -15.613 1.00 97.62 357 ILE A CA 1
ATOM 2927 C C . ILE A 1 357 ? 14.953 5.694 -15.349 1.00 97.62 357 ILE A C 1
ATOM 2929 O O . ILE A 1 357 ? 15.482 6.430 -16.181 1.00 97.62 357 ILE A O 1
ATOM 2933 N N . ALA A 1 358 ? 15.493 5.425 -14.163 1.00 96.06 358 ALA A N 1
ATOM 2934 C CA . ALA A 1 358 ? 16.776 5.946 -13.703 1.00 96.06 358 ALA A CA 1
ATOM 2935 C C . ALA A 1 358 ? 17.948 5.023 -14.053 1.00 96.06 358 ALA A C 1
ATOM 2937 O O . ALA A 1 358 ? 19.053 5.499 -14.298 1.00 96.06 358 ALA A O 1
ATOM 2938 N N . TYR A 1 359 ? 17.712 3.709 -14.072 1.00 97.31 359 TYR A N 1
ATOM 2939 C CA . TYR A 1 359 ? 18.741 2.711 -14.347 1.00 97.31 359 TYR A CA 1
ATOM 2940 C C . TYR A 1 359 ? 18.109 1.390 -14.790 1.00 97.31 359 TYR A C 1
ATOM 2942 O O . TYR A 1 359 ? 17.098 0.990 -14.215 1.00 97.31 359 TYR A O 1
ATOM 2950 N N . LEU A 1 360 ? 18.713 0.713 -15.771 1.00 97.81 360 LEU A N 1
ATOM 2951 C CA . LEU A 1 360 ? 18.352 -0.637 -16.218 1.00 97.81 360 LEU A CA 1
ATOM 2952 C C . LEU A 1 360 ? 19.615 -1.508 -16.277 1.00 97.81 360 LEU A C 1
ATOM 2954 O O . LEU A 1 360 ? 20.686 -1.024 -16.643 1.00 97.81 360 LEU A O 1
ATOM 2958 N N . TRP A 1 361 ? 19.490 -2.793 -15.950 1.00 97.56 361 TRP A N 1
ATOM 2959 C CA . TRP A 1 361 ? 20.598 -3.751 -15.933 1.00 97.56 361 TRP A CA 1
ATOM 2960 C C . TRP A 1 361 ? 20.143 -5.164 -16.306 1.00 97.56 361 TRP A C 1
ATOM 2962 O O . TRP A 1 361 ? 19.038 -5.586 -15.947 1.00 97.56 361 TRP A O 1
ATOM 2972 N N . LYS A 1 362 ? 21.032 -5.904 -16.986 1.00 96.12 362 LYS A N 1
ATOM 2973 C CA . LYS A 1 362 ? 20.810 -7.267 -17.503 1.00 96.12 362 LYS A CA 1
ATOM 2974 C C . LYS A 1 362 ? 19.535 -7.379 -18.330 1.00 96.12 362 LYS A C 1
ATOM 2976 O O . LYS A 1 362 ? 19.425 -6.686 -19.329 1.00 96.12 362 LYS A O 1
ATOM 2981 N N . ASN A 1 363 ? 18.580 -8.216 -17.925 1.00 95.25 363 ASN A N 1
ATOM 2982 C CA . ASN A 1 363 ? 17.438 -8.581 -18.756 1.00 95.25 363 ASN A CA 1
ATOM 2983 C C . ASN A 1 363 ? 16.490 -7.393 -18.989 1.00 95.25 363 ASN A C 1
ATOM 2985 O O . ASN A 1 363 ? 15.745 -7.391 -19.963 1.00 95.25 363 ASN A O 1
ATOM 2989 N N . PHE A 1 364 ? 16.557 -6.351 -18.149 1.00 95.88 364 PHE A N 1
ATOM 2990 C CA . PHE A 1 364 ? 15.858 -5.088 -18.399 1.00 95.88 364 PHE A CA 1
ATOM 2991 C C . PHE A 1 364 ? 16.578 -4.177 -19.408 1.00 95.88 364 PHE A C 1
ATOM 2993 O O . PHE A 1 364 ? 15.948 -3.300 -19.992 1.00 95.88 364 PHE A O 1
ATOM 3000 N N . LEU A 1 365 ? 17.890 -4.335 -19.604 1.00 95.44 365 LEU A N 1
ATOM 3001 C CA . LEU A 1 365 ? 18.691 -3.514 -20.510 1.00 95.44 365 LEU A CA 1
ATOM 3002 C C . LEU A 1 365 ? 18.857 -4.224 -21.857 1.00 95.44 365 LEU A C 1
ATOM 3004 O O . LEU A 1 365 ? 19.768 -5.025 -22.054 1.00 95.44 365 LEU A O 1
ATOM 3008 N N . VAL A 1 366 ? 17.982 -3.885 -22.798 1.00 91.69 366 VAL A N 1
ATOM 3009 C CA . VAL A 1 366 ? 18.005 -4.395 -24.176 1.00 91.69 366 VAL A CA 1
ATOM 3010 C C . VAL A 1 366 ? 18.201 -3.250 -25.172 1.00 91.69 366 VAL A C 1
ATOM 3012 O O . VAL A 1 366 ? 17.900 -2.096 -24.872 1.00 91.69 366 VAL A O 1
ATOM 3015 N N . SER A 1 367 ? 18.714 -3.556 -26.364 1.00 86.12 367 SER A N 1
ATOM 3016 C CA . SER A 1 367 ? 18.985 -2.571 -27.417 1.00 86.12 367 SER A CA 1
ATOM 3017 C C . SER A 1 367 ? 17.946 -2.601 -28.545 1.00 86.12 367 SER A C 1
ATOM 3019 O O . SER A 1 367 ? 17.186 -3.562 -28.702 1.00 86.12 367 SER A O 1
ATOM 3021 N N . GLY A 1 368 ? 17.927 -1.530 -29.344 1.00 88.62 368 GLY A N 1
ATOM 3022 C CA . GLY A 1 368 ? 17.067 -1.406 -30.522 1.00 88.62 368 GLY A CA 1
ATOM 3023 C C . GLY A 1 368 ? 15.580 -1.368 -30.170 1.00 88.62 368 GLY A C 1
ATOM 3024 O O . GLY A 1 368 ? 15.190 -0.865 -29.121 1.00 88.62 368 GLY A O 1
ATOM 3025 N N . GLU A 1 369 ? 14.742 -1.924 -31.041 1.00 84.75 369 GLU A N 1
ATOM 3026 C CA . GLU A 1 369 ? 13.277 -1.891 -30.901 1.00 84.75 369 GLU A CA 1
ATOM 3027 C C . GLU A 1 369 ? 12.761 -2.646 -29.664 1.00 84.75 369 GLU A C 1
ATOM 3029 O O . GLU A 1 369 ? 11.691 -2.336 -29.139 1.00 84.75 369 GLU A O 1
ATOM 3034 N N . LYS A 1 370 ? 13.552 -3.586 -29.126 1.00 92.25 370 LYS A N 1
ATOM 3035 C CA . LYS A 1 370 ? 13.184 -4.370 -27.937 1.00 92.25 370 LYS A CA 1
ATOM 3036 C C . LYS A 1 370 ? 13.027 -3.513 -26.680 1.00 92.25 370 LYS A C 1
ATOM 3038 O O . LYS A 1 370 ? 12.288 -3.903 -25.778 1.00 92.25 370 LYS A O 1
ATOM 3043 N N . ILE A 1 371 ? 13.664 -2.337 -26.611 1.00 94.06 371 ILE A N 1
ATOM 3044 C CA . ILE A 1 371 ? 13.533 -1.448 -25.445 1.00 94.06 371 ILE A CA 1
ATOM 3045 C C . ILE A 1 371 ? 12.095 -0.951 -25.269 1.00 94.06 371 ILE A C 1
ATOM 3047 O O . ILE A 1 371 ? 11.641 -0.722 -24.150 1.00 94.06 371 ILE A O 1
ATOM 3051 N N . HIS A 1 372 ? 11.345 -0.844 -26.368 1.00 92.81 372 HIS A N 1
ATOM 3052 C CA . HIS A 1 372 ? 9.954 -0.413 -26.332 1.00 92.81 372 HIS A CA 1
ATOM 3053 C C . HIS A 1 372 ? 9.058 -1.428 -25.614 1.00 92.81 372 HIS A C 1
ATOM 3055 O O . HIS A 1 372 ? 8.172 -1.041 -24.852 1.00 92.81 372 HIS A O 1
ATOM 3061 N N . ALA A 1 373 ? 9.349 -2.725 -25.770 1.00 95.38 373 ALA A N 1
ATOM 3062 C CA . ALA A 1 373 ? 8.674 -3.785 -25.026 1.00 95.38 373 ALA A CA 1
ATOM 3063 C C . ALA A 1 373 ? 8.950 -3.677 -23.516 1.00 95.38 373 ALA A C 1
ATOM 3065 O O . ALA A 1 373 ? 8.014 -3.767 -22.727 1.00 95.38 373 ALA A O 1
ATOM 3066 N N . ILE A 1 374 ? 10.195 -3.382 -23.114 1.00 96.94 374 ILE A N 1
ATOM 3067 C CA . ILE A 1 374 ? 10.542 -3.125 -21.704 1.00 96.94 374 ILE A CA 1
ATOM 3068 C C . ILE A 1 374 ? 9.781 -1.912 -21.160 1.00 96.94 374 ILE A C 1
ATOM 3070 O O . ILE A 1 374 ? 9.242 -1.959 -20.057 1.00 96.94 374 ILE A O 1
ATOM 3074 N N . TYR A 1 375 ? 9.695 -0.819 -21.923 1.00 96.50 375 TYR A N 1
ATOM 3075 C CA . TYR A 1 375 ? 8.964 0.378 -21.499 1.00 96.50 375 TYR A CA 1
ATOM 3076 C C . TYR A 1 375 ? 7.469 0.122 -21.318 1.00 96.50 375 TYR A C 1
ATOM 3078 O O . TYR A 1 375 ? 6.880 0.595 -20.340 1.00 96.50 375 TYR A O 1
ATOM 3086 N N . LYS A 1 376 ? 6.867 -0.641 -22.234 1.00 96.81 376 LYS A N 1
ATOM 3087 C CA . LYS A 1 376 ? 5.470 -1.061 -22.144 1.00 96.81 376 LYS A CA 1
ATOM 3088 C C . LYS A 1 376 ? 5.227 -1.968 -20.942 1.00 96.81 376 LYS A C 1
ATOM 3090 O O . LYS A 1 376 ? 4.264 -1.748 -20.211 1.00 96.81 376 LYS A O 1
ATOM 3095 N N . ASP A 1 377 ? 6.114 -2.930 -20.704 1.00 97.50 377 ASP A N 1
ATOM 3096 C CA . ASP A 1 377 ? 6.018 -3.831 -19.558 1.00 97.50 377 ASP A CA 1
ATOM 3097 C C . ASP A 1 377 ? 6.172 -3.071 -18.231 1.00 97.50 377 ASP A C 1
ATOM 3099 O O . ASP A 1 377 ? 5.336 -3.210 -17.351 1.00 97.50 377 ASP A O 1
ATOM 3103 N N . ILE A 1 378 ? 7.124 -2.142 -18.103 1.00 98.19 378 ILE A N 1
ATOM 3104 C CA . ILE A 1 378 ? 7.242 -1.279 -16.910 1.00 98.19 378 ILE A CA 1
ATOM 3105 C C . ILE A 1 378 ? 5.972 -0.438 -16.691 1.00 98.19 378 ILE A C 1
ATOM 3107 O O . ILE A 1 378 ? 5.504 -0.265 -15.560 1.00 98.19 378 ILE A O 1
ATOM 3111 N N . ALA A 1 379 ? 5.385 0.107 -17.758 1.00 98.00 379 ALA A N 1
ATOM 3112 C CA . ALA A 1 379 ? 4.120 0.827 -17.662 1.00 98.00 379 ALA A CA 1
ATOM 3113 C C . ALA A 1 379 ? 2.974 -0.099 -17.203 1.00 98.00 379 ALA A C 1
ATOM 3115 O O . ALA A 1 379 ? 2.152 0.314 -16.375 1.00 98.00 379 ALA A O 1
ATOM 3116 N N . ARG A 1 380 ? 2.951 -1.356 -17.676 1.00 97.88 380 ARG A N 1
ATOM 3117 C CA . ARG A 1 380 ? 2.013 -2.400 -17.236 1.00 97.88 380 ARG A CA 1
ATOM 3118 C C . ARG A 1 380 ? 2.202 -2.710 -15.759 1.00 97.88 380 ARG A C 1
ATOM 3120 O O . ARG A 1 380 ? 1.233 -2.584 -15.017 1.00 97.88 380 ARG A O 1
ATOM 3127 N N . GLN A 1 381 ? 3.423 -3.006 -15.322 1.00 98.06 381 GLN A N 1
ATOM 3128 C CA . GLN A 1 381 ? 3.761 -3.277 -13.923 1.00 98.06 381 GLN A CA 1
ATOM 3129 C C . GLN A 1 381 ? 3.226 -2.167 -13.004 1.00 98.06 381 GLN A C 1
ATOM 3131 O O . GLN A 1 381 ? 2.534 -2.426 -12.016 1.00 98.06 381 GLN A O 1
ATOM 3136 N N . ASN A 1 382 ? 3.461 -0.904 -13.381 1.00 97.81 382 ASN A N 1
ATOM 3137 C CA . ASN A 1 382 ? 2.980 0.259 -12.638 1.00 97.81 382 ASN A CA 1
ATOM 3138 C C . ASN A 1 382 ? 1.448 0.348 -12.580 1.00 97.81 382 ASN A C 1
ATOM 3140 O O . ASN A 1 382 ? 0.877 0.658 -11.528 1.00 97.81 382 ASN A O 1
ATOM 3144 N N . LEU A 1 383 ? 0.768 0.078 -13.698 1.00 97.38 383 LEU A N 1
ATOM 3145 C CA . LEU A 1 383 ? -0.691 0.036 -13.743 1.00 97.38 383 LEU A CA 1
ATOM 3146 C C . LEU A 1 383 ? -1.233 -1.107 -12.879 1.00 97.38 383 LEU A C 1
ATOM 3148 O O . LEU A 1 383 ? -2.158 -0.883 -12.102 1.00 97.38 383 LEU A O 1
ATOM 3152 N N . TYR A 1 384 ? -0.649 -2.298 -12.978 1.00 97.75 384 TYR A N 1
ATOM 3153 C CA . TYR A 1 384 ? -1.123 -3.521 -12.334 1.00 97.75 384 TYR A CA 1
ATOM 3154 C C . TYR A 1 384 ? -0.993 -3.421 -10.820 1.00 97.75 384 TYR A C 1
ATOM 3156 O O . TYR A 1 384 ? -1.973 -3.589 -10.094 1.00 97.75 384 TYR A O 1
ATOM 3164 N N . LEU A 1 385 ? 0.167 -2.979 -10.336 1.00 97.69 385 LEU A N 1
ATOM 3165 C CA . LEU A 1 385 ? 0.376 -2.706 -8.916 1.00 97.69 385 LEU A CA 1
ATOM 3166 C C . LEU A 1 385 ? -0.548 -1.603 -8.385 1.00 97.69 385 LEU A C 1
ATOM 3168 O O . LEU A 1 385 ? -0.844 -1.568 -7.197 1.00 97.69 385 LEU A O 1
ATOM 3172 N N . SER A 1 386 ? -1.056 -0.697 -9.223 1.00 96.19 386 SER A N 1
ATOM 3173 C CA . SER A 1 386 ? -2.045 0.298 -8.785 1.00 96.19 386 SER A CA 1
ATOM 3174 C C . SER A 1 386 ? -3.457 -0.280 -8.573 1.00 96.19 386 SER A C 1
ATOM 3176 O O . SER A 1 386 ? -4.350 0.455 -8.148 1.00 96.19 386 SER A O 1
ATOM 3178 N N . ARG A 1 387 ? -3.688 -1.568 -8.880 1.00 96.06 387 ARG A N 1
ATOM 3179 C CA . ARG A 1 387 ? -4.971 -2.295 -8.719 1.00 96.06 387 ARG A CA 1
ATOM 3180 C C . ARG A 1 387 ? -5.056 -3.162 -7.465 1.00 96.06 387 ARG A C 1
ATOM 3182 O O . ARG A 1 387 ? -6.040 -3.866 -7.241 1.00 96.06 387 ARG A O 1
ATOM 3189 N N . LEU A 1 388 ? -4.036 -3.073 -6.622 1.00 95.88 388 LEU A N 1
ATOM 3190 C CA . LEU A 1 388 ? -3.921 -3.835 -5.381 1.00 95.88 388 LEU A CA 1
ATOM 3191 C C . LEU A 1 388 ? -4.176 -2.967 -4.147 1.00 95.88 388 LEU A C 1
ATOM 3193 O O . LEU A 1 388 ? -3.763 -3.302 -3.043 1.00 95.88 388 LEU A O 1
ATOM 3197 N N . ASN A 1 389 ? -4.836 -1.815 -4.313 1.00 95.12 389 ASN A N 1
ATOM 3198 C CA . ASN A 1 389 ? -5.117 -0.946 -3.180 1.00 95.12 389 ASN A CA 1
ATOM 3199 C C . ASN A 1 389 ? -6.298 -1.491 -2.363 1.00 95.12 389 ASN A C 1
ATOM 3201 O O . ASN A 1 389 ? -7.446 -1.101 -2.579 1.00 95.12 389 ASN A O 1
ATOM 3205 N N . TRP A 1 390 ? -6.003 -2.343 -1.384 1.00 94.88 390 TRP A N 1
ATOM 3206 C CA . TRP A 1 390 ? -6.982 -2.973 -0.490 1.00 94.88 390 TRP A CA 1
ATOM 3207 C C . TRP A 1 390 ? -7.646 -2.000 0.498 1.00 94.88 390 TRP A C 1
ATOM 3209 O O . TRP A 1 390 ? -8.606 -2.357 1.165 1.00 94.88 390 TRP A O 1
ATOM 3219 N N . GLY A 1 391 ? -7.211 -0.737 0.564 1.00 91.19 391 GLY A N 1
ATOM 3220 C CA . GLY A 1 391 ? -7.842 0.291 1.404 1.00 91.19 391 GLY A CA 1
ATOM 3221 C C . GLY A 1 391 ? -9.100 0.926 0.802 1.00 91.19 391 GLY A C 1
ATOM 3222 O O . GLY A 1 391 ? -9.624 1.904 1.336 1.00 91.19 391 GLY A O 1
ATOM 3223 N N . THR A 1 392 ? -9.552 0.461 -0.365 1.00 91.62 392 THR A N 1
ATOM 3224 C CA . THR A 1 392 ? -10.710 1.030 -1.056 1.00 91.62 392 THR A CA 1
ATOM 3225 C C . THR A 1 392 ? -11.470 -0.013 -1.866 1.00 91.62 392 THR A C 1
ATOM 3227 O O . THR A 1 392 ? -10.887 -0.835 -2.561 1.00 91.62 392 THR A O 1
ATOM 3230 N N . ALA A 1 393 ? -12.793 0.100 -1.859 1.00 90.12 393 ALA A N 1
ATOM 3231 C CA . ALA A 1 393 ? -13.738 -0.658 -2.666 1.00 90.12 393 ALA A CA 1
ATOM 3232 C C . ALA A 1 393 ? -13.503 -0.511 -4.179 1.00 90.12 393 ALA A C 1
ATOM 3234 O O . ALA A 1 393 ? -13.892 -1.377 -4.955 1.00 90.12 393 ALA A O 1
ATOM 3235 N N . LEU A 1 394 ? -12.861 0.576 -4.619 1.00 90.31 394 LEU A N 1
ATOM 3236 C CA . LEU A 1 394 ? -12.480 0.735 -6.024 1.00 90.31 394 LEU A CA 1
ATOM 3237 C C . LEU A 1 394 ? -11.281 -0.141 -6.402 1.00 90.31 394 LEU A C 1
ATOM 3239 O O . LEU A 1 394 ? -11.029 -0.312 -7.588 1.00 90.31 394 LEU A O 1
ATOM 3243 N N . GLY A 1 395 ? -10.524 -0.639 -5.419 1.00 90.75 395 GLY A N 1
ATOM 3244 C CA . GLY A 1 395 ? -9.286 -1.406 -5.576 1.00 90.75 395 GLY A CA 1
ATOM 3245 C C . GLY A 1 395 ? -8.143 -0.663 -6.258 1.00 90.75 395 GLY A C 1
ATOM 3246 O O . GLY A 1 395 ? -7.117 -1.248 -6.573 1.00 90.75 395 GLY A O 1
ATOM 3247 N N . LYS A 1 396 ? -8.300 0.637 -6.503 1.00 92.38 396 LYS A N 1
ATOM 3248 C CA . LYS A 1 396 ? -7.415 1.422 -7.359 1.00 92.38 396 LYS A CA 1
ATOM 3249 C C . LYS A 1 396 ? -6.682 2.506 -6.558 1.00 92.38 396 LYS A C 1
ATOM 3251 O O . LYS A 1 396 ? -7.249 3.131 -5.657 1.00 92.38 396 LYS A O 1
ATOM 3256 N N . SER A 1 397 ? -5.429 2.772 -6.903 1.00 90.75 397 SER A N 1
ATOM 3257 C CA . SER A 1 397 ? -4.637 3.925 -6.454 1.00 90.75 397 SER A CA 1
ATOM 3258 C C . SER A 1 397 ? -4.066 4.677 -7.657 1.00 90.75 397 SER A C 1
ATOM 3260 O O . SER A 1 397 ? -4.055 4.180 -8.779 1.00 90.75 397 SER A O 1
ATOM 3262 N N . LYS A 1 398 ? -3.619 5.921 -7.442 1.00 88.50 398 LYS A N 1
ATOM 3263 C CA . LYS A 1 398 ? -2.953 6.698 -8.499 1.00 88.50 398 LYS A CA 1
ATOM 3264 C C . LYS A 1 398 ? -1.573 6.119 -8.837 1.00 88.50 398 LYS A C 1
ATOM 3266 O O . LYS A 1 398 ? -1.210 6.049 -10.005 1.00 88.50 398 LYS A O 1
ATOM 3271 N N . SER A 1 399 ? -0.811 5.775 -7.804 1.00 92.56 399 SER A N 1
ATOM 3272 C CA . SER A 1 399 ? 0.535 5.206 -7.903 1.00 92.56 399 SER A CA 1
ATOM 3273 C C . SER A 1 399 ? 0.494 3.706 -7.588 1.00 92.56 399 SER A C 1
ATOM 3275 O O . SER A 1 399 ? -0.454 3.274 -6.920 1.00 92.56 399 SER A O 1
ATOM 3277 N N . PRO A 1 400 ? 1.508 2.925 -8.000 1.00 96.31 400 PRO A N 1
ATOM 3278 C CA . PRO A 1 400 ? 1.690 1.542 -7.564 1.00 96.31 400 PRO A CA 1
ATOM 3279 C C . PRO A 1 400 ? 1.596 1.419 -6.041 1.00 96.31 400 PRO A C 1
ATOM 3281 O O . PRO A 1 400 ? 2.069 2.310 -5.324 1.00 96.31 400 PRO A O 1
ATOM 3284 N N . VAL A 1 401 ? 1.019 0.328 -5.530 1.00 95.94 401 VAL A N 1
ATOM 3285 C CA . VAL A 1 401 ? 0.895 0.104 -4.076 1.00 95.94 401 VAL A CA 1
ATOM 3286 C C . VAL A 1 401 ? 2.230 0.121 -3.341 1.00 95.94 401 VAL A C 1
ATOM 3288 O O . VAL A 1 401 ? 2.285 0.595 -2.211 1.00 95.94 401 VAL A O 1
ATOM 3291 N N . THR A 1 402 ? 3.317 -0.275 -4.003 1.00 96.38 402 THR A N 1
ATOM 3292 C CA . THR A 1 402 ? 4.683 -0.174 -3.476 1.00 96.38 402 THR A CA 1
ATOM 3293 C C . THR A 1 402 ? 5.038 1.264 -3.075 1.00 96.38 402 THR A C 1
ATOM 3295 O O . THR A 1 402 ? 5.617 1.476 -2.020 1.00 96.38 402 THR A O 1
ATOM 3298 N N . ILE A 1 403 ? 4.644 2.269 -3.868 1.00 95.31 403 ILE A N 1
ATOM 3299 C CA . ILE A 1 403 ? 4.858 3.695 -3.563 1.00 95.31 403 ILE A CA 1
ATOM 3300 C C . ILE A 1 403 ? 3.792 4.215 -2.609 1.00 95.31 403 ILE A C 1
ATOM 3302 O O . ILE A 1 403 ? 4.096 4.882 -1.623 1.00 95.31 403 ILE A O 1
ATOM 3306 N N . HIS A 1 404 ? 2.527 3.923 -2.912 1.00 94.06 404 HIS A N 1
ATOM 3307 C CA . HIS A 1 404 ? 1.391 4.439 -2.153 1.00 94.06 404 HIS A CA 1
ATOM 3308 C C . HIS A 1 404 ? 1.461 4.027 -0.680 1.00 94.06 404 HIS A C 1
ATOM 3310 O O . HIS A 1 404 ? 1.259 4.861 0.204 1.00 94.06 404 HIS A O 1
ATOM 3316 N N . TYR A 1 405 ? 1.797 2.767 -0.406 1.00 94.19 405 TYR A N 1
ATOM 3317 C CA . TYR A 1 405 ? 1.956 2.283 0.958 1.00 94.19 405 TYR A CA 1
ATOM 3318 C C . TYR A 1 405 ? 3.298 2.682 1.571 1.00 94.19 405 TYR A C 1
ATOM 3320 O O . TYR A 1 405 ? 3.301 3.006 2.755 1.00 94.19 405 TYR A O 1
ATOM 3328 N N . ALA A 1 406 ? 4.402 2.762 0.813 1.00 92.06 406 ALA A N 1
ATOM 3329 C CA . ALA A 1 406 ? 5.674 3.231 1.373 1.00 92.06 406 ALA A CA 1
ATOM 3330 C C . ALA A 1 406 ? 5.541 4.671 1.886 1.00 92.06 406 ALA A C 1
ATOM 3332 O O . ALA A 1 406 ? 5.951 4.968 3.006 1.00 92.06 406 ALA A O 1
ATOM 3333 N N . HIS A 1 407 ? 4.854 5.529 1.127 1.00 91.06 407 HIS A N 1
ATOM 3334 C CA . HIS A 1 407 ? 4.558 6.899 1.531 1.00 91.06 407 HIS A CA 1
ATOM 3335 C C . HIS A 1 407 ? 3.683 6.974 2.794 1.00 91.06 407 HIS A C 1
ATOM 3337 O O . HIS A 1 407 ? 3.979 7.725 3.728 1.00 91.06 407 HIS A O 1
ATOM 3343 N N . LYS A 1 408 ? 2.604 6.177 2.857 1.00 91.19 408 LYS A N 1
ATOM 3344 C CA . LYS A 1 408 ? 1.736 6.111 4.047 1.00 91.19 408 LYS A CA 1
ATOM 3345 C C . LYS A 1 408 ? 2.500 5.639 5.284 1.00 91.19 408 LYS A C 1
ATOM 3347 O O . LYS A 1 408 ? 2.401 6.270 6.335 1.00 91.19 408 LYS A O 1
ATOM 3352 N N . SER A 1 409 ? 3.268 4.561 5.151 1.00 89.94 409 SER A N 1
ATOM 3353 C CA . SER A 1 409 ? 4.087 4.015 6.230 1.00 89.94 409 SER A CA 1
ATOM 3354 C C . SER A 1 409 ? 5.129 5.016 6.704 1.00 89.94 409 SER A C 1
ATOM 3356 O O . SER A 1 409 ? 5.221 5.267 7.899 1.00 89.94 409 SER A O 1
ATOM 3358 N N . SER A 1 410 ? 5.852 5.653 5.782 1.00 86.56 410 SER A N 1
ATOM 3359 C CA . SER A 1 410 ? 6.868 6.655 6.099 1.00 86.56 410 SER A CA 1
ATOM 3360 C C . SER A 1 410 ? 6.289 7.818 6.913 1.00 86.56 410 SER A C 1
ATOM 3362 O O . SER A 1 410 ? 6.851 8.215 7.937 1.00 86.56 410 SER A O 1
ATOM 3364 N N . LYS A 1 411 ? 5.100 8.306 6.531 1.00 84.88 411 LYS A N 1
ATOM 3365 C CA . LYS A 1 411 ? 4.376 9.333 7.290 1.00 84.88 411 LYS A CA 1
ATOM 3366 C C . LYS A 1 411 ? 4.008 8.862 8.700 1.00 84.88 411 LYS A C 1
ATOM 3368 O O . LYS A 1 411 ? 4.173 9.625 9.647 1.00 84.88 411 LYS A O 1
ATOM 3373 N N . LEU A 1 412 ? 3.525 7.632 8.859 1.00 86.38 412 LEU A N 1
ATOM 3374 C CA . LEU A 1 412 ? 3.184 7.088 10.176 1.00 86.38 412 LEU A CA 1
ATOM 3375 C C . LEU A 1 412 ? 4.428 6.877 11.052 1.00 86.38 412 LEU A C 1
ATOM 3377 O O . LEU A 1 412 ? 4.441 7.312 12.193 1.00 86.38 412 LEU A O 1
ATOM 3381 N N . LEU A 1 413 ? 5.496 6.285 10.521 1.00 84.75 413 LEU A N 1
ATOM 3382 C CA . LEU A 1 413 ? 6.745 6.052 11.258 1.00 84.75 413 LEU A CA 1
ATOM 3383 C C . LEU A 1 413 ? 7.398 7.361 11.712 1.00 84.75 413 LEU A C 1
ATOM 3385 O O . LEU A 1 413 ? 7.924 7.448 12.818 1.00 84.75 413 LEU A O 1
ATOM 3389 N N . SER A 1 414 ? 7.284 8.417 10.902 1.00 80.12 414 SER A N 1
ATOM 3390 C CA . SER A 1 414 ? 7.782 9.747 11.263 1.00 80.12 414 SER A CA 1
ATOM 3391 C C . SER A 1 414 ? 7.129 10.340 12.515 1.00 80.12 414 SER A C 1
ATOM 3393 O O . SER A 1 414 ? 7.725 11.204 13.153 1.00 80.12 414 SER A O 1
ATOM 3395 N N . SER A 1 415 ? 5.951 9.844 12.918 1.00 79.56 415 SER A N 1
ATOM 3396 C CA . SER A 1 415 ? 5.277 10.276 14.144 1.00 79.56 415 SER A CA 1
ATOM 3397 C C . SER A 1 415 ? 5.858 9.662 15.424 1.00 79.56 415 SER A C 1
ATOM 3399 O O . SER A 1 415 ? 5.267 9.828 16.487 1.00 79.56 415 SER A O 1
ATOM 3401 N N . GLY A 1 416 ? 6.958 8.908 15.336 1.00 79.06 416 GLY A N 1
ATOM 3402 C CA . GLY A 1 416 ? 7.488 8.109 16.444 1.00 79.06 416 GLY A CA 1
ATOM 3403 C C . GLY A 1 416 ? 6.789 6.757 16.604 1.00 79.06 416 GLY A C 1
ATOM 3404 O O . GLY A 1 416 ? 6.952 6.101 17.628 1.00 79.06 416 GLY A O 1
ATOM 3405 N N . LEU A 1 417 ? 6.000 6.337 15.606 1.00 82.69 417 LEU A N 1
ATOM 3406 C CA . LEU A 1 417 ? 5.432 4.995 15.567 1.00 82.69 417 LEU A CA 1
ATOM 3407 C C . LEU A 1 417 ? 6.555 3.967 15.411 1.00 82.69 417 LEU A C 1
ATOM 3409 O O . LEU A 1 417 ? 7.283 3.983 14.420 1.00 82.69 417 LEU A O 1
ATOM 3413 N N . ASP A 1 418 ? 6.624 3.029 16.349 1.00 82.19 418 ASP A N 1
ATOM 3414 C CA . ASP A 1 418 ? 7.470 1.849 16.245 1.00 82.19 418 ASP A CA 1
ATOM 3415 C C . ASP A 1 418 ? 6.603 0.581 16.272 1.00 82.19 418 ASP A C 1
ATOM 3417 O O . ASP A 1 418 ? 6.347 0.040 17.350 1.00 82.19 418 ASP A O 1
ATOM 3421 N N . PRO A 1 419 ? 6.079 0.134 15.113 1.00 80.69 419 PRO A N 1
ATOM 3422 C CA . PRO A 1 419 ? 5.298 -1.088 15.063 1.00 80.69 419 PRO A CA 1
ATOM 3423 C C . PRO A 1 419 ? 6.217 -2.272 15.372 1.00 80.69 419 PRO A C 1
ATOM 3425 O O . PRO A 1 419 ? 7.115 -2.592 14.589 1.00 80.69 419 PRO A O 1
ATOM 3428 N N . ARG A 1 420 ? 5.987 -2.936 16.507 1.00 78.81 420 ARG A N 1
ATOM 3429 C CA . ARG A 1 420 ? 6.686 -4.183 16.823 1.00 78.81 420 ARG A CA 1
ATOM 3430 C C . ARG A 1 420 ? 6.153 -5.268 15.911 1.00 78.81 420 ARG A C 1
ATOM 3432 O O . ARG A 1 420 ? 4.944 -5.397 15.824 1.00 78.81 420 ARG A O 1
ATOM 3439 N N . MET A 1 421 ? 7.061 -5.984 15.242 1.00 61.56 421 MET A N 1
ATOM 3440 C CA . MET A 1 421 ? 6.839 -7.190 14.428 1.00 61.56 421 MET A CA 1
ATOM 3441 C C . MET A 1 421 ? 5.368 -7.555 14.197 1.00 61.56 421 MET A C 1
ATOM 3443 O O . MET A 1 421 ? 4.857 -8.542 14.720 1.00 61.56 421 MET A O 1
ATOM 3447 N N . LEU A 1 422 ? 4.683 -6.740 13.399 1.00 58.84 422 LEU A N 1
ATOM 3448 C CA . LEU A 1 422 ? 3.454 -7.185 12.779 1.00 58.84 422 LEU A CA 1
ATOM 3449 C C . LEU A 1 422 ? 3.858 -8.271 11.793 1.00 58.84 422 LEU A C 1
ATOM 3451 O O . LEU A 1 422 ? 4.819 -8.070 11.044 1.00 58.84 422 LEU A O 1
ATOM 3455 N N . ASP A 1 423 ? 3.149 -9.397 11.814 1.00 62.09 423 ASP A N 1
ATOM 3456 C CA . ASP A 1 423 ? 3.313 -10.434 10.802 1.00 62.09 423 ASP A CA 1
ATOM 3457 C C . ASP A 1 423 ? 3.402 -9.801 9.408 1.00 62.09 423 ASP A C 1
ATOM 3459 O O . ASP A 1 423 ? 2.730 -8.812 9.098 1.00 62.09 423 ASP A O 1
ATOM 3463 N N . GLU A 1 424 ? 4.249 -10.377 8.561 1.00 66.50 424 GLU A N 1
ATOM 3464 C CA . GLU A 1 424 ? 4.610 -9.831 7.248 1.00 66.50 424 GLU A CA 1
ATOM 3465 C C . GLU A 1 424 ? 3.428 -9.709 6.276 1.00 66.50 424 GLU A C 1
ATOM 3467 O O . GLU A 1 424 ? 3.588 -9.163 5.192 1.00 66.50 424 GLU A O 1
ATOM 3472 N N . ASP A 1 425 ? 2.249 -10.201 6.655 1.00 73.62 425 ASP A N 1
ATOM 3473 C CA . ASP A 1 425 ? 0.990 -10.119 5.923 1.00 73.62 425 ASP A CA 1
ATOM 3474 C C . ASP A 1 425 ? 0.076 -8.962 6.382 1.00 73.62 425 ASP A C 1
ATOM 3476 O O . ASP A 1 425 ? -0.892 -8.647 5.688 1.00 73.62 425 ASP A O 1
ATOM 3480 N N . LYS A 1 426 ? 0.377 -8.274 7.495 1.00 86.56 426 LYS A N 1
ATOM 3481 C CA . LYS A 1 426 ? -0.465 -7.203 8.060 1.00 86.56 426 LYS A CA 1
ATOM 3482 C C . LYS A 1 426 ? -0.120 -5.827 7.487 1.00 86.56 426 LYS A C 1
ATOM 3484 O O . LYS A 1 426 ? 0.950 -5.264 7.729 1.00 86.56 426 LYS A O 1
ATOM 3489 N N . LEU A 1 427 ? -1.081 -5.208 6.798 1.00 89.06 427 LEU A N 1
ATOM 3490 C CA . LEU A 1 427 ? -0.942 -3.862 6.222 1.00 89.06 427 LEU A CA 1
ATOM 3491 C C . LEU A 1 427 ? -1.425 -2.762 7.181 1.00 89.06 427 LEU A C 1
ATOM 3493 O O . LEU A 1 427 ? -2.419 -2.074 6.936 1.00 89.06 427 LEU A O 1
ATOM 3497 N N . PHE A 1 428 ? -0.700 -2.559 8.285 1.00 88.69 428 PHE A N 1
ATOM 3498 C CA . PHE A 1 428 ? -1.066 -1.586 9.330 1.00 88.69 428 PHE A CA 1
ATOM 3499 C C . PHE A 1 428 ? -1.185 -0.133 8.851 1.00 88.69 428 PHE A C 1
ATOM 3501 O O . PHE A 1 428 ? -1.873 0.673 9.481 1.00 88.69 428 PHE A O 1
ATOM 3508 N N . MET A 1 429 ? -0.502 0.208 7.757 1.00 90.50 429 MET A N 1
ATOM 3509 C CA . MET A 1 429 ? -0.418 1.564 7.224 1.00 90.50 429 MET A CA 1
ATOM 3510 C C . MET A 1 429 ? -1.648 2.009 6.429 1.00 90.50 429 MET A C 1
ATOM 3512 O O . MET A 1 429 ? -1.736 3.192 6.089 1.00 90.50 429 MET A O 1
ATOM 3516 N N . ILE A 1 430 ? -2.554 1.089 6.068 1.00 89.62 430 ILE A N 1
ATOM 3517 C CA . ILE A 1 430 ? -3.754 1.405 5.275 1.00 89.62 430 ILE A CA 1
ATOM 3518 C C . ILE A 1 430 ? -4.641 2.402 6.015 1.00 89.62 430 ILE A C 1
ATOM 3520 O O . ILE A 1 430 ? -4.999 3.410 5.351 1.00 89.62 430 ILE A O 1
#

Sequence (430 aa):
MVARFIAEKIREPKLRFFGDNISDKPIDGLRAFGPVDLRSRKFTKMQVYVVHDGRRKDLVNAFVDRLKKSAEDLLKLELEVKKEIIVDQKDLTTYLTRIENEIESPVRDGEIALQVLREKEETIDKSPYYQLRIRLLGRKDPIPVQSILYSTLENLRSAIPNNVMLSMYAKCGGKPWFLAESVSELFNNVLYIGYDISGRIVTREGKKVPRTGTAIVYDNEGQYIYFTKYEIQTDKEVIPKESIRGFIYNVVRDVIAKKREIEGIVIHRDGEIYREEIEGIAEVAKSFNLSLAILSFPKKAPALIDLSNNMFAEPGWYFHAGLQLVRKETYLHTFYLQGFRFPYREGRKVNLLKYRIAYLWKNFLVSGEKIHAIYKDIARQNLYLSRLNWGTALGKSKSPVTIHYAHKSSKLLSSGLDPRMLDEDKLFMI